Protein AF-A0A1I7Y7Z2-F1 (afdb_monomer)

Sequence (553 aa):
MDCSPTPFSFLKDVAAKKIPCSEDVLELLREMAKSNSSPDNAGFLAAQLLYRNGGQFLEGDIKNAVMVAGFLEVSKDVDYLLKNADLIPWNPSVIRSFLRGCTKYKWAPEEIVLRRVWIELHRFWHHHRLADSVRWSLRTLYHLFDISGHQSYVESFRYYLLNMQRLVKHRYLALALLIPKVSDVELARAVDILFYDLKECQKRQHLSSISAECVVVIGKRMSKDAAFYDFLLDVFLSAERQVRFSSLRYWIAQFAADKDFKVVLLTLMDRLRTAKPIEADKDTGNLTDIDFFWGLREHEVDPDAWDEDDRRLFALLVIIQAAMRCFGYQLGPEDDALVESCLKHRRSAVRNEALNLANDSSLEAFFLDNAATDDSQLREAMRKRMSRWTPSEEGRKKIQGWLEKDPNHQRITFVLDLAQKKGLKLPSETLKKLSQHADSDVRQKSISLLKSEEDYVDFLKSAFLENVANGEVIRTFVDALIDAGEGDFLKDHLQSLNKGFGRIPLELRGDDGRESRLEWKLPTRRMFFYGGAEHEDGDREESSYLRQVLGQY

Nearest PDB structures (foldseek):
  7l5e-assembly1_C  TM=3.558E-01  e=6.926E-02  Saccharomyces cerevisiae
  3s51-assembly1_A  TM=2.141E-01  e=6.189E-02  Mus musculus
  5y1h-assembly1_A  TM=2.733E-01  e=3.742E-01  Plasmodium falciparum FcB1/Columbia
  8t7p-assembly1_A  TM=2.445E-01  e=2.878E-01  Plasmodium falciparum
  8amz-assembly1_Q  TM=2.220E-01  e=9.762E+00  Spinacia oleracea

Radius of gyration: 31.35 Å; Cα contacts (8 Å, |Δi|>4): 529; chains: 1; bounding box: 71×60×87 Å

Secondary structure (DSSP, 8-state):
---PPPHHHHHHHHHTT-S---HHHHHHHHHHHH-TT--STHHHHHHHHHHHTTPPPPTT-HHHHHHHHTT-TT-S-HHHHHHTGGG----HHHHHHHHHHHHHTT----HHHHHHHHHHHHHHTT-TT-HHHHHHHHHHHHHHHHHTT---HHHHHHHHHH-TTS-HHHHHHHHHHHGGGS-HHHHHHHHHHHHHHHHHHHHH---HHHHHHHHHHHHHHSTT-HHHHHHHHHHHH-SS----HHHHHHHHHHHHTSGGGHHHHHHHHHHH---PPP-B-S-TTS-----------TT---TT---HHHHHHHHHHHHHHHHHHHH-----HHHHHHHHHHTTBSSHHHHHHHHHH--GGGHHHHHHHHTT---HHHHHHHHHHTTT----HHHHHHHHHHHHH---HHHHHHHHHHHHHHTPPPPHHHHHHHTT-SSHHHHHHHHHHHTTSTTHHHHHHHHHHHTTT-HHHHHHHHHHHHHTT-HHHHHHTHHHHHHHS-S--EEEEE-TTS-EEEEEB-SS-B----PPP---S----THHHHHHHHTT-

Mean predicted aligned error: 16.98 Å

Solvent-accessible surface area (backbone atoms only — not comparable to full-atom values): 32543 Å² total; per-residue (Å²): 132,86,83,70,71,54,74,62,58,51,52,49,36,45,74,69,60,75,45,78,94,44,70,69,54,39,49,50,22,50,52,44,35,66,49,85,85,58,98,52,74,52,32,61,50,24,34,45,51,22,48,77,71,72,46,81,79,62,96,83,46,60,74,49,55,48,62,33,56,22,53,40,73,73,65,92,54,57,68,61,51,62,76,42,48,91,75,50,85,78,40,76,69,38,52,42,28,38,53,47,22,30,62,77,69,72,49,66,63,58,59,72,57,53,51,51,54,46,55,48,54,63,68,64,59,82,51,93,86,45,68,66,61,50,53,52,40,50,55,52,52,55,52,39,38,62,72,46,63,66,89,64,57,57,64,60,44,52,51,54,70,69,57,82,90,54,72,61,65,59,46,31,46,50,46,32,68,37,56,79,67,44,54,70,69,59,47,65,74,42,42,64,59,52,50,52,50,56,56,54,43,43,62,76,48,94,56,40,74,38,51,32,49,27,51,48,46,47,39,72,78,36,61,85,41,67,68,55,54,52,50,50,49,51,60,57,39,39,74,87,34,74,59,52,64,71,37,54,52,47,39,52,47,60,41,40,75,36,77,85,35,53,65,46,52,54,50,50,42,58,70,51,64,62,97,64,88,79,67,60,49,90,67,68,69,75,61,68,73,65,96,69,80,90,77,73,56,103,79,63,78,60,93,80,61,66,52,54,61,61,32,34,52,38,53,35,44,51,45,51,53,35,36,32,76,61,70,67,52,75,84,48,75,69,51,50,54,48,31,62,51,32,53,40,29,60,53,49,70,39,21,46,47,20,59,75,69,54,57,75,86,62,42,59,65,47,50,68,68,46,32,54,40,81,28,65,66,48,48,52,52,48,63,64,53,46,74,75,58,75,74,50,76,66,51,46,54,55,55,53,48,36,73,78,73,52,87,53,61,47,37,41,38,45,50,50,51,48,26,68,68,69,69,52,86,70,63,65,70,61,32,60,58,35,43,70,42,92,52,65,68,42,14,53,50,29,49,64,68,38,66,82,45,95,57,37,66,63,49,45,56,51,54,34,67,76,29,38,80,39,50,80,62,30,51,59,40,50,56,51,33,52,77,70,67,42,53,66,63,50,59,80,38,44,71,49,51,42,66,27,55,64,91,48,65,74,48,77,53,69,56,98,89,67,71,82,42,80,40,59,59,53,100,85,60,89,62,87,83,80,84,86,73,97,72,86,85,85,82,91,68,71,73,60,61,62,58,65,69,58,75,78,116

Foldseek 3Di:
DDPDDDLVVLLVCLVVCVDPDDVVLLVVLLVLLPDPPDPDCSNLSSLCSSVVSPHDDDPPVLQSCLSNCLQDLPDPPPVVCVVCVVVHPDDLSSLLNNLVSCVVVVNQDAPVVLVSSVVSLVVHVQDPPQQVSSLVSLLSSLVSCVVNVPDDLLVVLVCLLPPPPGDVLVSLSSLLSSLVVDDLVSCVVSVVSLLVVLQVCLLPDLNLQSSLSSLLSNCLSCVPPPVNLVSLLCQLQPLSRPRQLVSLLNSLLSLLQDPSCLVVLVVNLVVLPDPDQADFDPCQQDDAPPSDDDDDDPPDDPPPRDHSNSSSLSSNLSSQVSCCVRVVDDDDPVNQVSLLSQCRHNDLSSVLSSLVVHDQVSLLVSCLSCLLPPHPSSLVSNLVCLLSHDHDPVSVVSLLCCLVPNLRPSNLLSSLSSCVSVVPDDPLVSLLVQLQRPDPSSNLSSLVSCPPPPCSQVSLLVQLVVCLQALSSNVSSVVSCVVVVVVVSCVVCQVSNCNNPDPWRWDWDDDPDDDIAIWTDDPPDGDGDDDDDDDPDDDPPPVPVVVVVPVPD

Structure (mmCIF, N/CA/C/O backbone):
data_AF-A0A1I7Y7Z2-F1
#
_entry.id   AF-A0A1I7Y7Z2-F1
#
loop_
_atom_site.group_PDB
_atom_site.id
_atom_site.type_symbol
_atom_site.label_atom_id
_atom_site.label_alt_id
_atom_site.label_comp_id
_atom_site.label_asym_id
_atom_site.label_entity_id
_atom_site.label_seq_id
_atom_site.pdbx_PDB_ins_code
_atom_site.Cartn_x
_atom_site.Cartn_y
_atom_site.Cartn_z
_atom_site.occupancy
_atom_site.B_iso_or_equiv
_atom_site.auth_seq_id
_atom_site.auth_comp_id
_atom_site.auth_asym_id
_atom_site.auth_atom_id
_atom_site.pdbx_PDB_model_num
ATOM 1 N N . MET A 1 1 ? -43.212 -18.966 -29.582 1.00 33.84 1 MET A N 1
ATOM 2 C CA . MET A 1 1 ? -42.073 -18.028 -29.578 1.00 33.84 1 MET A CA 1
ATOM 3 C C . MET A 1 1 ? -40.829 -18.887 -29.569 1.00 33.84 1 MET A C 1
ATOM 5 O O . MET A 1 1 ? -40.654 -19.632 -28.614 1.00 33.84 1 MET A O 1
ATOM 9 N N . ASP A 1 2 ? -40.068 -18.879 -30.662 1.00 29.25 2 ASP A N 1
ATOM 10 C CA . ASP A 1 2 ? -38.848 -19.676 -30.802 1.00 29.25 2 ASP A CA 1
ATOM 11 C C . ASP A 1 2 ? -37.788 -19.197 -29.810 1.00 29.25 2 ASP A C 1
ATOM 13 O O . ASP A 1 2 ? -37.272 -18.085 -29.908 1.00 29.25 2 ASP A O 1
ATOM 17 N N . CYS A 1 3 ? -37.467 -20.047 -28.837 1.00 33.88 3 CYS A N 1
ATOM 18 C CA . CYS A 1 3 ? -36.337 -19.862 -27.934 1.00 33.88 3 CYS A CA 1
ATOM 19 C C . CYS A 1 3 ? -35.056 -20.344 -28.623 1.00 33.88 3 CYS A C 1
ATOM 21 O O . CYS A 1 3 ? -34.434 -21.308 -28.180 1.00 33.88 3 CYS A O 1
ATOM 23 N N . SER A 1 4 ? -34.657 -19.705 -29.724 1.00 40.19 4 SER A N 1
ATOM 24 C CA . SER A 1 4 ? -33.308 -19.911 -30.249 1.00 40.19 4 SER A CA 1
ATOM 25 C C . SER A 1 4 ? -32.310 -19.336 -29.231 1.00 40.19 4 SER A C 1
ATOM 27 O O . SER A 1 4 ? -32.429 -18.151 -28.893 1.00 40.19 4 SER A O 1
ATOM 29 N N . PRO A 1 5 ? -31.357 -20.130 -28.706 1.00 49.91 5 PRO A N 1
ATOM 30 C CA . PRO A 1 5 ? -30.347 -19.634 -27.780 1.00 49.91 5 PRO A CA 1
ATOM 31 C C . PRO A 1 5 ? -29.625 -18.437 -28.398 1.00 49.91 5 PRO A C 1
ATOM 33 O O . PRO A 1 5 ? -29.316 -18.429 -29.591 1.00 49.91 5 PRO A O 1
ATOM 36 N N . THR A 1 6 ? -29.363 -17.400 -27.599 1.00 64.12 6 THR A N 1
ATOM 37 C CA . THR A 1 6 ? -28.621 -16.238 -28.098 1.00 64.12 6 THR A CA 1
ATOM 38 C C . THR A 1 6 ? -27.267 -16.703 -28.651 1.00 64.12 6 THR A C 1
ATOM 40 O O . THR A 1 6 ? -26.656 -17.592 -28.046 1.00 64.12 6 THR A O 1
ATOM 43 N N . PRO A 1 7 ? -26.755 -16.106 -29.747 1.00 67.38 7 PRO A N 1
ATOM 44 C CA . PRO A 1 7 ? -25.489 -16.484 -30.384 1.00 67.38 7 PRO A CA 1
ATOM 45 C C . PRO A 1 7 ? -24.342 -16.771 -29.402 1.00 67.38 7 PRO A C 1
ATOM 47 O O . PRO A 1 7 ? -23.576 -17.711 -29.574 1.00 67.38 7 PRO A O 1
ATOM 50 N N . PHE A 1 8 ? -24.252 -16.004 -28.314 1.00 68.06 8 PHE A N 1
ATOM 51 C CA . PHE A 1 8 ? -23.211 -16.159 -27.298 1.00 68.06 8 PHE A CA 1
ATOM 52 C C . PHE A 1 8 ? -23.386 -17.378 -26.379 1.00 68.06 8 PHE A C 1
ATOM 54 O O . PHE A 1 8 ? -22.391 -17.943 -25.929 1.00 68.06 8 PHE A O 1
ATOM 61 N N . SER A 1 9 ? -24.623 -17.774 -26.071 1.00 74.94 9 SER A N 1
ATOM 62 C CA . SER A 1 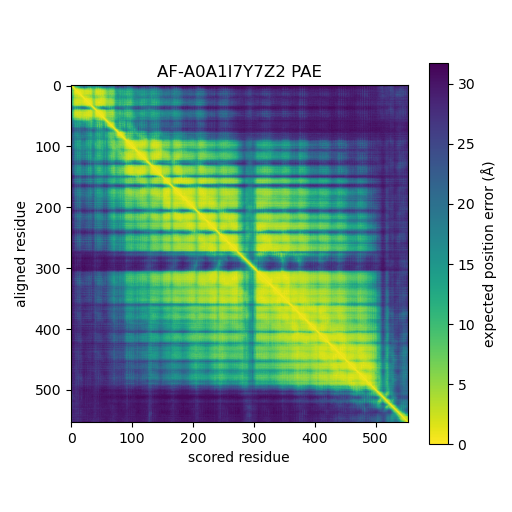9 ? -24.902 -18.965 -25.254 1.00 74.94 9 SER A CA 1
ATOM 63 C C . SER A 1 9 ? -24.527 -20.244 -26.004 1.00 74.94 9 SER A C 1
ATOM 65 O O . SER A 1 9 ? -23.772 -21.054 -25.473 1.00 74.94 9 SER A O 1
ATOM 67 N N . PHE A 1 10 ? -24.899 -20.330 -27.286 1.00 81.12 10 PHE A N 1
ATOM 68 C CA . PHE A 1 10 ? -24.466 -21.397 -28.187 1.00 81.12 10 PHE A CA 1
ATOM 69 C C . PHE A 1 10 ? -22.934 -21.498 -28.255 1.00 81.12 10 PHE A C 1
ATOM 71 O O . PHE A 1 10 ? -22.365 -22.556 -27.992 1.00 81.12 10 PHE A O 1
ATOM 78 N N . LEU A 1 11 ? -22.241 -20.383 -28.513 1.00 74.81 11 LEU A N 1
ATOM 79 C CA . LEU A 1 11 ? -20.776 -20.367 -28.588 1.00 74.81 11 LEU A CA 1
ATOM 80 C C . LEU A 1 11 ? -20.103 -20.778 -27.269 1.00 74.81 11 LEU A C 1
ATOM 82 O O . LEU A 1 11 ? -19.080 -21.463 -27.292 1.00 74.81 11 LEU A O 1
ATOM 86 N N . LYS A 1 12 ? -20.664 -20.398 -26.113 1.00 77.06 12 LYS A N 1
ATOM 87 C CA . LYS A 1 12 ? -20.159 -20.832 -24.799 1.00 77.06 12 LYS A CA 1
ATOM 88 C C . LYS A 1 12 ? -20.306 -22.337 -24.602 1.00 77.06 12 LYS A C 1
ATOM 90 O O . LYS A 1 12 ? -19.368 -22.972 -24.123 1.00 77.06 12 LYS A O 1
ATOM 95 N N . ASP A 1 13 ? -21.444 -22.905 -24.981 1.00 78.81 13 ASP A N 1
ATOM 96 C CA . ASP A 1 13 ? -21.703 -24.334 -24.815 1.00 78.81 13 ASP A CA 1
ATOM 97 C C . ASP A 1 13 ? -20.868 -25.187 -25.783 1.00 78.81 13 ASP A C 1
ATOM 99 O O . ASP A 1 13 ? -20.332 -26.223 -25.376 1.00 78.81 13 ASP A O 1
ATOM 103 N N . VAL A 1 14 ? -20.631 -24.709 -27.012 1.00 77.88 14 VAL A N 1
ATOM 104 C CA . VAL A 1 14 ? -19.643 -25.299 -27.933 1.00 77.88 14 VAL A CA 1
ATOM 105 C C . VAL A 1 14 ? -18.225 -25.202 -27.348 1.00 77.88 14 VAL A C 1
ATOM 107 O O . VAL A 1 14 ? -17.494 -26.193 -27.325 1.00 77.88 14 VAL A O 1
ATOM 110 N N . ALA A 1 15 ? -17.820 -24.043 -26.815 1.00 74.50 15 ALA A N 1
ATOM 111 C CA . ALA A 1 15 ? -16.493 -23.860 -26.214 1.00 74.50 15 ALA A CA 1
ATOM 112 C C . ALA A 1 15 ? -16.246 -24.776 -25.004 1.00 74.50 15 ALA A C 1
ATOM 114 O O . ALA A 1 15 ? -15.130 -25.279 -24.825 1.00 74.50 15 ALA A O 1
ATOM 115 N N . ALA A 1 16 ? -17.290 -25.010 -24.203 1.00 77.62 16 ALA A N 1
ATOM 116 C CA . ALA A 1 16 ? -17.298 -25.912 -23.056 1.00 77.62 16 ALA A CA 1
ATOM 117 C C . ALA A 1 16 ? -17.450 -27.397 -23.439 1.00 77.62 16 ALA A C 1
ATOM 119 O O . ALA A 1 16 ? -17.506 -28.240 -22.546 1.00 77.62 16 ALA A O 1
ATOM 120 N N . LYS A 1 17 ? -17.510 -27.727 -24.741 1.00 76.88 17 LYS A N 1
ATOM 121 C CA . LYS A 1 17 ? -17.745 -29.083 -25.274 1.00 76.88 17 LYS A CA 1
ATOM 122 C C . LYS A 1 17 ? -19.050 -29.731 -24.792 1.00 76.88 17 LYS A C 1
ATOM 124 O O . LYS A 1 17 ? -19.160 -30.953 -24.770 1.00 76.88 17 LYS A O 1
ATOM 129 N N . LYS A 1 18 ? -20.041 -28.926 -24.404 1.00 80.62 18 LYS A N 1
ATOM 130 C CA . LYS A 1 18 ? -21.385 -29.415 -24.063 1.00 80.62 18 LYS A CA 1
ATOM 131 C C . LYS A 1 18 ? -22.189 -29.769 -25.313 1.00 80.62 18 LYS A C 1
ATOM 133 O O . LYS A 1 18 ? -23.102 -30.582 -25.239 1.00 80.62 18 LYS A O 1
ATOM 138 N N . ILE A 1 19 ? -21.830 -29.166 -26.446 1.00 78.94 19 ILE A N 1
ATOM 139 C CA . ILE A 1 19 ? -22.377 -29.475 -27.766 1.00 78.94 19 ILE A CA 1
ATOM 140 C C . ILE A 1 19 ? -21.328 -30.300 -28.531 1.00 78.94 19 ILE A C 1
ATOM 142 O O . ILE A 1 19 ? -20.175 -29.863 -28.622 1.00 78.94 19 ILE A O 1
ATOM 146 N N . PRO A 1 20 ? -21.685 -31.488 -29.051 1.00 78.81 20 PRO A N 1
ATOM 147 C CA . PRO A 1 20 ? -20.770 -32.311 -29.832 1.00 78.81 20 PRO A CA 1
ATOM 148 C C . PRO A 1 20 ? -20.405 -31.629 -31.155 1.00 78.81 20 PRO A C 1
ATOM 150 O O . PRO A 1 20 ? -21.224 -30.947 -31.766 1.00 78.81 20 PRO A O 1
ATOM 153 N N . CYS A 1 21 ? -19.166 -31.825 -31.604 1.00 78.94 21 CYS A N 1
ATOM 154 C CA . CYS A 1 21 ? -18.716 -31.333 -32.901 1.00 78.94 21 CYS A CA 1
ATOM 155 C C . CYS A 1 21 ? -19.350 -32.172 -34.025 1.00 78.94 21 CYS A C 1
ATOM 157 O O . CYS A 1 21 ? -18.957 -33.321 -34.227 1.00 78.94 21 CYS A O 1
ATOM 159 N N . SER A 1 22 ? -20.330 -31.601 -34.726 1.00 84.94 22 SER A N 1
ATOM 160 C CA . SER A 1 22 ? -20.946 -32.146 -35.942 1.00 84.94 22 SER A CA 1
ATOM 161 C C . SER A 1 22 ? -20.754 -31.185 -37.118 1.00 84.94 22 SER A C 1
ATOM 163 O O . SER A 1 22 ? -20.450 -30.010 -36.906 1.00 84.94 22 SER A O 1
ATOM 165 N N . GLU A 1 23 ? -20.966 -31.656 -38.351 1.00 83.00 23 GLU A N 1
ATOM 166 C CA . GLU A 1 23 ? -20.928 -30.775 -39.530 1.00 83.00 23 GLU A CA 1
ATOM 167 C C . GLU A 1 23 ? -21.946 -29.634 -39.438 1.00 83.00 23 GLU A C 1
ATOM 169 O O . GLU A 1 23 ? -21.594 -28.499 -39.727 1.00 83.00 23 GLU A O 1
ATOM 174 N N . ASP A 1 24 ? -23.143 -29.876 -38.898 1.00 82.12 24 ASP A N 1
ATOM 175 C CA . ASP A 1 24 ? -24.141 -28.815 -38.689 1.00 82.12 24 ASP A CA 1
ATOM 176 C C . ASP A 1 24 ? -23.632 -27.715 -37.739 1.00 82.12 24 ASP A C 1
ATOM 178 O O . ASP A 1 24 ? -23.879 -26.526 -37.939 1.00 82.12 24 ASP A O 1
ATOM 182 N N . VAL A 1 25 ? -22.875 -28.098 -36.702 1.00 83.38 25 VAL A N 1
ATOM 183 C CA . VAL A 1 25 ? -22.241 -27.147 -35.777 1.00 83.38 25 VAL A CA 1
ATOM 184 C C . VAL A 1 25 ? -21.117 -26.387 -36.479 1.00 83.38 25 VAL A C 1
ATOM 186 O O . VAL A 1 25 ? -20.984 -25.183 -36.271 1.00 83.38 25 VAL A O 1
ATOM 189 N N . LEU A 1 26 ? -20.318 -27.051 -37.320 1.00 80.88 26 LEU A N 1
ATOM 190 C CA . LEU A 1 26 ? -19.276 -26.395 -38.117 1.00 80.88 26 LEU A CA 1
ATOM 191 C C . LEU A 1 26 ? -19.884 -25.429 -39.145 1.00 80.88 26 LEU A C 1
ATOM 193 O O . LEU A 1 26 ? -19.390 -24.316 -39.308 1.00 80.88 26 LEU A O 1
ATOM 197 N N . GLU A 1 27 ? -20.975 -25.798 -39.804 1.00 82.25 27 GLU A N 1
ATOM 198 C CA . GLU A 1 27 ? -21.683 -24.943 -40.752 1.00 82.25 27 GLU A CA 1
ATOM 199 C C . GLU A 1 27 ? -22.266 -23.709 -40.057 1.00 82.25 27 GLU A C 1
ATOM 201 O O . GLU A 1 27 ? -22.008 -22.584 -40.488 1.00 82.25 27 GLU A O 1
ATOM 206 N N . LEU A 1 28 ? -22.907 -23.886 -38.898 1.00 81.31 28 LEU A N 1
ATOM 207 C CA . LEU A 1 28 ? -23.438 -22.773 -38.114 1.00 81.31 28 LEU A CA 1
ATOM 208 C C . LEU A 1 28 ? -22.326 -21.842 -37.606 1.00 81.31 28 LEU A C 1
ATOM 210 O O . LEU A 1 28 ? -22.436 -20.620 -37.700 1.00 81.31 28 LEU A O 1
ATOM 214 N N . LEU A 1 29 ? -21.209 -22.392 -37.119 1.00 76.38 29 LEU A N 1
ATOM 215 C CA . LEU A 1 29 ? -20.038 -21.595 -36.740 1.00 76.38 29 LEU A CA 1
ATOM 216 C C . LEU A 1 29 ? -19.454 -20.831 -37.941 1.00 76.38 29 LEU A C 1
ATOM 218 O O . LEU A 1 29 ? -19.008 -19.693 -37.778 1.00 76.38 29 LEU A O 1
ATOM 222 N N . ARG A 1 30 ? -19.475 -21.422 -39.144 1.00 79.00 30 ARG A N 1
ATOM 223 C CA . ARG A 1 30 ? -19.022 -20.796 -40.396 1.00 79.00 30 ARG A CA 1
ATOM 224 C C . ARG A 1 30 ? -19.942 -19.651 -40.819 1.00 79.00 30 ARG A C 1
ATOM 226 O O . ARG A 1 30 ? -19.444 -18.594 -41.200 1.00 79.00 30 ARG A O 1
ATOM 233 N N . GLU A 1 31 ? -21.255 -19.812 -40.706 1.00 77.75 31 GLU A N 1
ATOM 234 C CA . GLU A 1 31 ? -22.227 -18.742 -40.959 1.00 77.75 31 GLU A CA 1
ATOM 235 C C . GLU A 1 31 ? -22.093 -17.596 -39.949 1.00 77.75 31 GLU A C 1
ATOM 237 O O . GLU A 1 31 ? -22.013 -16.424 -40.329 1.00 77.75 31 GLU A O 1
ATOM 242 N N . MET A 1 32 ? -21.971 -17.926 -38.661 1.00 75.88 32 MET A N 1
ATOM 243 C CA . MET A 1 32 ? -21.766 -16.943 -37.595 1.00 75.88 32 MET A CA 1
ATOM 244 C C . MET A 1 32 ? -20.460 -16.162 -37.776 1.00 75.88 32 MET A C 1
ATOM 246 O O . MET A 1 32 ? -20.439 -14.949 -37.555 1.00 75.88 32 MET A O 1
ATOM 250 N N . ALA A 1 33 ? -19.389 -16.830 -38.219 1.00 70.62 33 ALA A N 1
ATOM 251 C CA . ALA A 1 33 ? -18.112 -16.196 -38.540 1.00 70.62 33 ALA A CA 1
ATOM 252 C C . ALA A 1 33 ? -18.207 -15.241 -39.748 1.00 70.62 33 ALA A C 1
ATOM 254 O O . ALA A 1 33 ? -17.496 -14.241 -39.790 1.00 70.62 33 ALA A O 1
ATOM 255 N N . LYS A 1 34 ? -19.091 -15.510 -40.720 1.00 68.31 34 LYS A N 1
ATOM 256 C CA . LYS A 1 34 ? -19.301 -14.662 -41.910 1.00 68.31 34 LYS A CA 1
ATOM 257 C C . LYS A 1 34 ? -20.139 -13.412 -41.643 1.00 68.31 34 LYS A C 1
ATOM 259 O O . LYS A 1 34 ? -20.039 -12.447 -42.403 1.00 68.31 34 LYS A O 1
ATOM 264 N N . SER A 1 35 ? -20.970 -13.400 -40.600 1.00 62.56 35 SER A N 1
ATOM 265 C CA . SER A 1 35 ? -21.869 -12.269 -40.359 1.00 62.56 35 SER A CA 1
ATOM 266 C C . SER A 1 35 ? -21.089 -11.002 -39.953 1.00 62.56 35 SER A C 1
ATOM 268 O O . SER A 1 35 ? -20.489 -10.912 -38.885 1.00 62.56 35 SER A O 1
ATOM 270 N N . ASN A 1 36 ? -21.097 -9.986 -40.824 1.00 48.03 36 ASN A N 1
ATOM 271 C CA . ASN A 1 36 ? -20.499 -8.661 -40.574 1.00 48.03 36 ASN A CA 1
ATOM 272 C C . ASN A 1 36 ? -21.346 -7.784 -39.626 1.00 48.03 36 ASN A C 1
ATOM 274 O O . ASN A 1 36 ? -20.987 -6.639 -39.363 1.00 48.03 36 ASN A O 1
ATOM 278 N N . SER A 1 37 ? -22.491 -8.281 -39.156 1.00 44.91 37 SER A N 1
ATOM 279 C CA . SER A 1 37 ? -23.526 -7.500 -38.471 1.00 44.91 37 SER A CA 1
ATOM 280 C C . SER A 1 37 ? -23.340 -7.374 -36.958 1.00 44.91 37 SER A C 1
ATOM 282 O O . SER A 1 37 ? -24.140 -6.701 -36.314 1.00 44.91 37 SER A O 1
ATOM 284 N N . SER A 1 38 ? -22.316 -8.000 -36.369 1.00 42.03 38 SER A N 1
ATOM 285 C CA . SER A 1 38 ? -22.080 -7.945 -34.924 1.00 42.03 38 SER A CA 1
ATOM 286 C C . SER A 1 38 ? -20.767 -7.219 -34.602 1.00 42.03 38 SER A C 1
ATOM 288 O O . SER A 1 38 ? -19.697 -7.725 -34.940 1.00 42.03 38 SER A O 1
ATOM 290 N N . PRO A 1 39 ? -20.816 -6.059 -33.921 1.00 40.69 39 PRO A N 1
ATOM 291 C CA . PRO A 1 39 ? -19.640 -5.422 -33.333 1.00 40.69 39 PRO A CA 1
ATOM 292 C C . PRO A 1 39 ? -19.139 -6.139 -32.063 1.00 40.69 39 PRO A C 1
ATOM 294 O O . PRO A 1 39 ? -18.154 -5.705 -31.466 1.00 40.69 39 PRO A O 1
ATOM 297 N N . ASP A 1 40 ? -19.774 -7.242 -31.660 1.00 50.88 40 ASP A N 1
ATOM 298 C CA . ASP A 1 40 ? -19.443 -7.980 -30.448 1.00 50.88 40 ASP A CA 1
ATOM 299 C C . ASP A 1 40 ? -18.584 -9.210 -30.769 1.00 50.88 40 ASP A C 1
ATOM 301 O O . ASP A 1 40 ? -18.710 -9.835 -31.819 1.00 50.88 40 ASP A O 1
ATOM 305 N N . ASN A 1 41 ? -17.721 -9.602 -29.827 1.00 58.12 41 ASN A N 1
ATOM 306 C CA . ASN A 1 41 ? -16.727 -10.689 -29.910 1.00 58.12 41 ASN A CA 1
ATOM 307 C C . ASN A 1 41 ? -17.261 -12.096 -30.315 1.00 58.12 41 ASN A C 1
ATOM 309 O O . ASN A 1 41 ? -16.501 -13.064 -30.294 1.00 58.12 41 ASN A O 1
ATOM 313 N N . ALA A 1 42 ? -18.543 -12.237 -30.666 1.00 63.53 42 ALA A N 1
ATOM 314 C CA . ALA A 1 42 ? -19.218 -13.473 -31.050 1.00 63.53 42 ALA A CA 1
ATOM 315 C C . ALA A 1 42 ? -18.748 -14.029 -32.404 1.00 63.53 42 ALA A C 1
ATOM 317 O O . ALA A 1 42 ? -18.419 -15.209 -32.476 1.00 63.53 42 ALA A O 1
ATOM 318 N N . GLY A 1 43 ? -18.650 -13.204 -33.455 1.00 68.38 43 GLY A N 1
ATOM 319 C CA . GLY A 1 43 ? -18.155 -13.660 -34.768 1.00 68.38 43 GLY A CA 1
ATOM 320 C C . GLY A 1 43 ? -16.698 -14.136 -34.701 1.00 68.38 43 GLY A C 1
ATOM 321 O O . GLY A 1 43 ? -16.326 -15.152 -35.284 1.00 68.38 43 GLY A O 1
ATOM 322 N N . PHE A 1 44 ? -15.894 -13.458 -33.877 1.00 65.25 44 PHE A N 1
ATOM 323 C CA . PHE A 1 44 ? -14.521 -13.853 -33.569 1.00 65.25 44 PHE A CA 1
ATOM 324 C C . PHE A 1 44 ? -14.456 -15.196 -32.823 1.00 65.25 44 PHE A C 1
ATOM 326 O O . PHE A 1 44 ? -13.707 -16.087 -33.221 1.00 65.25 44 PHE A O 1
ATOM 333 N N . LEU A 1 45 ? -15.269 -15.375 -31.776 1.00 68.50 45 LEU A N 1
ATOM 334 C CA . LEU A 1 45 ? -15.345 -16.633 -31.028 1.00 68.50 45 LEU A CA 1
ATOM 335 C C . LEU A 1 45 ? -15.866 -17.793 -31.898 1.00 68.50 45 LEU A C 1
ATOM 337 O O . LEU A 1 45 ? -15.368 -18.911 -31.784 1.00 68.50 45 LEU A O 1
ATOM 341 N N . ALA A 1 46 ? -16.813 -17.533 -32.803 1.00 75.12 46 ALA A N 1
ATOM 342 C CA . ALA A 1 46 ? -17.316 -18.518 -33.759 1.00 75.12 46 ALA A CA 1
ATOM 343 C C . ALA A 1 46 ? -16.216 -19.007 -34.709 1.00 75.12 46 ALA A C 1
ATOM 345 O O . ALA A 1 46 ? -16.017 -20.213 -34.848 1.00 75.12 46 ALA A O 1
ATOM 346 N N . ALA A 1 47 ? -15.436 -18.084 -35.280 1.00 70.81 47 ALA A N 1
ATOM 347 C CA . ALA A 1 47 ? -14.307 -18.420 -36.143 1.00 70.81 47 ALA A CA 1
ATOM 348 C C . ALA A 1 47 ? -13.242 -19.257 -35.403 1.00 70.81 47 ALA A C 1
ATOM 350 O O . ALA A 1 47 ? -12.731 -20.239 -35.945 1.00 70.81 47 ALA A O 1
ATOM 351 N N . GLN A 1 48 ? -12.950 -18.927 -34.137 1.00 66.31 48 GLN A N 1
ATOM 352 C CA . GLN A 1 48 ? -12.031 -19.705 -33.295 1.00 66.31 48 GLN A CA 1
ATOM 353 C C . GLN A 1 48 ? -12.519 -21.136 -33.053 1.00 66.31 48 GLN A C 1
ATOM 355 O O . GLN A 1 48 ? -11.739 -22.087 -33.145 1.00 66.31 48 GLN A O 1
ATOM 360 N N . LEU A 1 49 ? -13.801 -21.294 -32.720 1.00 70.50 49 LEU A N 1
ATOM 361 C CA . LEU A 1 49 ? -14.391 -22.600 -32.445 1.00 70.50 49 LEU A CA 1
ATOM 362 C C . LEU A 1 49 ? -14.507 -23.446 -33.711 1.00 70.50 49 LEU A C 1
ATOM 364 O O . LEU A 1 49 ? -14.252 -24.644 -33.628 1.00 70.50 49 LEU A O 1
ATOM 368 N N . LEU A 1 50 ? -14.810 -22.845 -34.866 1.00 72.88 50 LEU A N 1
ATOM 369 C CA . LEU A 1 50 ? -14.846 -23.540 -36.156 1.00 72.88 50 LEU A CA 1
ATOM 370 C C . LEU A 1 50 ? -13.513 -24.237 -36.436 1.00 72.88 50 LEU A C 1
ATOM 372 O O . LEU A 1 50 ? -13.463 -25.443 -36.674 1.00 72.88 50 LEU A O 1
ATOM 376 N N . TYR A 1 51 ? -12.421 -23.480 -36.336 1.00 65.69 51 TYR A N 1
ATOM 377 C CA . TYR A 1 51 ? -11.089 -24.000 -36.609 1.00 65.69 51 TYR A CA 1
ATOM 378 C C . TYR A 1 51 ? -10.627 -25.011 -35.554 1.00 65.69 51 TYR A C 1
ATOM 380 O O . TYR A 1 51 ? -10.091 -26.064 -35.893 1.00 65.69 51 TYR A O 1
ATOM 388 N N . ARG A 1 52 ? -10.856 -24.734 -34.258 1.00 66.62 52 ARG A N 1
ATOM 389 C CA . ARG A 1 52 ? -10.498 -25.655 -33.159 1.00 66.62 52 ARG A CA 1
ATOM 390 C C . ARG A 1 52 ? -11.130 -27.037 -33.335 1.00 66.62 52 ARG A C 1
ATOM 392 O O . ARG A 1 52 ? -10.557 -28.029 -32.893 1.00 66.62 52 ARG A O 1
ATOM 399 N N . ASN A 1 53 ? -12.303 -27.080 -33.952 1.00 69.56 53 ASN A N 1
ATOM 400 C CA . ASN A 1 53 ? -13.062 -28.291 -34.205 1.00 69.56 53 ASN A CA 1
ATOM 401 C C . ASN A 1 53 ? -12.765 -28.933 -35.578 1.00 69.56 53 ASN A C 1
ATOM 403 O O . ASN A 1 53 ? -13.448 -29.878 -35.955 1.00 69.56 53 ASN A O 1
ATOM 407 N N . GLY A 1 54 ? -11.731 -28.473 -36.296 1.00 66.19 54 GLY A N 1
ATOM 408 C CA . GLY A 1 54 ? -11.259 -29.074 -37.551 1.00 66.19 54 GLY A CA 1
ATOM 409 C C . GLY A 1 54 ? -11.918 -28.535 -38.824 1.00 66.19 54 GLY A C 1
ATOM 410 O O . GLY A 1 54 ? -11.630 -29.039 -39.908 1.00 66.19 54 GLY A O 1
ATOM 411 N N . GLY A 1 55 ? -12.771 -27.511 -38.722 1.00 64.69 55 GLY A N 1
ATOM 412 C CA . GLY A 1 55 ? -13.414 -26.889 -39.877 1.00 64.69 55 GLY A CA 1
ATOM 413 C C . GLY A 1 55 ? -12.437 -26.083 -40.739 1.00 64.69 55 GLY A C 1
ATOM 414 O O . GLY A 1 55 ? -11.577 -25.366 -40.225 1.00 64.69 55 GLY A O 1
ATOM 415 N N . GLN A 1 56 ? -12.597 -26.167 -42.062 1.00 62.22 56 GLN A N 1
ATOM 416 C CA . GLN A 1 56 ? -11.852 -25.354 -43.028 1.00 62.22 56 GLN A CA 1
ATOM 417 C C . GLN A 1 56 ? -12.652 -24.112 -43.455 1.00 62.22 56 GLN A C 1
ATOM 419 O O . GLN A 1 56 ? -13.888 -24.147 -43.550 1.00 62.22 56 GLN A O 1
ATOM 424 N N . PHE A 1 57 ? -11.930 -23.020 -43.721 1.00 62.38 57 PHE A N 1
ATOM 425 C CA . PHE A 1 57 ? -12.452 -21.843 -44.420 1.00 62.38 57 PHE A CA 1
ATOM 426 C C . PHE A 1 57 ? -12.310 -22.046 -45.930 1.00 62.38 57 PHE A C 1
ATOM 428 O O . PHE A 1 57 ? -11.330 -22.634 -46.381 1.00 62.38 57 PHE A O 1
ATOM 435 N N . LEU A 1 58 ? -13.280 -21.561 -46.704 1.00 56.66 58 LEU A N 1
ATOM 436 C CA . LEU A 1 58 ? -13.228 -21.617 -48.167 1.00 56.66 58 LEU A CA 1
ATOM 437 C C . LEU A 1 58 ? -12.282 -20.529 -48.708 1.00 56.66 58 LEU A C 1
ATOM 439 O O . LEU A 1 58 ? -12.132 -19.468 -48.092 1.00 56.66 58 LEU A O 1
ATOM 443 N N . GLU A 1 59 ? -11.662 -20.767 -49.868 1.00 47.00 59 GLU A N 1
ATOM 444 C CA . GLU A 1 59 ? -10.895 -19.736 -50.583 1.00 47.00 59 GLU A CA 1
ATOM 445 C C . GLU A 1 59 ? -11.778 -18.496 -50.819 1.00 47.00 59 GLU A C 1
ATOM 447 O O . GLU A 1 59 ? -12.854 -18.588 -51.405 1.00 47.00 59 GLU A O 1
ATOM 452 N N . GLY A 1 60 ? -11.345 -17.335 -50.312 1.00 49.69 60 GLY A N 1
ATOM 453 C CA . GLY A 1 60 ? -12.097 -16.071 -50.372 1.00 49.69 60 GLY A CA 1
ATOM 454 C C . GLY A 1 60 ? -12.584 -15.535 -49.018 1.00 49.69 60 GLY A C 1
ATOM 455 O O . GLY A 1 60 ? -12.825 -14.336 -48.898 1.00 49.69 60 GLY A O 1
ATOM 456 N N . ASP A 1 61 ? -12.612 -16.355 -47.960 1.00 55.69 61 ASP A N 1
ATOM 457 C CA . ASP A 1 61 ? -12.922 -15.935 -46.578 1.00 55.69 61 ASP A CA 1
ATOM 458 C C . ASP A 1 61 ? -11.707 -15.267 -45.882 1.00 55.69 61 ASP A C 1
ATOM 460 O O . ASP A 1 61 ? -11.394 -15.530 -44.716 1.00 55.69 61 ASP A O 1
ATOM 464 N N . ILE A 1 62 ? -10.998 -14.381 -46.597 1.00 49.56 62 ILE A N 1
ATOM 465 C CA . ILE A 1 62 ? -9.714 -13.773 -46.187 1.00 49.56 62 ILE A CA 1
ATOM 466 C C . ILE A 1 62 ? -9.810 -13.153 -44.785 1.00 49.56 62 ILE A C 1
ATOM 468 O O . ILE A 1 62 ? -8.926 -13.358 -43.960 1.00 49.56 62 ILE A O 1
ATOM 472 N N . LYS A 1 63 ? -10.920 -12.477 -44.462 1.00 52.19 63 LYS A N 1
ATOM 473 C CA . LYS A 1 63 ? -11.152 -11.851 -43.149 1.00 52.19 63 LYS A CA 1
ATOM 474 C C . LYS A 1 63 ? -11.245 -12.874 -42.001 1.00 52.19 63 LYS A C 1
ATOM 476 O O . LYS A 1 63 ? -10.771 -12.596 -40.902 1.00 52.19 63 LYS A O 1
ATOM 481 N N . ASN A 1 64 ? -11.798 -14.062 -42.250 1.00 54.19 64 ASN A N 1
ATOM 482 C CA . ASN A 1 64 ? -12.036 -15.097 -41.236 1.00 54.19 64 ASN A CA 1
ATOM 483 C C . ASN A 1 64 ? -10.814 -15.999 -41.026 1.00 54.19 64 ASN A C 1
ATOM 485 O O . ASN A 1 64 ? -10.441 -16.263 -39.881 1.00 54.19 64 ASN A O 1
ATOM 489 N N . ALA A 1 65 ? -10.127 -16.368 -42.113 1.00 50.34 65 ALA A N 1
ATOM 490 C CA . ALA A 1 65 ? -8.816 -17.011 -42.052 1.00 50.34 65 ALA A CA 1
ATOM 491 C C . ALA A 1 65 ? -7.807 -16.141 -41.283 1.00 50.34 65 ALA A C 1
ATOM 493 O O . ALA A 1 65 ? -7.073 -16.644 -40.439 1.00 50.34 65 ALA A O 1
ATOM 494 N N . VAL A 1 66 ? -7.838 -14.821 -41.486 1.00 50.38 66 VAL A N 1
ATOM 495 C CA . VAL A 1 66 ? -7.012 -13.842 -40.763 1.00 50.38 66 VAL A CA 1
ATOM 496 C C . VAL A 1 66 ? -7.355 -13.748 -39.265 1.00 50.38 66 VAL A C 1
ATOM 498 O O . VAL A 1 66 ? -6.446 -13.715 -38.434 1.00 50.38 66 VAL A O 1
ATOM 501 N N . MET A 1 67 ? -8.643 -13.754 -38.891 1.00 53.91 67 MET A N 1
ATOM 502 C CA . MET A 1 67 ? -9.075 -13.734 -37.479 1.00 53.91 67 MET A CA 1
ATOM 503 C C . MET A 1 67 ? -8.656 -14.994 -36.707 1.00 53.91 67 MET A C 1
ATOM 505 O O . MET A 1 67 ? -8.325 -14.910 -35.523 1.00 53.91 67 MET A O 1
ATOM 509 N N . VAL A 1 68 ? -8.630 -16.149 -37.376 1.00 51.94 68 VAL A N 1
ATOM 510 C CA . VAL A 1 68 ? -8.186 -17.430 -36.805 1.00 51.94 68 VAL A CA 1
ATOM 511 C C . VAL A 1 68 ? -6.673 -17.581 -36.812 1.00 51.94 68 VAL A C 1
ATOM 513 O O . VAL A 1 68 ? -6.103 -18.132 -35.875 1.00 51.94 68 VAL A O 1
ATOM 516 N N . ALA A 1 69 ? -5.995 -17.064 -37.828 1.00 48.62 69 ALA A N 1
ATOM 517 C CA . ALA A 1 69 ? -4.551 -17.155 -37.933 1.00 48.62 69 ALA A CA 1
ATOM 518 C C . ALA A 1 69 ? -3.825 -16.238 -36.931 1.00 48.62 69 ALA A C 1
ATOM 520 O O . ALA A 1 69 ? -2.749 -16.585 -36.449 1.00 48.62 69 ALA A O 1
ATOM 521 N N . GLY A 1 70 ? -4.486 -15.167 -36.472 1.00 49.47 70 GLY A N 1
ATOM 522 C CA . GLY A 1 70 ? -4.116 -14.465 -35.242 1.00 49.47 70 GLY A CA 1
ATOM 523 C C . GLY A 1 70 ? -4.143 -15.346 -33.985 1.00 49.47 70 GLY A C 1
ATOM 524 O O . GLY A 1 70 ? -3.535 -14.983 -32.991 1.00 49.47 70 GLY A O 1
ATOM 525 N N . PHE A 1 71 ? -4.810 -16.503 -34.000 1.00 50.91 71 PHE A N 1
ATOM 526 C CA . PHE A 1 71 ? -4.923 -17.434 -32.872 1.00 50.91 71 PHE A CA 1
ATOM 527 C C . PHE A 1 71 ? -4.071 -18.699 -33.018 1.00 50.91 71 PHE A C 1
ATOM 529 O O . PHE A 1 71 ? -3.997 -19.497 -32.080 1.00 50.91 71 PHE A O 1
ATOM 536 N N . LEU A 1 72 ? -3.424 -18.922 -34.165 1.00 48.28 72 LEU A N 1
ATOM 537 C CA . LEU A 1 72 ? -2.873 -20.237 -34.441 1.00 48.28 72 LEU A CA 1
ATOM 538 C C . LEU A 1 72 ? -1.506 -20.479 -33.822 1.00 48.28 72 LEU A C 1
ATOM 540 O O . LEU A 1 72 ? -0.452 -20.265 -34.406 1.00 48.28 72 LEU A O 1
ATOM 544 N N . GLU A 1 73 ? -1.601 -21.145 -32.687 1.00 45.97 73 GLU A N 1
ATOM 545 C CA . GLU A 1 73 ? -0.686 -22.157 -32.198 1.00 45.97 73 GLU A CA 1
ATOM 546 C C . GLU A 1 73 ? -0.258 -23.206 -33.277 1.00 45.97 73 GLU A C 1
ATOM 548 O O . GLU A 1 73 ? 0.656 -23.968 -33.046 1.00 45.97 73 GLU A O 1
ATOM 553 N N . VAL A 1 74 ? -0.817 -23.307 -34.491 1.00 42.12 74 VAL A N 1
ATOM 554 C CA . VAL A 1 74 ? -0.426 -24.399 -35.429 1.00 42.12 74 VAL A CA 1
ATOM 555 C C . VAL A 1 74 ? -0.374 -23.993 -36.910 1.00 42.12 74 VAL A C 1
ATOM 557 O O . VAL A 1 74 ? -0.508 -24.845 -37.784 1.00 42.12 74 VAL A O 1
ATOM 560 N N . SER A 1 75 ? -0.188 -22.717 -37.261 1.00 45.72 75 SER A N 1
ATOM 561 C CA . SER A 1 75 ? -0.119 -22.373 -38.692 1.00 45.72 75 SER A CA 1
ATOM 562 C C . SER A 1 75 ? 1.212 -22.823 -39.305 1.00 45.72 75 SER A C 1
ATOM 564 O O . SER A 1 75 ? 2.268 -22.302 -38.955 1.00 45.72 75 SER A O 1
ATOM 566 N N . LYS A 1 76 ? 1.148 -23.768 -40.252 1.00 44.00 76 LYS A N 1
ATOM 567 C CA . LYS A 1 76 ? 2.245 -24.092 -41.182 1.00 44.00 76 LYS A CA 1
ATOM 568 C C . LYS A 1 76 ? 2.456 -23.002 -42.248 1.00 44.00 76 LYS A C 1
ATOM 570 O O . LYS A 1 76 ? 3.443 -23.065 -42.967 1.00 44.00 76 LYS A O 1
ATOM 575 N N . ASP A 1 77 ? 1.567 -22.009 -42.320 1.00 52.25 77 ASP A N 1
ATOM 576 C CA . ASP A 1 77 ? 1.545 -20.945 -43.329 1.00 52.25 77 ASP A CA 1
ATOM 577 C C . ASP A 1 77 ? 1.783 -19.569 -42.694 1.00 52.25 77 ASP A C 1
ATOM 579 O O . ASP A 1 77 ? 0.942 -18.664 -42.703 1.00 52.25 77 ASP A O 1
ATOM 583 N N . VAL A 1 78 ? 2.965 -19.411 -42.103 1.00 50.56 78 VAL A N 1
ATOM 584 C CA . VAL A 1 78 ? 3.470 -18.111 -41.640 1.00 50.56 78 VAL A CA 1
ATOM 585 C C . VAL A 1 78 ? 3.563 -17.137 -42.819 1.00 50.56 78 VAL A C 1
ATOM 587 O O . VAL A 1 78 ? 3.071 -16.017 -42.724 1.00 50.56 78 VAL A O 1
ATOM 590 N N . ASP A 1 79 ? 4.086 -17.575 -43.964 1.00 49.75 79 ASP A N 1
ATOM 591 C CA . ASP A 1 79 ? 4.285 -16.725 -45.146 1.00 49.75 79 ASP A CA 1
ATOM 592 C C . ASP A 1 79 ? 2.980 -16.13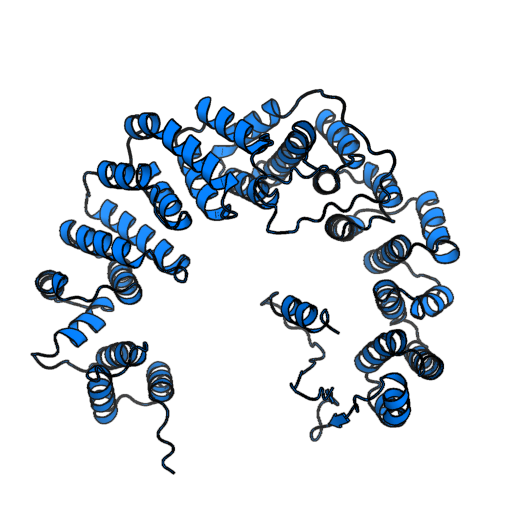2 -45.694 1.00 49.75 79 ASP A C 1
ATOM 594 O O . ASP A 1 79 ? 2.959 -14.993 -46.167 1.00 49.75 79 ASP A O 1
ATOM 598 N N . TYR A 1 80 ? 1.870 -16.870 -45.597 1.00 54.72 80 TYR A N 1
ATOM 599 C CA . TYR A 1 80 ? 0.549 -16.378 -45.988 1.00 54.72 80 TYR A CA 1
ATOM 600 C C . TYR A 1 80 ? 0.069 -15.243 -45.073 1.00 54.72 80 TYR A C 1
ATOM 602 O O . TYR A 1 80 ? -0.456 -14.238 -45.558 1.00 54.72 80 TYR A O 1
ATOM 610 N N . LEU A 1 81 ? 0.288 -15.361 -43.758 1.00 52.84 81 LEU A N 1
ATOM 611 C CA . LEU A 1 81 ? -0.047 -14.305 -42.799 1.00 52.84 81 LEU A CA 1
ATOM 612 C C . LEU A 1 81 ? 0.769 -13.038 -43.033 1.00 52.84 81 LEU A C 1
ATOM 614 O O . LEU A 1 81 ? 0.230 -11.937 -42.948 1.00 52.84 81 LEU A O 1
ATOM 618 N N . LEU A 1 82 ? 2.054 -13.193 -43.356 1.00 50.66 82 LEU A N 1
ATOM 619 C CA . LEU A 1 82 ? 2.958 -12.072 -43.598 1.00 50.66 82 LEU A CA 1
ATOM 620 C C . LEU A 1 82 ? 2.634 -11.337 -44.897 1.00 50.66 82 LEU A C 1
ATOM 622 O O . LEU A 1 82 ? 2.604 -10.107 -44.906 1.00 50.66 82 LEU A O 1
ATOM 626 N N . LYS A 1 83 ? 2.314 -12.072 -45.971 1.00 52.62 83 LYS A N 1
ATOM 627 C CA . LYS A 1 83 ? 1.885 -11.490 -47.256 1.00 52.62 83 LYS A CA 1
ATOM 628 C C . LYS A 1 83 ? 0.573 -10.716 -47.155 1.00 52.62 83 LYS A C 1
ATOM 630 O O . LYS A 1 83 ? 0.367 -9.782 -47.921 1.00 52.62 83 LYS A O 1
ATOM 635 N N . ASN A 1 84 ? -0.291 -11.081 -46.209 1.00 53.59 84 ASN A N 1
ATOM 636 C CA . ASN A 1 84 ? -1.594 -10.450 -46.008 1.00 53.59 84 ASN A CA 1
ATOM 637 C C . ASN A 1 84 ? -1.647 -9.555 -44.759 1.00 53.59 84 ASN A C 1
ATOM 639 O O . ASN A 1 84 ? -2.731 -9.109 -44.395 1.00 53.59 84 ASN A O 1
ATOM 643 N N . ALA A 1 85 ? -0.510 -9.260 -44.112 1.00 51.53 85 ALA A N 1
ATOM 644 C CA . ALA A 1 85 ? -0.448 -8.511 -42.851 1.00 51.53 85 ALA A CA 1
ATOM 645 C C . ALA A 1 85 ? -1.099 -7.115 -42.919 1.00 51.53 85 ALA A C 1
ATOM 647 O O . ALA A 1 85 ? -1.620 -6.635 -41.913 1.00 51.53 85 ALA A O 1
ATOM 648 N N . ASP A 1 86 ? -1.106 -6.493 -44.101 1.00 48.41 86 ASP A N 1
ATOM 649 C CA . ASP A 1 86 ? -1.720 -5.182 -44.364 1.00 48.41 86 ASP A CA 1
ATOM 650 C C . ASP A 1 86 ? -3.254 -5.253 -44.512 1.00 48.41 86 ASP A C 1
ATOM 652 O O . ASP A 1 86 ? -3.941 -4.237 -44.432 1.00 48.41 86 ASP A O 1
ATOM 656 N N . LEU A 1 87 ? -3.800 -6.462 -44.689 1.00 48.69 87 LEU A N 1
ATOM 657 C CA . LEU A 1 87 ? -5.236 -6.766 -44.722 1.00 48.69 87 LEU A CA 1
ATOM 658 C C . LEU A 1 87 ? -5.756 -7.251 -43.357 1.00 48.69 87 LEU A C 1
ATOM 660 O O . LEU A 1 87 ? -6.952 -7.515 -43.211 1.00 48.69 87 LEU A O 1
ATOM 664 N N . ILE A 1 88 ? -4.874 -7.386 -42.357 1.00 54.06 88 ILE A N 1
ATOM 665 C CA . ILE A 1 88 ? -5.237 -7.825 -41.009 1.00 54.06 88 ILE A CA 1
ATOM 666 C C . ILE A 1 88 ? -5.794 -6.639 -40.217 1.00 54.06 88 ILE A C 1
ATOM 668 O O . ILE A 1 88 ? -5.077 -5.662 -39.997 1.00 54.06 88 ILE A O 1
ATOM 672 N N . PRO A 1 89 ? -7.040 -6.714 -39.708 1.00 56.84 89 PRO A N 1
ATOM 673 C CA . PRO A 1 89 ? -7.518 -5.770 -38.712 1.00 56.84 89 PRO A CA 1
ATOM 674 C C . PRO A 1 89 ? -6.858 -6.118 -37.376 1.00 56.84 89 PRO A C 1
ATOM 676 O O . PRO A 1 89 ? -7.411 -6.853 -36.553 1.00 56.84 89 PRO A O 1
ATOM 679 N N . TRP A 1 90 ? -5.634 -5.631 -37.183 1.00 59.81 90 TRP A N 1
ATOM 680 C CA . TRP A 1 90 ? -4.899 -5.809 -35.943 1.00 59.81 90 TRP A CA 1
ATOM 681 C C . TRP A 1 90 ? -5.720 -5.222 -34.802 1.00 59.81 90 TRP A C 1
ATOM 683 O O . TRP A 1 90 ? -5.981 -4.032 -34.748 1.00 59.81 90 TRP A O 1
ATOM 693 N N . ASN A 1 91 ? -6.178 -6.069 -33.891 1.00 63.25 91 ASN A N 1
ATOM 694 C CA . ASN A 1 91 ? -6.809 -5.634 -32.656 1.00 63.25 91 ASN A CA 1
ATOM 695 C C . ASN A 1 91 ? -6.060 -6.264 -31.471 1.00 63.25 91 ASN A C 1
ATOM 697 O O . ASN A 1 91 ? -5.310 -7.229 -31.657 1.00 63.25 91 ASN A O 1
ATOM 701 N N . PRO A 1 92 ? -6.233 -5.750 -30.243 1.00 64.12 92 PRO A N 1
ATOM 702 C CA . PRO A 1 92 ? -5.488 -6.240 -29.084 1.00 64.12 92 PRO A CA 1
ATOM 703 C C . PRO A 1 92 ? -5.618 -7.753 -28.842 1.00 64.12 92 PRO A C 1
ATOM 705 O O . PRO A 1 92 ? -4.654 -8.386 -28.413 1.00 64.12 92 PRO A O 1
ATOM 708 N N . SER A 1 93 ? -6.773 -8.352 -29.152 1.00 63.72 93 SER A N 1
ATOM 709 C CA . SER A 1 93 ? -7.007 -9.796 -29.018 1.00 63.72 93 SER A CA 1
ATOM 710 C C . SER A 1 93 ? -6.227 -10.608 -30.056 1.00 63.72 93 SER A C 1
ATOM 712 O O . SER A 1 93 ? -5.658 -11.646 -29.714 1.00 63.72 93 SER A O 1
ATOM 714 N N . VAL A 1 94 ? -6.158 -10.119 -31.297 1.00 67.56 94 VAL A N 1
ATOM 715 C CA . VAL A 1 94 ? -5.386 -10.716 -32.400 1.00 67.56 94 VAL A CA 1
ATOM 716 C C . VAL A 1 94 ? -3.888 -10.640 -32.109 1.00 67.56 94 VAL A C 1
ATOM 718 O O . VAL A 1 94 ? -3.207 -11.660 -32.161 1.00 67.56 94 VAL A O 1
ATOM 721 N N . ILE A 1 95 ? -3.382 -9.471 -31.700 1.00 72.44 95 ILE A N 1
ATOM 722 C CA . ILE A 1 95 ? -1.965 -9.287 -31.345 1.00 72.44 95 ILE A CA 1
ATOM 723 C C . ILE A 1 95 ? -1.574 -10.208 -30.186 1.00 72.44 95 ILE A C 1
ATOM 725 O O . ILE A 1 95 ? -0.574 -10.921 -30.261 1.00 72.44 95 ILE A O 1
ATOM 729 N N . ARG A 1 96 ? -2.380 -10.236 -29.116 1.00 73.06 96 ARG A N 1
ATOM 730 C CA . ARG A 1 96 ? -2.112 -11.094 -27.956 1.00 73.06 96 ARG A CA 1
ATOM 731 C C . ARG A 1 96 ? -2.043 -12.565 -28.355 1.00 73.06 96 ARG A C 1
ATOM 733 O O . ARG A 1 96 ? -1.185 -13.297 -27.869 1.00 73.06 96 ARG A O 1
ATOM 740 N N . SER A 1 97 ? -2.957 -13.000 -29.208 1.00 69.12 97 SER A N 1
ATOM 741 C CA . SER A 1 97 ? -3.050 -14.397 -29.618 1.00 69.12 97 SER A CA 1
ATOM 742 C C . SER A 1 97 ? -1.886 -14.792 -30.539 1.00 69.12 97 SER A C 1
ATOM 744 O O . SER A 1 97 ? -1.287 -15.846 -30.326 1.00 69.12 97 SER A O 1
ATOM 746 N N . PHE A 1 98 ? -1.457 -13.896 -31.436 1.00 72.88 98 PHE A N 1
ATOM 747 C CA . PHE A 1 98 ? -0.280 -14.091 -32.286 1.00 72.88 98 PHE A CA 1
ATOM 748 C C . PHE A 1 98 ? 0.983 -14.279 -31.437 1.00 72.88 98 PHE A C 1
ATOM 750 O O . PHE A 1 98 ? 1.737 -15.240 -31.601 1.00 72.88 98 PHE A O 1
ATOM 757 N N . LEU A 1 99 ? 1.170 -13.400 -30.449 1.00 75.00 99 LEU A N 1
ATOM 758 C CA . LEU A 1 99 ? 2.291 -13.467 -29.516 1.00 75.00 99 LEU A CA 1
ATOM 759 C C . LEU A 1 99 ? 2.251 -14.738 -28.649 1.00 75.00 99 LEU A C 1
ATOM 761 O O . LEU A 1 99 ? 3.302 -15.306 -28.352 1.00 75.00 99 LEU A O 1
ATOM 765 N N . ARG A 1 100 ? 1.057 -15.228 -28.271 1.00 73.50 100 ARG A N 1
ATOM 766 C CA . ARG A 1 100 ? 0.902 -16.502 -27.540 1.00 73.50 100 ARG A CA 1
ATOM 767 C C . ARG A 1 100 ? 1.368 -17.677 -28.392 1.00 73.50 100 ARG A C 1
ATOM 769 O O . ARG A 1 100 ? 2.133 -18.500 -27.890 1.00 73.50 100 ARG A O 1
ATOM 776 N N . GLY A 1 101 ? 0.979 -17.703 -29.667 1.00 67.75 101 GLY A N 1
ATOM 777 C CA . GLY A 1 101 ? 1.469 -18.675 -30.644 1.00 67.75 101 GLY A CA 1
ATOM 778 C C . GLY A 1 101 ? 2.995 -18.687 -30.717 1.00 67.75 101 GLY A C 1
ATOM 779 O O . GLY A 1 101 ? 3.610 -19.727 -30.498 1.00 67.75 101 GLY A O 1
ATOM 780 N N . CYS A 1 102 ? 3.625 -17.522 -30.886 1.00 71.25 102 CYS A N 1
ATOM 781 C CA . CYS A 1 102 ? 5.089 -17.418 -30.918 1.00 71.25 102 CYS A CA 1
ATOM 782 C C . CYS A 1 102 ? 5.738 -18.034 -29.662 1.00 71.25 102 CYS A C 1
ATOM 784 O O . CYS A 1 102 ? 6.638 -18.869 -29.761 1.00 71.25 102 CYS A O 1
ATOM 786 N N . THR A 1 103 ? 5.227 -17.693 -28.470 1.00 72.12 103 THR A N 1
ATOM 787 C CA . THR A 1 103 ? 5.772 -18.212 -27.202 1.00 72.12 103 THR A CA 1
ATOM 788 C C . THR A 1 103 ? 5.573 -19.713 -27.015 1.00 72.12 103 THR A C 1
ATOM 790 O O . THR A 1 103 ? 6.510 -20.398 -26.607 1.00 72.12 103 THR A O 1
ATOM 793 N N . LYS A 1 104 ? 4.387 -20.253 -27.326 1.00 68.56 104 LYS A N 1
ATOM 794 C CA . LYS A 1 104 ? 4.090 -21.676 -27.118 1.00 68.56 104 LYS A CA 1
ATOM 795 C C . LYS A 1 104 ? 4.947 -22.577 -28.005 1.00 68.56 104 LYS A C 1
ATOM 797 O O . LYS A 1 104 ? 5.382 -23.632 -27.552 1.00 68.56 104 LYS A O 1
ATOM 802 N N . TYR A 1 105 ? 5.220 -22.149 -29.236 1.00 66.69 105 TYR A N 1
ATOM 803 C CA . TYR A 1 105 ? 5.974 -22.943 -30.210 1.00 66.69 105 TYR A CA 1
ATOM 804 C C . TYR A 1 105 ? 7.458 -22.594 -30.257 1.00 66.69 105 TYR A C 1
ATOM 806 O O . TYR A 1 105 ? 8.178 -23.147 -31.082 1.00 66.69 105 TYR A O 1
ATOM 814 N N . LYS A 1 106 ? 7.926 -21.701 -29.368 1.00 69.94 106 LYS A N 1
ATOM 815 C CA . LYS A 1 106 ? 9.301 -21.175 -29.372 1.00 69.94 106 LYS A CA 1
ATOM 816 C C . LYS A 1 106 ? 9.712 -20.668 -30.759 1.00 69.94 106 LYS A C 1
ATOM 818 O O . LYS A 1 106 ? 10.856 -20.821 -31.179 1.00 69.94 106 LYS A O 1
ATOM 823 N N . TRP A 1 107 ? 8.751 -20.097 -31.477 1.00 71.62 107 TRP A N 1
ATOM 824 C CA . TRP A 1 107 ? 8.949 -19.557 -32.809 1.00 71.62 107 TRP A CA 1
ATOM 825 C C . TRP A 1 107 ? 9.307 -18.075 -32.695 1.00 71.62 107 TRP A C 1
ATOM 827 O O . TRP A 1 107 ? 8.607 -17.316 -32.022 1.00 71.62 107 TRP A O 1
ATOM 837 N N . ALA A 1 108 ? 10.402 -17.677 -33.342 1.00 70.75 108 ALA A N 1
ATOM 838 C CA . ALA A 1 108 ? 10.860 -16.296 -33.422 1.00 70.75 108 ALA A CA 1
ATOM 839 C C . ALA A 1 108 ? 10.584 -15.752 -34.835 1.00 70.75 108 ALA A C 1
ATOM 841 O O . ALA A 1 108 ? 11.258 -16.170 -35.779 1.00 70.75 108 ALA A O 1
ATOM 842 N N . PRO A 1 109 ? 9.586 -14.867 -35.007 1.00 71.25 109 PRO A N 1
ATOM 843 C CA . PRO A 1 109 ? 9.305 -14.248 -36.299 1.00 71.25 109 PRO A CA 1
ATOM 844 C C . PRO A 1 109 ? 10.457 -13.353 -36.773 1.00 71.25 109 PRO A C 1
ATOM 846 O O . PRO A 1 109 ? 11.219 -12.826 -35.960 1.00 71.25 109 PRO A O 1
ATOM 849 N N .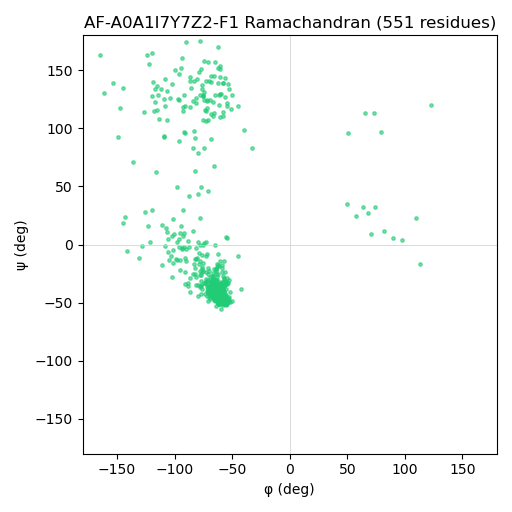 GLU A 1 110 ? 10.541 -13.123 -38.086 1.00 72.44 110 GLU A N 1
ATOM 850 C CA . GLU A 1 110 ? 11.470 -12.141 -38.649 1.00 72.44 110 GLU A CA 1
ATOM 851 C C . GLU A 1 110 ? 11.188 -10.727 -38.116 1.00 72.44 110 GLU A C 1
ATOM 853 O O . GLU A 1 110 ? 10.046 -10.352 -37.828 1.00 72.44 110 GLU A O 1
ATOM 858 N N . GLU A 1 111 ? 12.228 -9.896 -38.049 1.00 73.50 111 GLU A N 1
ATOM 859 C CA . GLU A 1 111 ? 12.147 -8.546 -37.487 1.00 73.50 111 GLU A CA 1
ATOM 860 C C . GLU A 1 111 ? 11.066 -7.679 -38.157 1.00 73.50 111 GLU A C 1
ATOM 862 O O . GLU A 1 111 ? 10.366 -6.924 -37.479 1.00 73.50 111 GLU A O 1
ATOM 867 N N . ILE A 1 112 ? 10.887 -7.798 -39.477 1.00 74.00 112 ILE A N 1
ATOM 868 C CA . ILE A 1 112 ? 9.890 -7.019 -40.224 1.00 74.00 112 ILE A CA 1
ATOM 869 C C . ILE A 1 112 ? 8.459 -7.298 -39.744 1.00 74.00 112 ILE A C 1
ATOM 871 O O . ILE A 1 112 ? 7.627 -6.391 -39.684 1.00 74.00 112 ILE A O 1
ATOM 875 N N . VAL A 1 113 ? 8.190 -8.537 -39.331 1.00 70.81 113 VAL A N 1
ATOM 876 C CA . VAL A 1 113 ? 6.903 -8.980 -38.790 1.00 70.81 113 VAL A CA 1
ATOM 877 C C . VAL A 1 113 ? 6.687 -8.375 -37.417 1.00 70.81 113 VAL A C 1
ATOM 879 O O . VAL A 1 113 ? 5.648 -7.771 -37.150 1.00 70.81 113 VAL A O 1
ATOM 882 N N . LEU A 1 114 ? 7.700 -8.488 -36.558 1.00 75.06 114 LEU A N 1
ATOM 883 C CA . LEU A 1 114 ? 7.661 -7.937 -35.211 1.00 75.06 114 LEU A CA 1
ATOM 884 C C . LEU A 1 114 ? 7.503 -6.411 -35.244 1.00 75.06 114 LEU A C 1
ATOM 886 O O . LEU A 1 114 ? 6.729 -5.870 -34.457 1.00 75.06 114 LEU A O 1
ATOM 890 N N . ARG A 1 115 ? 8.134 -5.711 -36.201 1.00 74.06 115 ARG A N 1
ATOM 891 C CA . ARG A 1 115 ? 7.941 -4.265 -36.423 1.00 74.06 115 ARG A CA 1
ATOM 892 C C . ARG A 1 115 ? 6.505 -3.919 -36.815 1.00 74.06 115 ARG A C 1
ATOM 894 O O . ARG A 1 115 ? 5.971 -2.946 -36.292 1.00 74.06 115 ARG A O 1
ATOM 901 N N . ARG A 1 116 ? 5.849 -4.703 -37.677 1.00 73.25 116 ARG A N 1
ATOM 902 C CA . ARG A 1 116 ? 4.430 -4.483 -38.022 1.00 73.25 116 ARG A CA 1
ATOM 903 C C . ARG A 1 116 ? 3.524 -4.680 -36.806 1.00 73.25 116 ARG A C 1
ATOM 905 O O . ARG A 1 116 ? 2.736 -3.794 -36.490 1.00 73.25 116 ARG A O 1
ATOM 912 N N . VAL A 1 117 ? 3.704 -5.774 -36.063 1.00 75.06 117 VAL A N 1
ATOM 913 C CA . VAL A 1 117 ? 2.963 -6.032 -34.812 1.00 75.06 117 VAL A CA 1
ATOM 914 C C . VAL A 1 117 ? 3.200 -4.918 -33.789 1.00 75.06 117 VAL A C 1
ATOM 916 O O . VAL A 1 117 ? 2.267 -4.493 -33.111 1.00 75.06 117 VAL A O 1
ATOM 919 N N . TRP A 1 118 ? 4.432 -4.411 -33.698 1.00 78.31 118 TRP A N 1
ATOM 920 C CA . TRP A 1 118 ? 4.788 -3.266 -32.865 1.00 78.31 118 TRP A CA 1
ATOM 921 C C . TRP A 1 118 ? 3.998 -2.021 -33.273 1.00 78.31 118 TRP A C 1
ATOM 923 O O . TRP A 1 118 ? 3.271 -1.492 -32.437 1.00 78.31 118 TRP A O 1
ATOM 933 N N . ILE A 1 119 ? 4.051 -1.600 -34.543 1.00 74.81 119 ILE A N 1
ATOM 934 C CA . ILE A 1 119 ? 3.320 -0.421 -35.048 1.00 74.81 119 ILE A CA 1
ATOM 935 C C . ILE A 1 119 ? 1.827 -0.521 -34.710 1.00 74.81 119 ILE A C 1
ATOM 937 O O . ILE A 1 119 ? 1.235 0.431 -34.202 1.00 74.81 119 ILE A O 1
ATOM 941 N N . GLU A 1 120 ? 1.228 -1.686 -34.936 1.00 73.56 120 GLU A N 1
ATOM 942 C CA . GLU A 1 120 ? -0.199 -1.915 -34.721 1.00 73.56 120 GLU A CA 1
ATOM 943 C C . GLU A 1 120 ? -0.573 -1.944 -33.240 1.00 73.56 120 GLU A C 1
ATOM 945 O O . GLU A 1 120 ? -1.534 -1.297 -32.823 1.00 73.56 120 GLU A O 1
ATOM 950 N N . LEU A 1 121 ? 0.240 -2.587 -32.397 1.00 73.81 121 LEU A N 1
ATOM 951 C CA . LEU A 1 121 ? 0.070 -2.524 -30.946 1.00 73.81 121 LEU A CA 1
ATOM 952 C C . LEU A 1 121 ? 0.099 -1.072 -30.448 1.00 73.81 121 LEU A C 1
ATOM 954 O O . LEU A 1 121 ? -0.660 -0.726 -29.547 1.00 73.81 121 LEU A O 1
ATOM 958 N N . HIS A 1 122 ? 0.918 -0.214 -31.067 1.00 70.00 122 HIS A N 1
ATOM 959 C CA . HIS A 1 122 ? 1.020 1.210 -30.737 1.00 70.00 122 HIS A CA 1
ATOM 960 C C . HIS A 1 122 ? -0.164 2.041 -31.252 1.00 70.00 122 HIS A C 1
ATOM 962 O O . HIS A 1 122 ? -0.440 3.086 -30.665 1.00 70.00 122 HIS A O 1
ATOM 968 N N . ARG A 1 123 ? -0.899 1.584 -32.279 1.00 68.81 123 ARG A N 1
ATOM 969 C CA . ARG A 1 123 ? -2.118 2.247 -32.786 1.00 68.81 123 ARG A CA 1
ATOM 970 C C . ARG A 1 123 ? -3.307 2.103 -31.832 1.00 68.81 123 ARG A C 1
ATOM 972 O O . ARG A 1 123 ? -3.987 3.087 -31.555 1.00 68.81 123 ARG A O 1
ATOM 979 N N . PHE A 1 124 ? -3.545 0.910 -31.284 1.00 63.34 124 PHE A N 1
ATOM 980 C CA . PHE A 1 124 ? -4.714 0.630 -30.421 1.00 63.34 124 PHE A CA 1
ATOM 981 C C . PHE A 1 124 ? -4.447 0.803 -28.924 1.00 63.34 124 PHE A C 1
ATOM 983 O O . PHE A 1 124 ? -5.346 0.677 -28.090 1.00 63.34 124 PHE A O 1
ATOM 990 N N . TRP A 1 125 ? -3.209 1.126 -28.564 1.00 61.03 125 TRP A N 1
ATOM 991 C CA . TRP A 1 125 ? -2.774 1.324 -27.185 1.00 61.03 125 TRP A CA 1
ATOM 992 C C . TRP A 1 125 ? -3.553 2.435 -26.450 1.00 61.03 125 TRP A C 1
ATOM 994 O O . TRP A 1 125 ? -3.623 2.494 -25.224 1.00 61.03 125 TRP A O 1
ATOM 1004 N N . HIS A 1 126 ? -4.197 3.331 -27.188 1.00 54.03 126 HIS A N 1
ATOM 1005 C CA . HIS A 1 126 ? -4.922 4.466 -26.625 1.00 54.03 126 HIS A CA 1
ATOM 1006 C C . HIS A 1 126 ? -6.252 4.105 -25.928 1.00 54.03 126 HIS A C 1
ATOM 1008 O O . HIS A 1 126 ? -6.936 4.995 -25.431 1.00 54.03 126 HIS A O 1
ATOM 1014 N N . HIS A 1 127 ? -6.631 2.825 -25.834 1.00 54.56 127 HIS A N 1
ATOM 1015 C CA . HIS A 1 127 ? -7.861 2.410 -25.152 1.00 54.56 127 HIS A CA 1
ATOM 1016 C C . HIS A 1 127 ? -7.638 2.097 -23.658 1.00 54.56 127 HIS A C 1
ATOM 1018 O O . HIS A 1 127 ? -6.919 1.171 -23.287 1.00 54.56 127 HIS A O 1
ATOM 1024 N N . HIS A 1 128 ? -8.327 2.838 -22.781 1.00 48.62 128 HIS A N 1
ATOM 1025 C CA . HIS A 1 128 ? -8.186 2.810 -21.314 1.00 48.62 128 HIS A CA 1
ATOM 1026 C C . HIS A 1 128 ? -8.408 1.446 -20.620 1.00 48.62 128 HIS A C 1
ATOM 1028 O O . HIS A 1 128 ? -8.061 1.307 -19.449 1.00 48.62 128 HIS A O 1
ATOM 1034 N N . ARG A 1 129 ? -8.987 0.444 -21.297 1.00 49.81 129 ARG A N 1
ATOM 1035 C CA . ARG A 1 129 ? -9.486 -0.803 -20.680 1.00 49.81 129 ARG A CA 1
ATOM 1036 C C . ARG A 1 129 ? -8.540 -2.017 -20.754 1.00 49.81 129 ARG A C 1
ATOM 1038 O O . ARG A 1 129 ? -8.924 -3.086 -20.299 1.00 49.81 129 ARG A O 1
ATOM 1045 N N . LEU A 1 130 ? -7.329 -1.900 -21.312 1.00 51.09 130 LEU A N 1
ATOM 1046 C CA . LEU A 1 130 ? -6.497 -3.071 -21.671 1.00 51.09 130 LEU A CA 1
ATOM 1047 C C . LEU A 1 130 ? -5.123 -3.167 -20.973 1.00 51.09 130 LEU A C 1
ATOM 1049 O O . LEU A 1 130 ? -4.188 -3.740 -21.533 1.00 51.09 130 LEU A O 1
ATOM 1053 N N . ALA A 1 131 ? -4.991 -2.651 -19.748 1.00 61.09 131 ALA A N 1
ATOM 1054 C CA . ALA A 1 131 ? -3.694 -2.473 -19.080 1.00 61.09 131 ALA A CA 1
ATOM 1055 C C . ALA A 1 131 ? -2.824 -3.753 -19.002 1.00 61.09 131 ALA A C 1
ATOM 1057 O O . ALA A 1 131 ? -1.668 -3.727 -19.427 1.00 61.09 131 ALA A O 1
ATOM 1058 N N . ASP A 1 132 ? -3.369 -4.890 -18.554 1.00 64.56 132 ASP A N 1
ATOM 1059 C CA . ASP A 1 132 ? -2.563 -6.112 -18.365 1.00 64.56 132 ASP A CA 1
ATOM 1060 C C . ASP A 1 132 ? -2.304 -6.878 -19.664 1.00 64.56 132 ASP A C 1
ATOM 1062 O O . ASP A 1 132 ? -1.222 -7.431 -19.875 1.00 64.56 132 ASP A O 1
ATOM 1066 N N . SER A 1 133 ? -3.278 -6.879 -20.576 1.00 68.75 133 SER A N 1
ATOM 1067 C CA . SER A 1 133 ? -3.141 -7.536 -21.880 1.00 68.75 133 SER A CA 1
ATOM 1068 C C . SER A 1 133 ? -2.079 -6.851 -22.735 1.00 68.75 133 SER A C 1
ATOM 1070 O O . SER A 1 133 ? -1.273 -7.519 -23.386 1.00 68.75 133 SER A O 1
ATOM 1072 N N . VAL A 1 134 ? -2.055 -5.518 -22.719 1.00 71.50 134 VAL A N 1
ATOM 1073 C CA . VAL A 1 134 ? -1.057 -4.733 -23.446 1.00 71.50 134 VAL A CA 1
ATOM 1074 C C . VAL A 1 134 ? 0.313 -4.875 -22.791 1.00 71.50 134 VAL A C 1
ATOM 1076 O O . VAL A 1 134 ? 1.298 -5.101 -23.491 1.00 71.50 134 VAL A O 1
ATOM 1079 N N . ARG A 1 135 ? 0.381 -4.866 -21.453 1.00 73.94 135 ARG A N 1
ATOM 1080 C CA . ARG A 1 135 ? 1.629 -5.103 -20.718 1.00 73.94 135 ARG A CA 1
ATOM 1081 C C . ARG A 1 135 ? 2.267 -6.446 -21.029 1.00 73.94 135 ARG A C 1
ATOM 1083 O O . ARG A 1 135 ? 3.468 -6.504 -21.289 1.00 73.94 135 ARG A O 1
ATOM 1090 N N . TRP A 1 136 ? 1.469 -7.509 -21.038 1.00 80.62 136 TRP A N 1
ATOM 1091 C CA . TRP A 1 136 ? 1.932 -8.827 -21.454 1.00 80.62 136 TRP A CA 1
ATOM 1092 C C . TRP A 1 136 ? 2.396 -8.817 -22.917 1.00 80.62 136 TRP A C 1
ATOM 1094 O O . TRP A 1 136 ? 3.496 -9.277 -23.207 1.00 80.62 136 TRP A O 1
ATOM 1104 N N . SER A 1 137 ? 1.613 -8.214 -23.818 1.00 79.62 137 SER A N 1
ATOM 1105 C CA . SER A 1 137 ? 1.935 -8.180 -25.252 1.00 79.62 137 SER A CA 1
ATOM 1106 C C . SER A 1 137 ? 3.263 -7.477 -25.537 1.00 79.62 137 SER A C 1
ATOM 1108 O O . SER A 1 137 ? 4.061 -7.968 -26.324 1.00 79.62 137 SER A O 1
ATOM 1110 N N . LEU A 1 138 ? 3.557 -6.372 -24.852 1.00 78.69 138 LEU A N 1
ATOM 1111 C CA . LEU A 1 138 ? 4.826 -5.659 -25.021 1.00 78.69 138 LEU A CA 1
ATOM 1112 C C . LEU A 1 138 ? 6.020 -6.442 -24.528 1.00 78.69 138 LEU A C 1
ATOM 1114 O O . LEU A 1 138 ? 7.035 -6.498 -25.213 1.00 78.69 138 LEU A O 1
ATOM 1118 N N . ARG A 1 139 ? 5.899 -7.035 -23.338 1.00 82.31 139 ARG A N 1
ATOM 1119 C CA . ARG A 1 139 ? 6.956 -7.871 -22.770 1.00 82.31 139 ARG A CA 1
ATOM 1120 C C . ARG A 1 139 ? 7.304 -8.998 -23.729 1.00 82.31 139 ARG A C 1
ATOM 1122 O O . ARG A 1 139 ? 8.476 -9.191 -24.031 1.00 82.31 139 ARG A O 1
ATOM 1129 N N . THR A 1 140 ? 6.288 -9.679 -24.251 1.00 84.06 140 THR A N 1
ATOM 1130 C CA . THR A 1 140 ? 6.477 -10.761 -25.215 1.00 84.06 140 THR A CA 1
ATOM 1131 C C . THR A 1 140 ? 7.065 -10.256 -26.529 1.00 84.06 140 THR A C 1
ATOM 1133 O O . THR A 1 140 ? 8.007 -10.851 -27.037 1.00 84.06 140 THR A O 1
ATOM 1136 N N . LEU A 1 141 ? 6.570 -9.140 -27.065 1.00 82.94 141 LEU A N 1
ATOM 1137 C CA . LEU A 1 141 ? 7.065 -8.574 -28.318 1.00 82.94 141 LEU A CA 1
ATOM 1138 C C . LEU A 1 141 ? 8.543 -8.166 -28.227 1.00 82.94 141 LEU A C 1
ATOM 1140 O O . LEU A 1 141 ? 9.329 -8.505 -29.105 1.00 82.94 141 LEU A O 1
ATOM 1144 N N . TYR A 1 142 ? 8.939 -7.491 -27.147 1.00 83.19 142 TYR A N 1
ATOM 1145 C CA . TYR A 1 142 ? 10.334 -7.123 -26.910 1.00 83.19 142 TYR A CA 1
ATOM 1146 C C . TYR A 1 142 ? 11.238 -8.334 -26.668 1.00 83.19 142 TYR A C 1
ATOM 1148 O O . TYR A 1 142 ? 12.384 -8.325 -27.102 1.00 83.19 142 TYR A O 1
ATOM 1156 N N . HIS A 1 143 ? 10.729 -9.386 -26.025 1.00 84.94 143 HIS A N 1
ATOM 1157 C CA . HIS A 1 143 ? 11.459 -10.644 -25.900 1.00 84.94 143 HIS A CA 1
ATOM 1158 C C . HIS A 1 143 ? 11.686 -11.317 -27.263 1.00 84.94 143 HIS A C 1
ATOM 1160 O O . HIS A 1 143 ? 12.774 -11.816 -27.529 1.00 84.94 143 HIS A O 1
ATOM 1166 N N . LEU A 1 144 ? 10.689 -11.292 -28.153 1.00 80.38 144 LEU A N 1
ATOM 1167 C CA . LEU A 1 144 ? 10.835 -11.820 -29.511 1.00 80.38 144 LEU A CA 1
ATOM 1168 C C . LEU A 1 144 ? 11.831 -11.000 -30.339 1.00 80.38 144 LEU A C 1
ATOM 1170 O O . LEU A 1 144 ? 12.626 -11.597 -31.059 1.00 80.38 144 LEU A O 1
ATOM 1174 N N . PHE A 1 145 ? 11.846 -9.670 -30.191 1.00 82.31 145 PHE A N 1
ATOM 1175 C CA . PHE A 1 145 ? 12.862 -8.819 -30.821 1.00 82.31 145 PHE A CA 1
ATOM 1176 C C . PHE A 1 145 ? 14.288 -9.155 -30.356 1.00 82.31 145 PHE A C 1
ATOM 1178 O O . PHE A 1 145 ? 15.215 -9.108 -31.165 1.00 82.31 145 PHE A O 1
ATOM 1185 N N . ASP A 1 146 ? 14.474 -9.522 -29.081 1.00 81.00 146 ASP A N 1
ATOM 1186 C CA . ASP A 1 146 ? 15.783 -9.961 -28.577 1.00 81.00 146 ASP A CA 1
ATOM 1187 C C . ASP A 1 146 ? 16.240 -11.255 -29.254 1.00 81.00 146 ASP A C 1
ATOM 1189 O O . ASP A 1 146 ? 17.395 -11.371 -29.655 1.00 81.00 146 ASP A O 1
ATOM 1193 N N . ILE A 1 147 ? 15.327 -12.220 -29.403 1.00 80.94 147 ILE A N 1
ATOM 1194 C CA . ILE A 1 147 ? 15.627 -13.508 -30.041 1.00 80.94 147 ILE A CA 1
ATOM 1195 C C . ILE A 1 147 ? 15.903 -13.320 -31.537 1.00 80.94 147 ILE A C 1
ATOM 1197 O O . ILE A 1 147 ? 16.788 -13.973 -32.083 1.00 80.94 147 ILE A O 1
ATOM 1201 N N . SER A 1 148 ? 15.174 -12.420 -32.202 1.00 72.12 148 SER A N 1
ATOM 1202 C CA . SER A 1 148 ? 15.321 -12.161 -33.637 1.00 72.12 148 SER A CA 1
ATOM 1203 C C . SER A 1 148 ? 16.531 -11.283 -33.990 1.00 72.12 148 SER A C 1
ATOM 1205 O O . SER A 1 148 ? 16.720 -10.974 -35.163 1.00 72.12 148 SER A O 1
ATOM 1207 N N . GLY A 1 149 ? 17.326 -10.837 -33.009 1.00 67.25 149 GLY A N 1
ATOM 1208 C CA . GLY A 1 149 ? 18.533 -10.036 -33.243 1.00 67.25 149 GLY A CA 1
ATOM 1209 C C . GLY A 1 149 ? 18.272 -8.577 -33.636 1.00 67.25 149 GLY A C 1
ATOM 1210 O O . GLY A 1 149 ? 19.049 -8.007 -34.401 1.00 67.25 149 GLY A O 1
ATOM 1211 N N . HIS A 1 150 ? 17.191 -7.966 -33.138 1.00 69.00 150 HIS A N 1
ATOM 1212 C CA . HIS A 1 150 ? 16.850 -6.572 -33.439 1.00 69.00 150 HIS A CA 1
ATOM 1213 C C . HIS A 1 150 ? 17.987 -5.600 -33.078 1.00 69.00 150 HIS A C 1
ATOM 1215 O O . HIS A 1 150 ? 18.464 -5.572 -31.943 1.00 69.00 150 HIS A O 1
ATOM 1221 N N . GLN A 1 151 ? 18.405 -4.772 -34.041 1.00 58.06 151 GLN A N 1
ATOM 1222 C CA . GLN A 1 151 ? 19.656 -4.012 -33.930 1.00 58.06 151 GLN A CA 1
ATOM 1223 C C . GLN A 1 151 ? 19.540 -2.617 -33.289 1.00 58.06 151 GLN A C 1
ATOM 1225 O O . GLN A 1 151 ? 20.572 -2.055 -32.927 1.00 58.06 151 GLN A O 1
ATOM 1230 N N . SER A 1 152 ? 18.347 -2.021 -33.119 1.00 71.44 152 SER A N 1
ATOM 1231 C CA . SER A 1 152 ? 18.266 -0.655 -32.562 1.00 71.44 152 SER A CA 1
ATOM 1232 C C . SER A 1 152 ? 16.999 -0.350 -31.758 1.00 71.44 152 SER A C 1
ATOM 1234 O O . SER A 1 152 ? 16.008 0.176 -32.262 1.00 71.44 152 SER A O 1
ATOM 1236 N N . TYR A 1 153 ? 17.087 -0.558 -30.442 1.00 82.94 153 TYR A N 1
ATOM 1237 C CA . TYR A 1 153 ? 16.095 -0.074 -29.474 1.00 82.94 153 TYR A CA 1
ATOM 1238 C C . TYR A 1 153 ? 16.146 1.447 -29.241 1.00 82.94 153 TYR A C 1
ATOM 1240 O O . TYR A 1 153 ? 15.240 2.001 -28.617 1.00 82.94 153 TYR A O 1
ATOM 1248 N N . VAL A 1 154 ? 17.176 2.133 -29.751 1.00 82.50 154 VAL A N 1
ATOM 1249 C CA . VAL A 1 154 ? 17.430 3.563 -29.508 1.00 82.50 154 VAL A CA 1
ATOM 1250 C C . VAL A 1 154 ? 16.331 4.442 -30.100 1.00 82.50 154 VAL A C 1
ATOM 1252 O O . VAL A 1 154 ? 15.842 5.348 -29.431 1.00 82.50 154 VAL A O 1
ATOM 1255 N N . GLU A 1 155 ? 15.894 4.165 -31.329 1.00 80.06 155 GLU A N 1
ATOM 1256 C CA . GLU A 1 155 ? 14.837 4.951 -31.984 1.00 80.06 155 GLU A CA 1
ATOM 1257 C C . GLU A 1 155 ? 13.505 4.832 -31.238 1.00 80.06 155 GLU A C 1
ATOM 1259 O O . GLU A 1 155 ? 12.846 5.836 -30.968 1.00 80.06 155 GLU A O 1
ATOM 1264 N N . SER A 1 156 ? 13.149 3.610 -30.830 1.00 79.25 156 SER A N 1
ATOM 1265 C CA . SER A 1 156 ? 11.947 3.346 -30.033 1.00 79.25 156 SER A CA 1
ATOM 1266 C C . SER A 1 156 ? 12.028 4.023 -28.666 1.00 79.25 156 SER A C 1
ATOM 1268 O O . SER A 1 156 ? 11.064 4.640 -28.218 1.00 79.25 156 SER A O 1
ATOM 1270 N N . PHE A 1 157 ? 13.188 3.960 -28.012 1.00 85.00 157 PHE A N 1
ATOM 1271 C CA . PHE A 1 157 ? 13.423 4.638 -26.742 1.00 85.00 157 PHE A CA 1
ATOM 1272 C C . PHE A 1 157 ? 13.263 6.156 -26.869 1.00 85.00 157 PHE A C 1
ATOM 1274 O O . PHE A 1 157 ? 12.488 6.740 -26.116 1.00 85.00 157 PHE A O 1
ATOM 1281 N N . ARG A 1 158 ? 13.892 6.791 -27.867 1.00 84.31 158 ARG A N 1
ATOM 1282 C CA . ARG A 1 158 ? 13.760 8.236 -28.127 1.00 84.31 158 ARG A CA 1
ATOM 1283 C C . ARG A 1 158 ? 12.334 8.642 -28.471 1.00 84.31 158 ARG A C 1
ATOM 1285 O O . ARG A 1 158 ? 11.862 9.671 -27.995 1.00 84.31 158 ARG A O 1
ATOM 1292 N N . TYR A 1 159 ? 11.630 7.823 -29.250 1.00 81.25 159 TYR A N 1
ATOM 1293 C CA . TYR A 1 159 ? 10.218 8.041 -29.539 1.00 81.25 159 TYR A CA 1
ATOM 1294 C C . TYR A 1 159 ? 9.400 8.128 -28.250 1.00 81.25 159 TYR A C 1
ATOM 1296 O O . TYR A 1 159 ? 8.650 9.081 -28.050 1.00 81.25 159 TYR A O 1
ATOM 1304 N N . TYR A 1 160 ? 9.576 7.166 -27.345 1.00 78.94 160 TYR A N 1
ATOM 1305 C CA . TYR A 1 160 ? 8.876 7.162 -26.066 1.00 78.94 160 TYR A CA 1
ATOM 1306 C C . TYR A 1 160 ? 9.355 8.237 -25.102 1.00 78.94 160 TYR A C 1
ATOM 1308 O O . TYR A 1 160 ? 8.556 8.735 -24.313 1.00 78.94 160 TYR A O 1
ATOM 1316 N N . LEU A 1 161 ? 10.625 8.619 -25.174 1.00 82.25 161 LEU A N 1
ATOM 1317 C CA . LEU A 1 161 ? 11.180 9.702 -24.383 1.00 82.25 161 LEU A CA 1
ATOM 1318 C C . LEU A 1 161 ? 10.551 11.047 -24.757 1.00 82.25 161 LEU A C 1
ATOM 1320 O O . LEU A 1 161 ? 10.225 11.812 -23.867 1.00 82.25 161 LEU A O 1
ATOM 1324 N N . LEU A 1 162 ? 10.316 11.321 -26.040 1.00 80.38 162 LEU A N 1
ATOM 1325 C CA . LEU A 1 162 ? 9.860 12.642 -26.496 1.00 80.38 162 LEU A CA 1
ATOM 1326 C C . LEU A 1 162 ? 8.335 12.762 -26.659 1.00 80.38 162 LEU A C 1
ATOM 1328 O O . LEU A 1 162 ? 7.801 13.861 -26.804 1.00 80.38 162 LEU A O 1
ATOM 1332 N N . ASN A 1 163 ? 7.602 11.648 -26.647 1.00 71.12 163 ASN A N 1
ATOM 1333 C CA . ASN A 1 163 ? 6.164 11.650 -26.904 1.00 71.12 163 ASN A CA 1
ATOM 1334 C C . ASN A 1 163 ? 5.333 11.974 -25.647 1.00 71.12 163 ASN A C 1
ATOM 1336 O O . ASN A 1 163 ? 4.816 11.083 -24.968 1.00 71.12 163 ASN A O 1
ATOM 1340 N N . MET A 1 164 ? 5.186 13.273 -25.368 1.00 59.12 164 MET A N 1
ATOM 1341 C CA . MET A 1 164 ? 4.492 13.828 -24.192 1.00 59.12 164 MET A CA 1
ATOM 1342 C C . MET A 1 164 ? 2.950 13.789 -24.256 1.00 59.12 164 MET A C 1
ATOM 1344 O O . MET A 1 164 ? 2.292 14.064 -23.257 1.00 59.12 164 MET A O 1
ATOM 1348 N N . GLN A 1 165 ? 2.339 13.445 -25.398 1.00 52.19 165 GLN A N 1
ATOM 1349 C CA . GLN A 1 165 ? 0.890 13.618 -25.637 1.00 52.19 165 GLN A CA 1
ATOM 1350 C C . GLN A 1 165 ? 0.003 12.402 -25.291 1.00 52.19 165 GLN A C 1
ATOM 1352 O O . GLN A 1 165 ? -1.182 12.391 -25.619 1.00 52.19 165 GLN A O 1
ATOM 1357 N N . ARG A 1 166 ? 0.528 11.333 -24.679 1.00 52.41 166 ARG A N 1
ATOM 1358 C CA . ARG A 1 166 ? -0.150 10.017 -24.658 1.00 52.41 166 ARG A CA 1
ATOM 1359 C C . ARG A 1 166 ? -0.427 9.491 -23.259 1.00 52.41 166 ARG A C 1
ATOM 1361 O O . ARG A 1 166 ? 0.285 9.825 -22.323 1.00 52.41 166 ARG A O 1
ATOM 1368 N N . LEU A 1 167 ? -1.447 8.627 -23.147 1.00 57.69 167 LEU A N 1
ATOM 1369 C CA . LEU A 1 167 ? -1.844 7.911 -21.926 1.00 57.69 167 LEU A CA 1
ATOM 1370 C C . LEU A 1 167 ? -0.621 7.425 -21.131 1.00 57.69 167 LEU A C 1
ATOM 1372 O O . LEU A 1 167 ? -0.018 6.395 -21.424 1.00 57.69 167 LEU A O 1
ATOM 1376 N N . VAL A 1 168 ? -0.280 8.201 -20.112 1.00 63.19 168 VAL A N 1
ATOM 1377 C CA . VAL A 1 168 ? 1.027 8.249 -19.445 1.00 63.19 168 VAL A CA 1
ATOM 1378 C C . VAL A 1 168 ? 1.484 6.897 -18.875 1.00 63.19 168 VAL A C 1
ATOM 1380 O O . VAL A 1 168 ? 2.667 6.570 -18.939 1.00 63.19 168 VAL A O 1
ATOM 1383 N N . LYS A 1 169 ? 0.548 6.045 -18.428 1.00 65.94 169 LYS A N 1
ATOM 1384 C CA . LYS A 1 169 ? 0.822 4.666 -17.961 1.00 65.94 169 LYS A CA 1
ATOM 1385 C C . LYS A 1 169 ? 1.659 3.865 -18.953 1.00 65.94 169 LYS A C 1
ATOM 1387 O O . LYS A 1 169 ? 2.619 3.187 -18.618 1.00 65.94 169 LYS A O 1
ATOM 1392 N N . HIS A 1 170 ? 1.244 3.915 -20.200 1.00 70.19 170 HIS A N 1
ATOM 1393 C CA . HIS A 1 170 ? 1.712 3.023 -21.237 1.00 70.19 170 HIS A CA 1
ATOM 1394 C C . HIS A 1 170 ? 3.104 3.395 -21.741 1.00 70.19 170 HIS A C 1
ATOM 1396 O O . HIS A 1 170 ? 3.934 2.523 -21.987 1.00 70.19 170 HIS A O 1
ATOM 1402 N N . ARG A 1 171 ? 3.374 4.700 -21.782 1.00 77.06 171 ARG A N 1
ATOM 1403 C CA . ARG A 1 171 ? 4.692 5.265 -22.052 1.00 77.06 171 ARG A CA 1
ATOM 1404 C C . ARG A 1 171 ? 5.728 4.778 -21.036 1.00 77.06 171 ARG A C 1
ATOM 1406 O O . ARG A 1 171 ? 6.751 4.243 -21.445 1.00 77.06 171 ARG A O 1
ATOM 1413 N N . TYR A 1 172 ? 5.458 4.903 -19.734 1.00 79.81 172 TYR A N 1
ATOM 1414 C CA . TYR A 1 172 ? 6.418 4.478 -18.705 1.00 79.81 172 TYR A CA 1
ATOM 1415 C C . TYR A 1 172 ? 6.639 2.973 -18.675 1.00 79.81 172 TYR A C 1
ATOM 1417 O O . TYR A 1 172 ? 7.753 2.531 -18.423 1.00 79.81 172 TYR A O 1
ATOM 1425 N N . LEU A 1 173 ? 5.619 2.183 -19.008 1.00 78.06 173 LEU A N 1
ATOM 1426 C CA . LEU A 1 173 ? 5.800 0.751 -19.192 1.00 78.06 173 LEU A CA 1
ATOM 1427 C C . LEU A 1 173 ? 6.717 0.434 -20.384 1.00 78.06 173 LEU A C 1
ATOM 1429 O O . LEU A 1 173 ? 7.584 -0.427 -20.275 1.00 78.06 173 LEU A O 1
ATOM 1433 N N . ALA A 1 174 ? 6.545 1.123 -21.515 1.00 78.25 174 ALA A N 1
ATOM 1434 C CA . ALA A 1 174 ? 7.424 0.957 -22.670 1.00 78.25 174 ALA A CA 1
ATOM 1435 C C . ALA A 1 174 ? 8.866 1.365 -22.338 1.00 78.25 174 ALA A C 1
ATOM 1437 O O . ALA A 1 174 ? 9.793 0.605 -22.609 1.00 78.25 174 ALA A O 1
ATOM 1438 N N . LEU A 1 175 ? 9.047 2.521 -21.690 1.00 85.50 175 LEU A N 1
ATOM 1439 C CA . LEU A 1 175 ? 10.348 2.989 -21.209 1.00 85.50 175 LEU A CA 1
ATOM 1440 C C . LEU A 1 175 ? 10.977 1.977 -20.245 1.00 85.50 175 LEU A C 1
ATOM 1442 O O . LEU A 1 175 ? 12.140 1.628 -20.424 1.00 85.50 175 LEU A O 1
ATOM 1446 N N . ALA A 1 176 ? 10.206 1.420 -19.306 1.00 86.25 176 ALA A N 1
ATOM 1447 C CA . ALA A 1 176 ? 10.698 0.409 -18.374 1.00 86.25 176 ALA A CA 1
ATOM 1448 C C . ALA A 1 176 ? 11.241 -0.850 -19.084 1.00 86.25 176 ALA A C 1
ATOM 1450 O O . ALA A 1 176 ? 12.202 -1.462 -18.626 1.00 86.25 176 ALA A O 1
ATOM 1451 N N . LEU A 1 177 ? 10.653 -1.232 -20.223 1.00 84.94 177 LEU A N 1
ATOM 1452 C CA . LEU A 1 177 ? 11.110 -2.370 -21.031 1.00 84.94 177 LEU A CA 1
ATOM 1453 C C . LEU A 1 177 ? 12.301 -2.028 -21.940 1.00 84.94 177 LEU A C 1
ATOM 1455 O O . LEU A 1 177 ? 13.087 -2.916 -22.265 1.00 84.94 177 LEU A O 1
ATOM 1459 N N . LEU A 1 178 ? 12.434 -0.763 -22.347 1.00 87.00 178 LEU A N 1
ATOM 1460 C CA . LEU A 1 178 ? 13.470 -0.286 -23.268 1.00 87.00 178 LEU A CA 1
ATOM 1461 C C . LEU A 1 178 ? 14.763 0.144 -22.564 1.00 87.00 178 LEU A C 1
ATOM 1463 O O . LEU A 1 178 ? 15.839 -0.064 -23.115 1.00 87.00 178 LEU A O 1
ATOM 1467 N N . ILE A 1 179 ? 14.688 0.699 -21.352 1.00 90.62 179 ILE A N 1
ATOM 1468 C CA . ILE A 1 179 ? 15.858 1.171 -20.588 1.00 90.62 179 ILE A CA 1
ATOM 1469 C C . ILE A 1 179 ? 16.925 0.078 -20.401 1.00 90.62 179 ILE A C 1
ATOM 1471 O O . ILE A 1 179 ? 18.095 0.351 -20.670 1.00 90.62 179 ILE A O 1
ATOM 1475 N N . PRO A 1 180 ? 16.581 -1.178 -20.045 1.00 88.81 180 PRO A N 1
ATOM 1476 C CA . PRO A 1 180 ? 17.574 -2.250 -19.965 1.00 88.81 180 PRO A CA 1
ATOM 1477 C C . PRO A 1 180 ? 18.279 -2.559 -21.296 1.00 88.81 180 PRO A C 1
ATOM 1479 O O . PRO A 1 180 ? 19.334 -3.184 -21.281 1.00 88.81 180 PRO A O 1
ATOM 1482 N N . LYS A 1 181 ? 17.707 -2.138 -22.430 1.00 86.69 181 LYS A N 1
ATOM 1483 C CA . LYS A 1 181 ? 18.124 -2.503 -23.792 1.00 86.69 181 LYS A CA 1
ATOM 1484 C C . LYS A 1 181 ? 18.903 -1.410 -24.525 1.00 86.69 181 LYS A C 1
ATOM 1486 O O . LYS A 1 181 ? 19.432 -1.669 -25.602 1.00 86.69 181 LYS A O 1
ATOM 1491 N N . VAL A 1 182 ? 18.967 -0.197 -23.978 1.00 88.62 182 VAL A N 1
ATOM 1492 C CA . VAL A 1 182 ? 19.801 0.894 -24.511 1.00 88.62 182 VAL A CA 1
ATOM 1493 C C . VAL A 1 182 ? 21.166 0.920 -23.819 1.00 88.62 182 VAL A C 1
ATOM 1495 O O . VAL A 1 182 ? 21.337 0.344 -22.742 1.00 88.62 182 VAL A O 1
ATOM 1498 N N . SER A 1 183 ? 22.161 1.564 -24.435 1.00 88.12 183 SER A N 1
ATOM 1499 C CA . SER A 1 183 ? 23.500 1.714 -23.848 1.00 88.12 183 SER A CA 1
ATOM 1500 C C . SER A 1 183 ? 23.495 2.694 -22.671 1.00 88.12 183 SER A C 1
ATOM 1502 O O . SER A 1 183 ? 22.630 3.566 -22.590 1.00 88.12 183 SER A O 1
ATOM 1504 N N . ASP A 1 184 ? 24.479 2.588 -21.771 1.00 86.94 184 ASP A N 1
ATOM 1505 C CA . ASP A 1 184 ? 24.617 3.534 -20.651 1.00 86.94 184 ASP A CA 1
ATOM 1506 C C . ASP A 1 184 ? 24.820 4.973 -21.144 1.00 86.94 184 ASP A C 1
ATOM 1508 O O . ASP A 1 184 ? 24.287 5.905 -20.554 1.00 86.94 184 ASP A O 1
ATOM 1512 N N . VAL A 1 185 ? 25.512 5.156 -22.276 1.00 88.44 185 VAL A N 1
ATOM 1513 C CA . VAL A 1 185 ? 25.703 6.471 -22.910 1.00 88.44 185 VAL A CA 1
ATOM 1514 C C . VAL A 1 185 ? 24.374 7.072 -23.369 1.00 88.44 185 VAL A C 1
ATOM 1516 O O . VAL A 1 185 ? 24.147 8.268 -23.196 1.00 88.44 185 VAL A O 1
ATOM 1519 N N . GLU A 1 186 ? 23.494 6.266 -23.966 1.00 88.94 186 GLU A N 1
ATOM 1520 C CA . GLU A 1 186 ? 22.179 6.741 -24.406 1.00 88.94 186 GLU A CA 1
ATOM 1521 C C . GLU A 1 186 ? 21.271 7.042 -23.208 1.00 88.94 186 GLU A C 1
ATOM 1523 O O . GLU A 1 186 ? 20.596 8.069 -23.198 1.00 88.94 186 GLU A O 1
ATOM 1528 N N . LEU A 1 187 ? 21.301 6.195 -22.172 1.00 89.75 187 LEU A N 1
ATOM 1529 C CA . LEU A 1 187 ? 20.550 6.428 -20.940 1.00 89.75 187 LEU A CA 1
ATOM 1530 C C . LEU A 1 187 ? 21.018 7.702 -20.226 1.00 89.75 187 LEU A C 1
ATOM 1532 O O . LEU A 1 187 ? 20.183 8.523 -19.861 1.00 89.75 187 LEU A O 1
ATOM 1536 N N . ALA A 1 188 ? 22.331 7.911 -20.096 1.00 86.06 188 ALA A N 1
ATOM 1537 C CA . ALA A 1 188 ? 22.903 9.100 -19.466 1.00 86.06 188 ALA A CA 1
ATOM 1538 C C . ALA A 1 188 ? 22.494 10.399 -20.181 1.00 86.06 188 ALA A C 1
ATOM 1540 O O . ALA A 1 188 ? 22.229 11.400 -19.530 1.00 86.06 188 ALA A O 1
ATOM 1541 N N . ARG A 1 189 ? 22.368 10.387 -21.517 1.00 87.88 189 ARG A N 1
ATOM 1542 C CA . ARG A 1 189 ? 21.873 11.545 -22.291 1.00 87.88 189 ARG A CA 1
ATOM 1543 C C . ARG A 1 189 ? 20.382 11.818 -22.100 1.00 87.88 189 ARG A C 1
ATOM 1545 O O . ARG A 1 189 ? 19.935 12.937 -22.325 1.00 87.88 189 ARG A O 1
ATOM 1552 N N . ALA A 1 190 ? 19.611 10.794 -21.750 1.00 88.81 190 ALA A N 1
ATOM 1553 C CA . ALA A 1 190 ? 18.163 10.868 -21.604 1.00 88.81 190 ALA A CA 1
ATOM 1554 C C . ALA A 1 190 ? 17.702 11.045 -20.152 1.00 88.81 190 ALA A C 1
ATOM 1556 O O . ALA A 1 190 ? 16.525 11.333 -19.928 1.00 88.81 190 ALA A O 1
ATOM 1557 N N . VAL A 1 191 ? 18.592 10.844 -19.175 1.00 87.44 191 VAL A N 1
ATOM 1558 C CA . VAL A 1 191 ? 18.215 10.729 -17.763 1.00 87.44 191 VAL A CA 1
ATOM 1559 C C . VAL A 1 191 ? 17.558 12.000 -17.233 1.00 87.44 191 VAL A C 1
ATOM 1561 O O . VAL A 1 191 ? 16.532 11.907 -16.568 1.00 87.44 191 VAL A O 1
ATOM 1564 N N . ASP A 1 192 ? 18.059 13.177 -17.608 1.00 86.50 192 ASP A N 1
ATOM 1565 C CA . ASP A 1 192 ? 17.501 14.453 -17.153 1.00 86.50 192 ASP A CA 1
ATOM 1566 C C . ASP A 1 192 ? 16.068 14.654 -17.652 1.00 86.50 192 ASP A C 1
ATOM 1568 O O . ASP A 1 192 ? 15.194 15.076 -16.894 1.00 86.50 192 ASP A O 1
ATOM 1572 N N . ILE A 1 193 ? 15.800 14.276 -18.907 1.00 86.62 193 ILE A N 1
ATOM 1573 C CA . ILE A 1 193 ? 14.457 14.322 -19.499 1.00 86.62 193 ILE A CA 1
ATOM 1574 C C . ILE A 1 193 ? 13.544 13.318 -18.786 1.00 86.62 193 ILE A C 1
ATOM 1576 O O . ILE A 1 193 ? 12.428 13.663 -18.402 1.00 86.62 193 ILE A O 1
ATOM 1580 N N . LEU A 1 194 ? 14.020 12.087 -18.558 1.00 86.81 194 LEU A N 1
ATOM 1581 C CA . LEU A 1 194 ? 13.262 11.061 -17.835 1.00 86.81 194 LEU A CA 1
ATOM 1582 C C . LEU A 1 194 ? 12.916 11.511 -16.416 1.00 86.81 194 LEU A C 1
ATOM 1584 O O . LEU A 1 194 ? 11.776 11.346 -15.990 1.00 86.81 194 LEU A O 1
ATOM 1588 N N . PHE A 1 195 ? 13.879 12.073 -15.690 1.00 86.56 195 PHE A N 1
ATOM 1589 C CA . PHE A 1 195 ? 13.683 12.575 -14.338 1.00 86.56 195 PHE A CA 1
ATOM 1590 C C . PHE A 1 195 ? 12.728 13.759 -14.316 1.00 86.56 195 PHE A C 1
ATOM 1592 O O . PHE A 1 195 ? 11.802 13.743 -13.510 1.00 86.56 195 PHE A O 1
ATOM 1599 N N . TYR A 1 196 ? 12.889 14.740 -15.203 1.00 82.62 196 TYR A N 1
ATOM 1600 C CA . TYR A 1 196 ? 11.946 15.851 -15.328 1.00 82.62 196 TYR A CA 1
ATOM 1601 C C . TYR A 1 196 ? 10.517 15.348 -15.570 1.00 82.62 196 TYR A C 1
ATOM 1603 O O . TYR A 1 196 ? 9.594 15.700 -14.834 1.00 82.62 196 TYR A O 1
ATOM 1611 N N . ASP A 1 197 ? 10.343 14.435 -16.522 1.00 79.12 197 ASP A N 1
ATOM 1612 C CA . ASP A 1 197 ? 9.028 13.902 -16.862 1.00 79.12 197 ASP A CA 1
ATOM 1613 C C . ASP A 1 197 ? 8.428 13.052 -15.743 1.00 79.12 197 ASP A C 1
ATOM 1615 O O . ASP A 1 197 ? 7.235 13.156 -15.462 1.00 79.12 197 ASP A O 1
ATOM 1619 N N . LEU A 1 198 ? 9.225 12.199 -15.092 1.00 79.25 198 LEU A N 1
ATOM 1620 C CA . LEU A 1 198 ? 8.782 11.399 -13.947 1.00 79.25 198 LEU A CA 1
ATOM 1621 C C . LEU A 1 198 ? 8.350 12.297 -12.780 1.00 79.25 198 LEU A C 1
ATOM 1623 O O . LEU A 1 198 ? 7.327 12.011 -12.157 1.00 79.25 198 LEU A O 1
ATOM 1627 N N . LYS A 1 199 ? 9.072 13.398 -12.525 1.00 76.00 199 LYS A N 1
ATOM 1628 C CA . LYS A 1 199 ? 8.708 14.412 -11.521 1.00 76.00 199 LYS A CA 1
ATOM 1629 C C . LYS A 1 199 ? 7.390 15.105 -11.875 1.00 76.00 199 LYS A C 1
ATOM 1631 O O . LYS A 1 199 ? 6.504 15.213 -11.030 1.00 76.00 199 LYS A O 1
ATOM 1636 N N . GLU A 1 200 ? 7.219 15.535 -13.122 1.00 73.31 200 GLU A N 1
ATOM 1637 C CA . GLU A 1 200 ? 5.986 16.190 -13.579 1.00 73.31 200 GLU A CA 1
ATOM 1638 C C . GLU A 1 200 ? 4.786 15.229 -13.611 1.00 73.31 200 GLU A C 1
ATOM 1640 O O . GLU A 1 200 ? 3.663 15.609 -13.272 1.00 73.31 200 GLU A O 1
ATOM 1645 N N . CYS A 1 201 ? 5.003 13.950 -13.931 1.00 69.38 201 CYS A N 1
ATOM 1646 C CA . CYS A 1 201 ? 3.959 12.930 -13.859 1.00 69.38 201 CYS A CA 1
ATOM 1647 C C . CYS A 1 201 ? 3.409 12.772 -12.436 1.00 69.38 201 CYS A C 1
ATOM 1649 O O . CYS A 1 201 ? 2.205 12.566 -12.267 1.00 69.38 201 CYS A O 1
ATOM 1651 N N . GLN A 1 202 ? 4.260 12.884 -11.413 1.00 63.16 202 GLN A N 1
ATOM 1652 C CA . GLN A 1 202 ? 3.826 12.782 -10.019 1.00 63.16 202 GLN A CA 1
ATOM 1653 C C . GLN A 1 202 ? 2.903 13.921 -9.593 1.00 63.16 202 GLN A C 1
ATOM 1655 O O . GLN A 1 202 ? 2.022 13.691 -8.770 1.00 63.16 202 GLN A O 1
ATOM 1660 N N . LYS A 1 203 ? 3.047 15.115 -10.185 1.00 61.41 203 LYS A N 1
ATOM 1661 C CA . LYS A 1 203 ? 2.140 16.245 -9.930 1.00 61.41 203 LYS A CA 1
ATOM 1662 C C . LYS A 1 203 ? 0.725 15.977 -10.440 1.00 61.41 203 LYS A C 1
ATOM 1664 O O . LYS A 1 203 ? -0.242 16.466 -9.873 1.00 61.41 203 LYS A O 1
ATOM 1669 N N . ARG A 1 204 ? 0.598 15.217 -11.533 1.00 57.38 204 ARG A N 1
ATOM 1670 C CA . ARG A 1 204 ? -0.650 15.126 -12.309 1.00 57.38 204 ARG A CA 1
ATOM 1671 C C . ARG A 1 204 ? -1.355 13.777 -12.212 1.00 57.38 204 ARG A C 1
ATOM 1673 O O . ARG A 1 204 ? -2.515 13.685 -12.606 1.00 57.38 204 ARG A O 1
ATOM 1680 N N . GLN A 1 205 ? -0.681 12.708 -11.772 1.00 53.44 205 GLN A N 1
ATOM 1681 C CA . GLN A 1 205 ? -1.228 11.352 -11.874 1.00 53.44 205 GLN A CA 1
ATOM 1682 C C . GLN A 1 205 ? -0.880 10.414 -10.712 1.00 53.44 205 GLN A C 1
ATOM 1684 O O . GLN A 1 205 ? 0.272 10.216 -10.344 1.00 53.44 205 GLN A O 1
ATOM 1689 N N . HIS A 1 206 ? -1.903 9.702 -10.231 1.00 51.72 206 HIS A N 1
ATOM 1690 C CA . HIS A 1 206 ? -1.848 8.711 -9.145 1.00 51.72 206 HIS A CA 1
ATOM 1691 C C . HIS A 1 206 ? -1.272 7.335 -9.545 1.00 51.72 206 HIS A C 1
ATOM 1693 O O . HIS A 1 206 ? -1.599 6.317 -8.939 1.00 51.72 206 HIS A O 1
ATOM 1699 N N . LEU A 1 207 ? -0.470 7.252 -10.608 1.00 51.66 207 LEU A N 1
ATOM 1700 C CA . LEU A 1 207 ? -0.150 5.987 -11.290 1.00 51.66 207 LEU A CA 1
ATOM 1701 C C . LEU A 1 207 ? 1.187 5.403 -10.843 1.00 51.66 207 LEU A C 1
ATOM 1703 O O . LEU A 1 207 ? 2.028 5.003 -11.649 1.00 51.66 207 LEU A O 1
ATOM 1707 N N . SER A 1 208 ? 1.332 5.340 -9.524 1.00 56.91 208 SER A N 1
ATOM 1708 C CA . SER A 1 208 ? 2.561 5.011 -8.813 1.00 56.91 208 SER A CA 1
ATOM 1709 C C . SER A 1 208 ? 3.173 3.670 -9.173 1.00 56.91 208 SER A C 1
ATOM 1711 O O . SER A 1 208 ? 4.396 3.551 -9.135 1.00 56.91 208 SER A O 1
ATOM 1713 N N . SER A 1 209 ? 2.362 2.684 -9.563 1.00 59.50 209 SER A N 1
ATOM 1714 C CA . SER A 1 209 ? 2.867 1.346 -9.853 1.00 59.50 209 SER A CA 1
ATOM 1715 C C . SER A 1 209 ? 3.699 1.267 -11.130 1.00 59.50 209 SER A C 1
ATOM 1717 O O . SER A 1 209 ? 4.700 0.557 -11.157 1.00 59.50 209 SER A O 1
ATOM 1719 N N . ILE A 1 210 ? 3.336 2.026 -12.167 1.00 64.25 210 ILE A N 1
ATOM 1720 C CA . ILE A 1 210 ? 3.988 1.927 -13.480 1.00 64.25 210 ILE A CA 1
ATOM 1721 C C . ILE A 1 210 ? 5.164 2.901 -13.596 1.00 64.25 210 ILE A C 1
ATOM 1723 O O . ILE A 1 210 ? 6.186 2.562 -14.192 1.00 64.25 210 ILE A O 1
ATOM 1727 N N . SER A 1 211 ? 5.074 4.082 -12.971 1.00 73.50 211 SER A N 1
ATOM 1728 C CA . SER A 1 211 ? 6.239 4.961 -12.832 1.00 73.50 211 SER A CA 1
ATOM 1729 C C . SER A 1 211 ? 7.323 4.305 -11.968 1.00 73.50 211 SER A C 1
ATOM 1731 O O . SER A 1 211 ? 8.499 4.439 -12.289 1.00 73.50 211 SER A O 1
ATOM 1733 N N . ALA A 1 212 ? 6.948 3.532 -10.937 1.00 72.25 212 ALA A N 1
ATOM 1734 C CA . ALA A 1 212 ? 7.906 2.777 -10.126 1.00 72.25 212 ALA A CA 1
ATOM 1735 C C . ALA A 1 212 ? 8.712 1.780 -10.961 1.00 72.25 212 ALA A C 1
ATOM 1737 O O . ALA A 1 212 ? 9.922 1.714 -10.805 1.00 72.25 212 ALA A O 1
ATOM 1738 N N . GLU A 1 213 ? 8.076 1.036 -11.874 1.00 78.75 213 GLU A N 1
ATOM 1739 C CA . GLU A 1 213 ? 8.790 0.092 -12.749 1.00 78.75 213 GLU A CA 1
ATOM 1740 C C . GLU A 1 213 ? 9.860 0.791 -13.586 1.00 78.75 213 GLU A C 1
ATOM 1742 O O . GLU A 1 213 ? 10.976 0.288 -13.705 1.00 78.75 213 GLU A O 1
ATOM 1747 N N . CYS A 1 214 ? 9.535 1.969 -14.127 1.00 82.56 214 CYS A N 1
ATOM 1748 C CA . CYS A 1 214 ? 10.487 2.777 -14.879 1.00 82.56 214 CYS A CA 1
ATOM 1749 C C . CYS A 1 214 ? 11.646 3.246 -13.987 1.00 82.56 214 CYS A C 1
ATOM 1751 O O . CYS A 1 214 ? 12.805 3.101 -14.364 1.00 82.56 214 CYS A O 1
ATOM 1753 N N . VAL A 1 215 ? 11.357 3.758 -12.788 1.00 84.75 215 VAL A N 1
ATOM 1754 C CA . VAL A 1 215 ? 12.389 4.229 -11.850 1.00 84.75 215 VAL A CA 1
ATOM 1755 C C . VAL A 1 215 ? 13.273 3.075 -11.368 1.00 84.75 215 VAL A C 1
ATOM 1757 O O . VAL A 1 215 ? 14.485 3.241 -11.271 1.00 84.75 215 VAL A O 1
ATOM 1760 N N . VAL A 1 216 ? 12.708 1.889 -11.127 1.00 85.94 216 VAL A N 1
ATOM 1761 C CA . VAL A 1 216 ? 13.466 0.686 -10.757 1.00 85.94 216 VAL A CA 1
ATOM 1762 C C . VAL A 1 216 ? 14.447 0.314 -11.859 1.00 85.94 216 VAL A C 1
ATOM 1764 O O . VAL A 1 216 ? 15.621 0.112 -11.574 1.00 85.94 216 VAL A O 1
ATOM 1767 N N . VAL A 1 217 ? 14.034 0.255 -13.128 1.00 88.00 217 VAL A N 1
ATOM 1768 C CA . VAL A 1 217 ? 14.990 -0.114 -14.186 1.00 88.00 217 VAL A CA 1
ATOM 1769 C C . VAL A 1 217 ? 16.064 0.952 -14.424 1.00 88.00 217 VAL A C 1
ATOM 1771 O O . VAL A 1 217 ? 17.194 0.581 -14.738 1.00 88.00 217 VAL A O 1
ATOM 1774 N N . ILE A 1 218 ? 15.760 2.242 -14.210 1.00 88.75 218 ILE A N 1
ATOM 1775 C CA . ILE A 1 218 ? 16.777 3.311 -14.188 1.00 88.75 218 ILE A CA 1
ATOM 1776 C C . ILE A 1 218 ? 17.749 3.051 -13.040 1.00 88.75 218 ILE A C 1
ATOM 1778 O O . ILE A 1 218 ? 18.956 2.977 -13.251 1.00 88.75 218 ILE A O 1
ATOM 1782 N N . GLY A 1 219 ? 17.221 2.828 -11.838 1.00 87.38 219 GLY A N 1
ATOM 1783 C CA . GLY A 1 219 ? 18.008 2.591 -10.639 1.00 87.38 219 GLY A CA 1
ATOM 1784 C C . GLY A 1 219 ? 18.917 1.369 -10.735 1.00 87.38 219 GLY A C 1
ATOM 1785 O O . GLY A 1 219 ? 20.028 1.414 -10.228 1.00 87.38 219 GLY A O 1
ATOM 1786 N N . LYS A 1 220 ? 18.524 0.306 -11.447 1.00 87.69 220 LYS A N 1
ATOM 1787 C CA . LYS A 1 220 ? 19.405 -0.853 -11.691 1.00 87.69 220 LYS A CA 1
ATOM 1788 C C . LYS A 1 220 ? 20.634 -0.482 -12.514 1.00 87.69 220 LYS A C 1
ATOM 1790 O O . LYS A 1 220 ? 21.719 -1.001 -12.274 1.00 87.69 220 LYS A O 1
ATOM 1795 N N . ARG A 1 221 ? 20.457 0.407 -13.492 1.00 87.50 221 ARG A N 1
ATOM 1796 C CA . ARG A 1 221 ? 21.525 0.882 -14.382 1.00 87.50 221 ARG A CA 1
ATOM 1797 C C . ARG A 1 221 ? 22.347 2.007 -13.752 1.00 87.50 221 ARG A C 1
ATOM 1799 O O . ARG A 1 221 ? 23.508 2.171 -14.099 1.00 87.50 221 ARG A O 1
ATOM 1806 N N . MET A 1 222 ? 21.759 2.747 -12.812 1.00 84.88 222 MET A N 1
ATOM 1807 C CA . MET A 1 222 ? 22.313 3.978 -12.238 1.00 84.88 222 MET A CA 1
ATOM 1808 C C . MET A 1 222 ? 22.394 3.936 -10.703 1.00 84.88 222 MET A C 1
ATOM 1810 O O . MET A 1 222 ? 22.354 4.968 -10.042 1.00 84.88 222 MET A O 1
ATOM 1814 N N . SER A 1 223 ? 22.539 2.749 -10.105 1.00 80.81 223 SER A N 1
ATOM 1815 C CA . SER A 1 223 ? 22.489 2.546 -8.641 1.00 80.81 223 SER A CA 1
ATOM 1816 C C . SER A 1 223 ? 23.597 3.265 -7.866 1.00 80.81 223 SER A C 1
ATOM 1818 O O . SER A 1 223 ? 23.505 3.436 -6.651 1.00 80.81 223 SER A O 1
ATOM 1820 N N . LYS A 1 224 ? 24.658 3.690 -8.553 1.00 81.81 224 LYS A N 1
ATOM 1821 C CA . LYS A 1 224 ? 25.783 4.447 -7.985 1.00 81.81 224 LYS A CA 1
ATOM 1822 C C . LYS A 1 224 ? 25.805 5.912 -8.430 1.00 81.81 224 LYS A C 1
ATOM 1824 O O . LYS A 1 224 ? 26.703 6.641 -8.025 1.00 81.81 224 LYS A O 1
ATOM 1829 N N . ASP A 1 225 ? 24.859 6.328 -9.268 1.00 85.12 225 ASP A N 1
ATOM 1830 C CA . ASP A 1 225 ? 24.828 7.671 -9.836 1.00 85.12 225 ASP A CA 1
ATOM 1831 C C . ASP A 1 225 ? 24.225 8.667 -8.840 1.00 85.12 225 ASP A C 1
ATOM 1833 O O . ASP A 1 225 ? 23.111 8.469 -8.352 1.00 85.12 225 ASP A O 1
ATOM 1837 N N . ALA A 1 226 ? 24.950 9.749 -8.549 1.00 85.19 226 ALA A N 1
ATOM 1838 C CA . ALA A 1 226 ? 24.498 10.799 -7.642 1.00 85.19 226 ALA A CA 1
ATOM 1839 C C . ALA A 1 226 ? 23.174 11.436 -8.097 1.00 85.19 226 ALA A C 1
ATOM 1841 O O . ALA A 1 226 ? 22.296 11.647 -7.262 1.00 85.19 226 ALA A O 1
ATOM 1842 N N . ALA A 1 227 ? 22.982 11.639 -9.405 1.00 86.00 227 ALA A N 1
ATOM 1843 C CA . ALA A 1 227 ? 21.769 12.239 -9.954 1.00 86.00 227 ALA A CA 1
ATOM 1844 C C . ALA A 1 227 ? 20.527 11.382 -9.674 1.00 86.00 227 ALA A C 1
ATOM 1846 O O . ALA A 1 227 ? 19.432 11.911 -9.483 1.00 86.00 227 ALA A O 1
ATOM 1847 N N . PHE A 1 228 ? 20.688 10.056 -9.602 1.00 88.06 228 PHE A N 1
ATOM 1848 C CA . PHE A 1 228 ? 19.598 9.156 -9.236 1.00 88.06 228 PHE A CA 1
ATOM 1849 C C . PHE A 1 228 ? 19.204 9.308 -7.760 1.00 88.06 228 PHE A C 1
ATOM 1851 O O . PHE A 1 228 ? 18.015 9.370 -7.450 1.00 88.06 228 PHE A O 1
ATOM 1858 N N . TYR A 1 229 ? 20.174 9.437 -6.849 1.00 86.88 229 TYR A N 1
ATOM 1859 C CA . TYR A 1 229 ? 19.883 9.719 -5.438 1.00 86.88 229 TYR A CA 1
ATOM 1860 C C . TYR A 1 229 ? 19.211 11.079 -5.258 1.00 86.88 229 TYR A C 1
ATOM 1862 O O . TYR A 1 229 ? 18.232 11.180 -4.522 1.00 86.88 229 TYR A O 1
ATOM 1870 N N . ASP A 1 230 ? 19.703 12.104 -5.949 1.00 86.62 230 ASP A N 1
ATOM 1871 C CA . ASP A 1 230 ? 19.165 13.460 -5.851 1.00 86.62 230 ASP A CA 1
ATOM 1872 C C . ASP A 1 230 ? 17.749 13.532 -6.439 1.00 86.62 230 ASP A C 1
ATOM 1874 O O . ASP A 1 230 ? 16.874 14.189 -5.878 1.00 86.62 230 ASP A O 1
ATOM 1878 N N . PHE A 1 231 ? 17.475 12.777 -7.511 1.00 87.50 231 PHE A N 1
ATOM 1879 C CA . PHE A 1 231 ? 16.119 12.564 -8.013 1.00 87.50 231 PHE A CA 1
ATOM 1880 C C . PHE A 1 231 ? 15.209 11.938 -6.951 1.00 87.50 231 PHE A C 1
ATOM 1882 O O . PHE A 1 231 ? 14.113 12.448 -6.726 1.00 87.50 231 PHE A O 1
ATOM 1889 N N . LEU A 1 232 ? 15.639 10.855 -6.295 1.00 86.44 232 LEU A N 1
ATOM 1890 C CA . LEU A 1 232 ? 14.822 10.180 -5.284 1.00 86.44 232 LEU A CA 1
ATOM 1891 C C . LEU A 1 232 ? 14.556 11.076 -4.073 1.00 86.44 232 LEU A C 1
ATOM 1893 O O . LEU A 1 232 ? 13.419 11.137 -3.618 1.00 86.44 232 LEU A O 1
ATOM 1897 N N . LEU A 1 233 ? 15.561 11.808 -3.589 1.00 85.88 233 LEU A N 1
ATOM 1898 C CA . LEU A 1 233 ? 15.391 12.748 -2.480 1.00 85.88 233 LEU A CA 1
ATOM 1899 C C . LEU A 1 233 ? 14.455 13.900 -2.850 1.00 85.88 233 LEU A C 1
ATOM 1901 O O . LEU A 1 233 ? 13.538 14.190 -2.090 1.00 85.88 233 LEU A O 1
ATOM 1905 N N . ASP A 1 234 ? 14.617 14.499 -4.032 1.00 81.50 234 ASP A N 1
ATOM 1906 C CA . ASP A 1 234 ? 13.699 15.535 -4.520 1.00 81.50 234 ASP A CA 1
ATOM 1907 C C . ASP A 1 234 ? 12.261 14.999 -4.598 1.00 81.50 234 ASP A C 1
ATOM 1909 O O . ASP A 1 234 ? 11.318 15.658 -4.180 1.00 81.50 234 ASP A O 1
ATOM 1913 N N . VAL A 1 235 ? 12.070 13.763 -5.062 1.00 78.06 235 VAL A N 1
ATOM 1914 C CA . VAL A 1 235 ? 10.751 13.117 -5.068 1.00 78.06 235 VAL A CA 1
ATOM 1915 C C . VAL A 1 235 ? 10.207 12.881 -3.655 1.00 78.06 235 VAL A C 1
ATOM 1917 O O . VAL A 1 235 ? 9.018 13.090 -3.427 1.00 78.06 235 VAL A O 1
ATOM 1920 N N . PHE A 1 236 ? 11.038 12.426 -2.716 1.00 78.88 236 PHE A N 1
ATOM 1921 C CA . PHE A 1 236 ? 10.601 12.080 -1.360 1.00 78.88 236 PHE A CA 1
ATOM 1922 C C . PHE A 1 236 ? 10.267 13.319 -0.524 1.00 78.88 236 PHE A C 1
ATOM 1924 O O . PHE A 1 236 ? 9.393 13.246 0.335 1.00 78.88 236 PHE A O 1
ATOM 1931 N N . LEU A 1 237 ? 10.945 14.440 -0.778 1.00 77.56 237 LEU A N 1
ATOM 1932 C CA . LEU A 1 237 ? 10.886 15.642 0.055 1.00 77.56 237 LEU A CA 1
ATOM 1933 C C . LEU A 1 237 ? 10.047 16.782 -0.551 1.00 77.56 237 LEU A C 1
ATOM 1935 O O . LEU A 1 237 ? 9.710 17.732 0.156 1.00 77.56 237 LEU A O 1
ATOM 1939 N N . SER A 1 238 ? 9.682 16.708 -1.836 1.00 70.25 238 SER A N 1
ATOM 1940 C CA . SER A 1 238 ? 9.032 17.816 -2.550 1.00 70.25 238 SER A CA 1
ATOM 1941 C C . SER A 1 238 ? 7.687 18.247 -1.950 1.00 70.25 238 SER A C 1
ATOM 1943 O O . SER A 1 238 ? 6.773 17.443 -1.776 1.00 70.25 238 SER A O 1
ATOM 1945 N N . ALA A 1 239 ? 7.552 19.560 -1.723 1.00 61.31 239 ALA A N 1
ATOM 1946 C CA . ALA A 1 239 ? 6.317 20.197 -1.261 1.00 61.31 239 ALA A CA 1
ATOM 1947 C C . ALA A 1 239 ? 5.246 20.363 -2.335 1.00 61.31 239 ALA A C 1
ATOM 1949 O O . ALA A 1 239 ? 4.065 20.143 -2.082 1.00 61.31 239 ALA A O 1
ATOM 1950 N N . GLU A 1 240 ? 5.668 20.688 -3.553 1.00 54.25 240 GLU A N 1
ATOM 1951 C CA . GLU A 1 240 ? 4.777 20.856 -4.704 1.00 54.25 240 GLU A CA 1
ATOM 1952 C C . GLU A 1 240 ? 4.191 19.531 -5.198 1.00 54.25 240 GLU A C 1
ATOM 1954 O O . GLU A 1 240 ? 3.211 19.503 -5.942 1.00 54.25 240 GLU A O 1
ATOM 1959 N N . ARG A 1 241 ? 4.832 18.416 -4.843 1.00 56.41 241 ARG A N 1
ATOM 1960 C CA . ARG A 1 241 ? 4.467 17.084 -5.305 1.00 56.41 241 ARG A CA 1
ATOM 1961 C C . ARG A 1 241 ? 3.886 16.356 -4.114 1.00 56.41 241 ARG A C 1
ATOM 1963 O O . ARG A 1 241 ? 4.607 15.720 -3.355 1.00 56.41 241 ARG A O 1
ATOM 1970 N N . GLN A 1 242 ? 2.567 16.424 -3.963 1.00 51.16 242 GLN A N 1
ATOM 1971 C CA . GLN A 1 242 ? 1.827 15.538 -3.066 1.00 51.16 242 GLN A CA 1
ATOM 1972 C C . GLN A 1 242 ? 1.913 14.092 -3.589 1.00 51.16 242 GLN A C 1
ATOM 1974 O O . GLN A 1 242 ? 0.942 13.508 -4.076 1.00 51.16 242 GLN A O 1
ATOM 1979 N N . VAL A 1 243 ? 3.109 13.500 -3.553 1.00 51.78 243 VAL A N 1
ATOM 1980 C CA . VAL A 1 243 ? 3.303 12.080 -3.806 1.00 51.78 243 VAL A CA 1
ATOM 1981 C C . VAL A 1 243 ? 2.484 11.376 -2.740 1.00 51.78 243 VAL A C 1
ATOM 1983 O O . VAL A 1 243 ? 2.831 11.426 -1.563 1.00 51.78 243 VAL A O 1
ATOM 1986 N N . ARG A 1 244 ? 1.378 10.733 -3.138 1.00 58.53 244 ARG A N 1
ATOM 1987 C CA . ARG A 1 244 ? 0.584 9.935 -2.197 1.00 58.53 244 ARG A CA 1
ATOM 1988 C C . ARG A 1 244 ? 1.539 9.003 -1.459 1.00 58.53 244 ARG A C 1
ATOM 1990 O O . ARG A 1 244 ? 2.276 8.268 -2.117 1.00 58.53 244 ARG A O 1
ATOM 1997 N N . PHE A 1 245 ? 1.506 8.982 -0.135 1.00 65.25 245 PHE A N 1
ATOM 1998 C CA . PHE A 1 245 ? 2.393 8.148 0.678 1.00 65.25 245 PHE A CA 1
ATOM 1999 C C . PHE A 1 245 ? 2.337 6.664 0.295 1.00 65.25 245 PHE A C 1
ATOM 2001 O O . PHE A 1 245 ? 3.352 5.973 0.291 1.00 65.25 245 PHE A O 1
ATOM 2008 N N . SER A 1 246 ? 1.173 6.187 -0.153 1.00 61.81 246 SER A N 1
ATOM 2009 C CA . SER A 1 246 ? 0.999 4.861 -0.764 1.00 61.81 246 SER A CA 1
ATOM 2010 C C . SER A 1 246 ? 1.891 4.617 -1.992 1.00 61.81 246 SER A C 1
ATOM 2012 O O . SER A 1 246 ? 2.397 3.513 -2.181 1.00 61.81 246 SER A O 1
ATOM 2014 N N . SER A 1 247 ? 2.133 5.644 -2.804 1.00 67.06 247 SER A N 1
ATOM 2015 C CA . SER A 1 247 ? 3.031 5.618 -3.964 1.00 67.06 247 SER A CA 1
ATOM 2016 C C . SER A 1 247 ? 4.489 5.520 -3.548 1.00 67.06 247 SER A C 1
ATOM 2018 O O . SER A 1 247 ? 5.224 4.703 -4.095 1.00 67.06 247 SER A O 1
ATOM 2020 N N . LEU A 1 248 ? 4.886 6.320 -2.558 1.00 75.12 248 LEU A N 1
ATOM 2021 C CA . LEU A 1 248 ? 6.231 6.298 -1.993 1.00 75.12 248 LEU A CA 1
ATOM 2022 C C . LEU A 1 248 ? 6.537 4.938 -1.348 1.00 75.12 248 LEU A C 1
ATOM 2024 O O . LEU A 1 248 ? 7.547 4.316 -1.677 1.00 75.12 248 LEU A O 1
ATOM 2028 N N . ARG A 1 249 ? 5.614 4.423 -0.519 1.00 75.88 249 ARG A N 1
ATOM 2029 C CA . ARG A 1 249 ? 5.669 3.058 0.034 1.00 75.88 249 ARG A CA 1
ATOM 2030 C C . ARG A 1 249 ? 5.849 2.021 -1.069 1.00 75.88 249 ARG A C 1
ATOM 2032 O O . ARG A 1 249 ? 6.688 1.135 -0.940 1.00 75.88 249 ARG A O 1
ATOM 2039 N N . TYR A 1 250 ? 5.094 2.140 -2.163 1.00 76.12 250 TYR A N 1
ATOM 2040 C CA . TYR A 1 250 ? 5.208 1.220 -3.290 1.00 76.12 250 TYR A CA 1
ATOM 2041 C C . TYR A 1 250 ? 6.581 1.303 -3.970 1.00 76.12 250 TYR A C 1
ATOM 2043 O O . TYR A 1 250 ? 7.178 0.263 -4.223 1.00 76.12 250 TYR A O 1
ATOM 2051 N N . TRP A 1 251 ? 7.115 2.502 -4.231 1.00 79.62 251 TRP A N 1
ATOM 2052 C CA . TRP A 1 251 ? 8.445 2.671 -4.835 1.00 79.62 251 TRP A CA 1
ATOM 2053 C C . TRP A 1 251 ? 9.533 2.036 -3.971 1.00 79.62 251 TRP A C 1
ATOM 2055 O O . TRP A 1 251 ? 10.307 1.217 -4.463 1.00 79.62 251 TRP A O 1
ATOM 2065 N N . ILE A 1 252 ? 9.544 2.355 -2.675 1.00 84.75 252 ILE A N 1
ATOM 2066 C CA . ILE A 1 252 ? 10.505 1.793 -1.719 1.00 84.75 252 ILE A CA 1
ATOM 2067 C C . ILE A 1 252 ? 10.362 0.270 -1.646 1.00 84.75 252 ILE A C 1
ATOM 2069 O O . ILE A 1 252 ? 11.368 -0.433 -1.674 1.00 84.75 252 ILE A O 1
ATOM 2073 N N . ALA A 1 253 ? 9.135 -0.258 -1.633 1.00 83.69 253 ALA A N 1
ATOM 2074 C CA . ALA A 1 253 ? 8.898 -1.699 -1.657 1.00 83.69 253 ALA A CA 1
ATOM 2075 C C . ALA A 1 253 ? 9.419 -2.363 -2.944 1.00 83.69 253 ALA A C 1
ATOM 2077 O O . ALA A 1 253 ? 9.992 -3.447 -2.869 1.00 83.69 253 ALA A O 1
ATOM 2078 N N . GLN A 1 254 ? 9.266 -1.725 -4.111 1.00 82.88 254 GLN A N 1
ATOM 2079 C CA . GLN A 1 254 ? 9.806 -2.247 -5.372 1.00 82.88 254 GLN A CA 1
ATOM 2080 C C . GLN A 1 254 ? 11.338 -2.252 -5.390 1.00 82.88 254 GLN A C 1
ATOM 2082 O O . GLN A 1 254 ? 11.925 -3.214 -5.876 1.00 82.88 254 GLN A O 1
ATOM 2087 N N . PHE A 1 255 ? 11.988 -1.224 -4.835 1.00 86.69 255 PHE A N 1
ATOM 2088 C CA . PHE A 1 255 ? 13.440 -1.249 -4.648 1.00 86.69 255 PHE A CA 1
ATOM 2089 C C . PHE A 1 255 ? 13.850 -2.353 -3.675 1.00 86.69 255 PHE A C 1
ATOM 2091 O O . PHE A 1 255 ? 14.740 -3.136 -3.975 1.00 86.69 255 PHE A O 1
ATOM 2098 N N . ALA A 1 256 ? 13.177 -2.459 -2.529 1.00 86.75 256 ALA A N 1
ATOM 2099 C CA . ALA A 1 256 ? 13.534 -3.413 -1.485 1.00 86.75 256 ALA A CA 1
ATOM 2100 C C . ALA A 1 256 ? 13.332 -4.877 -1.901 1.00 86.75 256 ALA A C 1
ATOM 2102 O O . ALA A 1 256 ? 14.046 -5.755 -1.421 1.00 86.75 256 ALA A O 1
ATOM 2103 N N . ALA A 1 257 ? 12.400 -5.138 -2.822 1.00 85.50 257 ALA A N 1
ATOM 2104 C CA . ALA A 1 257 ? 12.183 -6.459 -3.403 1.00 85.50 257 ALA A CA 1
ATOM 2105 C C . ALA A 1 257 ? 13.398 -6.984 -4.191 1.00 85.50 257 ALA A C 1
ATOM 2107 O O . ALA A 1 257 ? 13.490 -8.187 -4.441 1.00 85.50 257 ALA A O 1
ATOM 2108 N N . ASP A 1 258 ? 14.330 -6.111 -4.573 1.00 84.88 258 ASP A N 1
ATOM 2109 C CA . ASP A 1 258 ? 15.514 -6.468 -5.337 1.00 84.88 258 ASP A CA 1
ATOM 2110 C C . ASP A 1 258 ? 16.798 -6.184 -4.537 1.00 84.88 258 ASP A C 1
ATOM 2112 O O . ASP A 1 258 ? 17.073 -5.070 -4.085 1.00 84.88 258 ASP A O 1
ATOM 2116 N N . LYS A 1 259 ? 17.606 -7.235 -4.348 1.00 82.25 259 LYS A N 1
ATOM 2117 C CA . LYS A 1 259 ? 18.810 -7.212 -3.505 1.00 82.25 259 LYS A CA 1
ATOM 2118 C C . LYS A 1 259 ? 19.868 -6.229 -4.002 1.00 82.25 259 LYS A C 1
ATOM 2120 O O . LYS A 1 259 ? 20.636 -5.725 -3.179 1.00 82.25 259 LYS A O 1
ATOM 2125 N N . ASP A 1 260 ? 19.879 -5.916 -5.296 1.00 83.75 260 ASP A N 1
ATOM 2126 C CA . ASP A 1 260 ? 20.838 -4.981 -5.889 1.00 83.75 260 ASP A CA 1
ATOM 2127 C C . ASP A 1 260 ? 20.635 -3.545 -5.371 1.00 83.75 260 ASP A C 1
ATOM 2129 O O . ASP A 1 260 ? 21.567 -2.738 -5.366 1.00 83.75 260 ASP A O 1
ATOM 2133 N N . PHE A 1 261 ? 19.448 -3.231 -4.840 1.00 87.44 261 PHE A N 1
ATOM 2134 C CA . PHE A 1 261 ? 19.133 -1.928 -4.251 1.00 87.44 261 PHE A CA 1
ATOM 2135 C C . PHE A 1 261 ? 19.466 -1.803 -2.769 1.00 87.44 261 PHE A C 1
ATOM 2137 O O . PHE A 1 261 ? 19.226 -0.740 -2.194 1.00 87.44 261 PHE A O 1
ATOM 2144 N N . LYS A 1 262 ? 20.055 -2.826 -2.135 1.00 89.75 262 LYS A N 1
ATOM 2145 C CA . LYS A 1 262 ? 20.451 -2.737 -0.721 1.00 89.75 262 LYS A CA 1
ATOM 2146 C C . LYS A 1 262 ? 21.311 -1.499 -0.454 1.00 89.75 262 LYS A C 1
ATOM 2148 O O . LYS A 1 262 ? 21.026 -0.745 0.469 1.00 89.75 262 LYS A O 1
ATOM 2153 N N . VAL A 1 263 ? 22.332 -1.262 -1.281 1.00 88.31 263 VAL A N 1
ATOM 2154 C CA . VAL A 1 263 ? 23.231 -0.102 -1.132 1.00 88.31 263 VAL A CA 1
ATOM 2155 C C . VAL A 1 263 ? 22.481 1.212 -1.340 1.00 88.31 263 VAL A C 1
ATOM 2157 O O . VAL A 1 263 ? 22.688 2.154 -0.581 1.00 88.31 263 VAL A O 1
ATOM 2160 N N . VAL A 1 264 ? 21.576 1.263 -2.321 1.00 88.00 264 VAL A N 1
ATOM 2161 C CA . VAL A 1 264 ? 20.768 2.455 -2.610 1.00 88.00 264 VAL A CA 1
ATOM 2162 C C . VAL A 1 264 ? 19.897 2.819 -1.412 1.00 88.00 264 VAL A C 1
ATOM 2164 O O . VAL A 1 264 ? 19.930 3.956 -0.951 1.00 88.00 264 VAL A O 1
ATOM 2167 N N . LEU A 1 265 ? 19.151 1.852 -0.876 1.00 90.00 265 LEU A N 1
ATOM 2168 C CA . LEU A 1 265 ? 18.236 2.086 0.238 1.00 90.00 265 LEU A CA 1
ATOM 2169 C C . LEU A 1 265 ? 18.972 2.448 1.530 1.00 90.00 265 LEU A C 1
ATOM 2171 O O . LEU A 1 265 ? 18.545 3.375 2.210 1.00 90.00 265 LEU A O 1
ATOM 2175 N N . LEU A 1 266 ? 20.097 1.794 1.838 1.00 89.75 266 LEU A N 1
ATOM 2176 C CA . LEU A 1 266 ? 20.917 2.166 2.997 1.00 89.75 266 LEU A CA 1
ATOM 2177 C C . LEU A 1 266 ? 21.530 3.566 2.839 1.00 89.75 266 LEU A C 1
ATOM 2179 O O . LEU A 1 266 ? 21.534 4.343 3.785 1.00 89.75 266 LEU A O 1
ATOM 2183 N N . THR A 1 267 ? 21.958 3.932 1.630 1.00 89.56 267 THR A N 1
ATOM 2184 C CA . THR A 1 267 ? 22.484 5.279 1.357 1.00 89.56 267 THR A CA 1
ATOM 2185 C C . THR A 1 267 ? 21.394 6.345 1.494 1.00 89.56 267 THR A C 1
ATOM 2187 O O . THR A 1 267 ? 21.636 7.409 2.055 1.00 89.56 267 THR A O 1
ATOM 2190 N N . LEU A 1 268 ? 20.178 6.081 1.002 1.00 89.50 268 LEU A N 1
ATOM 2191 C CA . LEU A 1 268 ? 19.036 6.985 1.181 1.00 89.50 268 LEU A CA 1
ATOM 2192 C C . LEU A 1 268 ? 18.647 7.112 2.654 1.00 89.50 268 LEU A C 1
ATOM 2194 O O . LEU A 1 268 ? 18.368 8.218 3.103 1.00 89.50 268 LEU A O 1
ATOM 2198 N N . MET A 1 269 ? 18.665 6.006 3.401 1.00 91.56 269 MET A N 1
ATOM 2199 C CA . MET A 1 269 ? 18.439 6.002 4.846 1.00 91.56 269 MET A CA 1
ATOM 2200 C C . MET A 1 269 ? 19.425 6.939 5.550 1.00 91.56 269 MET A C 1
ATOM 2202 O O . MET A 1 269 ? 18.995 7.835 6.269 1.00 91.56 269 MET A O 1
ATOM 2206 N N . ASP A 1 270 ? 20.724 6.807 5.273 1.00 88.94 270 ASP A N 1
ATOM 2207 C CA . ASP A 1 270 ? 21.755 7.662 5.867 1.00 88.94 270 ASP A CA 1
ATOM 2208 C C . ASP A 1 270 ? 21.619 9.132 5.448 1.00 88.94 270 ASP A C 1
ATOM 2210 O O . ASP A 1 270 ? 21.807 10.024 6.269 1.00 88.94 270 ASP A O 1
ATOM 2214 N N . ARG A 1 271 ? 21.226 9.417 4.200 1.00 88.25 271 ARG A N 1
ATOM 2215 C CA . ARG A 1 271 ? 20.979 10.798 3.744 1.00 88.25 271 ARG A CA 1
ATOM 2216 C C . ARG A 1 271 ? 19.739 11.434 4.380 1.00 88.25 271 ARG A C 1
ATOM 2218 O O . ARG A 1 271 ? 19.710 12.646 4.568 1.00 88.25 271 ARG A O 1
ATOM 2225 N N . LEU A 1 272 ? 18.711 10.644 4.690 1.00 87.88 272 LEU A N 1
ATOM 2226 C CA . LEU A 1 272 ? 17.479 11.116 5.335 1.00 87.88 272 LEU A CA 1
ATOM 2227 C C . LEU A 1 272 ? 17.613 11.226 6.860 1.00 87.88 272 LEU A C 1
ATOM 2229 O O . LEU A 1 272 ? 16.796 11.898 7.502 1.00 87.88 272 LEU A O 1
ATOM 2233 N N . ARG A 1 273 ? 18.636 10.594 7.450 1.00 85.44 273 ARG A N 1
ATOM 2234 C CA . ARG A 1 273 ? 19.020 10.777 8.852 1.00 85.44 273 ARG A CA 1
ATOM 2235 C C . ARG A 1 273 ? 19.584 12.182 9.046 1.00 85.44 273 ARG A C 1
ATOM 2237 O O . ARG A 1 273 ? 20.778 12.430 8.928 1.00 85.44 273 ARG A O 1
ATOM 2244 N N . THR A 1 274 ? 18.705 13.119 9.375 1.00 74.88 274 THR A N 1
ATOM 2245 C CA . THR A 1 274 ? 19.097 14.449 9.845 1.00 74.88 274 THR A CA 1
ATOM 2246 C C . THR A 1 274 ? 18.725 14.597 11.311 1.00 74.88 274 THR A C 1
ATOM 2248 O O . THR A 1 274 ? 17.590 14.299 11.685 1.00 74.88 274 THR A O 1
ATOM 2251 N N . ALA A 1 275 ? 19.645 15.119 12.123 1.00 60.66 275 ALA A N 1
ATOM 2252 C CA . ALA A 1 275 ? 19.446 15.393 13.548 1.00 60.66 275 ALA A CA 1
ATOM 2253 C C . ALA A 1 275 ? 18.613 16.670 13.793 1.00 60.66 275 ALA A C 1
ATOM 2255 O O . ALA A 1 275 ? 19.022 17.562 14.536 1.00 60.66 275 ALA A O 1
ATOM 2256 N N . LYS A 1 276 ? 17.467 16.801 13.117 1.00 66.25 276 LYS A N 1
ATOM 2257 C CA . LYS A 1 276 ? 16.520 17.890 13.376 1.00 66.25 276 LYS A CA 1
ATOM 2258 C C . LYS A 1 276 ? 15.622 17.506 14.562 1.00 66.25 276 LYS A C 1
ATOM 2260 O O . LYS A 1 276 ? 15.254 16.335 14.669 1.00 66.25 276 LYS A O 1
ATOM 2265 N N . PRO A 1 277 ? 15.294 18.450 15.463 1.00 65.88 277 PRO A N 1
ATOM 2266 C CA . PRO A 1 277 ? 14.350 18.192 16.541 1.00 65.88 277 PRO A CA 1
ATOM 2267 C C . PRO A 1 277 ? 12.986 17.838 15.949 1.00 65.88 277 PRO A C 1
ATOM 2269 O O . PRO A 1 277 ? 12.475 18.553 15.093 1.00 65.88 277 PRO A O 1
ATOM 2272 N N . ILE A 1 278 ? 12.423 16.722 16.404 1.00 69.88 278 ILE A N 1
ATOM 2273 C CA . ILE A 1 278 ? 11.134 16.222 15.934 1.00 69.88 278 ILE A CA 1
ATOM 2274 C C . ILE A 1 278 ? 10.038 16.942 16.711 1.00 69.88 278 ILE A C 1
ATOM 2276 O O . ILE A 1 278 ? 10.018 16.903 17.945 1.00 69.88 278 ILE A O 1
ATOM 2280 N N . GLU A 1 279 ? 9.131 17.603 15.997 1.00 63.75 279 GLU A N 1
ATOM 2281 C CA . GLU A 1 279 ? 8.000 18.278 16.621 1.00 63.75 279 GLU A CA 1
ATOM 2282 C C . GLU A 1 279 ? 7.004 17.250 17.166 1.00 63.75 279 GLU A C 1
ATOM 2284 O O . GLU A 1 279 ? 6.288 16.565 16.430 1.00 63.75 279 GLU A O 1
ATOM 2289 N N . ALA A 1 280 ? 6.985 17.132 18.494 1.00 60.28 280 ALA A N 1
ATOM 2290 C CA . ALA A 1 280 ? 5.984 16.355 19.199 1.00 60.28 280 ALA A CA 1
ATOM 2291 C C . ALA A 1 280 ? 4.663 17.125 19.246 1.00 60.28 280 ALA A C 1
ATOM 2293 O O . ALA A 1 280 ? 4.640 18.323 19.545 1.00 60.28 280 ALA A O 1
ATOM 2294 N N . ASP A 1 281 ? 3.567 16.418 19.010 1.00 59.78 281 ASP A N 1
ATOM 2295 C CA . ASP A 1 281 ? 2.245 16.970 19.235 1.00 59.78 281 ASP A CA 1
ATOM 2296 C C . ASP A 1 281 ? 1.950 17.067 20.728 1.00 59.78 281 ASP A C 1
ATOM 2298 O O . ASP A 1 281 ? 2.280 16.168 21.506 1.00 59.78 281 ASP A O 1
ATOM 2302 N N . LYS A 1 282 ? 1.303 18.159 21.123 1.00 52.91 282 LYS A N 1
ATOM 2303 C CA . LYS A 1 282 ? 0.787 18.332 22.482 1.00 52.91 282 LYS A CA 1
ATOM 2304 C C . LYS A 1 282 ? -0.705 18.025 22.568 1.00 52.91 282 LYS A C 1
ATOM 2306 O O . LYS A 1 282 ? -1.198 17.884 23.684 1.00 52.91 282 LYS A O 1
ATOM 2311 N N . ASP A 1 283 ? -1.395 17.908 21.433 1.00 48.09 283 ASP A N 1
ATOM 2312 C CA . ASP A 1 283 ? -2.844 17.744 21.367 1.00 48.09 283 ASP A CA 1
ATOM 2313 C C . ASP A 1 283 ? -3.228 16.663 20.341 1.00 48.09 283 ASP A C 1
ATOM 2315 O O . ASP A 1 283 ? -3.777 16.918 19.273 1.00 48.09 283 ASP A O 1
ATOM 2319 N N . THR A 1 284 ? -2.946 15.402 20.688 1.00 47.38 284 THR A N 1
ATOM 2320 C CA . THR A 1 284 ? -3.211 14.215 19.847 1.00 47.38 284 THR A CA 1
ATOM 2321 C C . THR A 1 284 ? -4.701 13.947 19.584 1.00 47.38 284 THR A C 1
ATOM 2323 O O . THR A 1 284 ? -5.036 12.965 18.917 1.00 47.38 284 THR A O 1
ATOM 2326 N N . GLY A 1 285 ? -5.593 14.782 20.128 1.00 41.47 285 GLY A N 1
ATOM 2327 C CA . GLY A 1 285 ? -7.028 14.542 20.218 1.00 41.47 285 GLY A CA 1
ATOM 2328 C C . GLY A 1 285 ? -7.852 14.839 18.965 1.00 41.47 285 GLY A C 1
ATOM 2329 O O . GLY A 1 285 ? -9.001 14.422 18.954 1.00 41.47 285 GLY A O 1
ATOM 2330 N N . ASN A 1 286 ? -7.322 15.527 17.942 1.00 38.34 286 ASN A N 1
ATOM 2331 C CA . ASN A 1 286 ? -8.146 16.014 16.815 1.00 38.34 286 ASN A CA 1
ATOM 2332 C C . ASN A 1 286 ? -7.467 15.995 15.428 1.00 38.34 286 ASN A C 1
ATOM 2334 O O . ASN A 1 286 ? -7.911 16.698 14.518 1.00 38.34 286 ASN A O 1
ATOM 2338 N N . LEU A 1 287 ? -6.38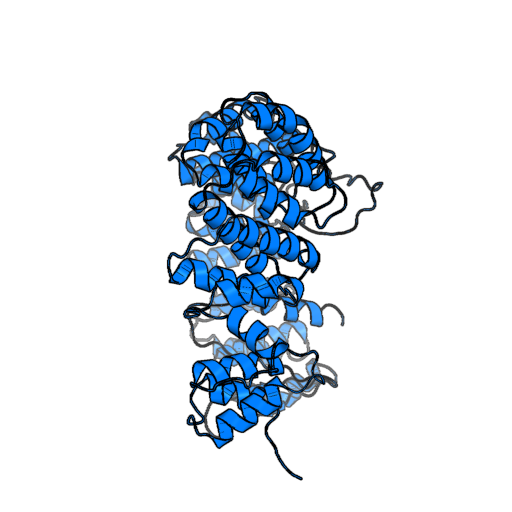7 15.235 15.228 1.00 41.06 287 LEU A N 1
ATOM 2339 C CA . LEU A 1 287 ? -5.732 15.176 13.916 1.00 41.06 287 LEU A CA 1
ATOM 2340 C C . LEU A 1 287 ? -6.287 14.031 13.069 1.00 41.06 287 LEU A C 1
ATOM 2342 O O . LEU A 1 287 ? -5.838 12.887 13.161 1.00 41.06 287 LEU A O 1
ATOM 2346 N N . THR A 1 288 ? -7.235 14.387 12.205 1.00 42.69 288 THR A N 1
ATOM 2347 C CA . THR A 1 288 ? -7.701 13.546 11.104 1.00 42.69 288 THR A CA 1
ATOM 2348 C C . THR A 1 288 ? -6.749 13.673 9.914 1.00 42.69 288 THR A C 1
ATOM 2350 O O . THR A 1 288 ? -6.951 14.508 9.038 1.00 42.69 288 THR A O 1
ATOM 2353 N N . ASP A 1 289 ? -5.733 12.810 9.813 1.00 47.66 289 ASP A N 1
ATOM 2354 C CA . ASP A 1 289 ? -5.030 12.641 8.532 1.00 47.66 289 ASP A CA 1
ATOM 2355 C C . ASP A 1 289 ? -5.889 11.718 7.651 1.00 47.66 289 ASP A C 1
ATOM 2357 O O . ASP A 1 289 ? -5.682 10.507 7.529 1.00 47.66 289 ASP A O 1
ATOM 2361 N N . ILE A 1 290 ? -6.933 12.284 7.047 1.00 42.59 290 ILE A N 1
ATOM 2362 C CA . ILE A 1 290 ? -7.704 11.554 6.048 1.00 42.59 290 ILE A CA 1
ATOM 2363 C C . ILE A 1 290 ? -6.857 11.466 4.777 1.00 42.59 290 ILE A C 1
ATOM 2365 O O . ILE A 1 290 ? -6.602 12.443 4.082 1.00 42.59 290 ILE A O 1
ATOM 2369 N N . ASP A 1 291 ? -6.481 10.242 4.430 1.00 41.22 291 ASP A N 1
ATOM 2370 C CA . ASP A 1 291 ? -5.838 9.860 3.170 1.00 41.22 291 ASP A CA 1
ATOM 2371 C C . ASP A 1 291 ? -6.851 9.955 1.983 1.00 41.22 291 ASP A C 1
ATOM 2373 O O . ASP A 1 291 ? -6.999 9.015 1.209 1.00 41.22 291 ASP A O 1
ATOM 2377 N N . PHE A 1 292 ? -7.638 11.040 1.867 1.00 34.59 292 PHE A N 1
ATOM 2378 C CA . PHE A 1 292 ? -8.687 11.300 0.852 1.00 34.59 292 PHE A CA 1
ATOM 2379 C C . PHE A 1 292 ? -9.007 12.822 0.813 1.00 34.59 292 PHE A C 1
ATOM 2381 O O . PHE A 1 292 ? -9.244 13.404 1.856 1.00 34.59 292 PHE A O 1
ATOM 2388 N N . PHE A 1 293 ? -9.058 13.558 -0.308 1.00 36.91 293 PHE A N 1
ATOM 2389 C CA . PHE A 1 293 ? -9.961 13.390 -1.455 1.00 36.91 293 PHE A CA 1
ATOM 2390 C C . PHE A 1 293 ? -9.482 14.182 -2.695 1.00 36.91 293 PHE A C 1
ATOM 2392 O O . PHE A 1 293 ? -8.662 15.091 -2.635 1.00 36.91 293 PHE A O 1
ATOM 2399 N N . TRP A 1 294 ? -10.029 13.802 -3.847 1.00 36.69 294 TRP A N 1
ATOM 2400 C CA . TRP A 1 294 ? -9.781 14.350 -5.174 1.00 36.69 294 TRP A CA 1
ATOM 2401 C C . TRP A 1 294 ? -10.327 15.776 -5.330 1.00 36.69 294 TRP A C 1
ATOM 2403 O O . TRP A 1 294 ? -11.473 16.024 -4.966 1.00 36.69 294 TRP A O 1
ATOM 2413 N N . GLY A 1 295 ? -9.578 16.649 -6.009 1.00 32.88 295 GLY A N 1
ATOM 2414 C CA . GLY A 1 295 ? -10.146 17.857 -6.616 1.00 32.88 295 GLY A CA 1
ATOM 2415 C C . GLY A 1 295 ? -9.788 19.201 -5.986 1.00 32.88 295 GLY A C 1
ATOM 2416 O O . GLY A 1 295 ? -10.513 20.157 -6.248 1.00 32.88 295 GLY A O 1
ATOM 2417 N N . LEU A 1 296 ? -8.680 19.320 -5.247 1.00 36.56 296 LEU A N 1
ATOM 2418 C CA . LEU A 1 296 ? -8.107 20.649 -5.014 1.00 36.56 296 LEU A CA 1
ATOM 2419 C C . LEU A 1 296 ? -7.711 21.233 -6.375 1.00 36.56 296 LEU A C 1
ATOM 2421 O O . LEU A 1 296 ? -6.936 20.642 -7.134 1.00 36.56 296 LEU A O 1
ATOM 2425 N N . ARG A 1 297 ? -8.312 22.372 -6.720 1.00 35.72 297 ARG A N 1
ATOM 2426 C CA . ARG A 1 297 ? -7.858 23.183 -7.854 1.00 35.72 297 ARG A CA 1
ATOM 2427 C C . ARG A 1 297 ? -6.419 23.610 -7.563 1.00 35.72 297 ARG A C 1
ATOM 2429 O O . ARG A 1 297 ? -6.055 23.749 -6.400 1.00 35.72 297 ARG A O 1
ATOM 2436 N N . GLU A 1 298 ? -5.626 23.872 -8.602 1.00 43.28 298 GLU A N 1
ATOM 2437 C CA . GLU A 1 298 ? -4.193 24.242 -8.547 1.00 43.28 298 GLU A CA 1
ATOM 2438 C C . GLU A 1 298 ? -3.851 25.475 -7.665 1.00 43.28 298 GLU A C 1
ATOM 2440 O O . GLU A 1 298 ? -2.720 25.954 -7.679 1.00 43.28 298 GLU A O 1
ATOM 2445 N N . HIS A 1 299 ? -4.808 26.037 -6.922 1.00 34.66 299 HIS A N 1
ATOM 2446 C CA . HIS A 1 299 ? -4.687 27.268 -6.143 1.00 34.66 299 HIS A CA 1
ATOM 2447 C C . HIS A 1 299 ? -5.129 27.114 -4.677 1.00 34.66 299 HIS A C 1
ATOM 2449 O O . HIS A 1 299 ? -5.042 28.077 -3.922 1.00 34.66 299 HIS A O 1
ATOM 2455 N N . GLU A 1 300 ? -5.591 25.934 -4.256 1.00 36.56 300 GLU A N 1
ATOM 2456 C CA . GLU A 1 300 ? -5.900 25.654 -2.851 1.00 36.56 300 GLU A CA 1
ATOM 2457 C C . GLU A 1 300 ? -4.691 24.950 -2.227 1.00 36.56 300 GLU A C 1
ATOM 2459 O O . GLU A 1 300 ? -4.545 23.731 -2.291 1.00 36.56 300 GLU A O 1
ATOM 2464 N N . VAL A 1 301 ? -3.763 25.749 -1.690 1.00 36.53 301 VAL A N 1
ATOM 2465 C CA . VAL A 1 301 ? -2.709 25.239 -0.808 1.00 36.53 301 VAL A CA 1
ATOM 2466 C C . VAL A 1 301 ? -3.405 24.769 0.459 1.00 36.53 301 VAL A C 1
ATOM 2468 O O . VAL A 1 301 ? -3.950 25.583 1.202 1.00 36.53 301 VAL A O 1
ATOM 2471 N N . ASP A 1 302 ? -3.418 23.457 0.658 1.00 46.22 302 ASP A N 1
ATOM 2472 C CA . ASP A 1 302 ? -3.880 22.839 1.890 1.00 46.22 302 ASP A CA 1
ATOM 2473 C C . ASP A 1 302 ? -3.108 23.452 3.079 1.00 46.22 302 ASP A C 1
ATOM 2475 O O . ASP A 1 302 ? -1.874 23.363 3.098 1.00 46.22 302 ASP A O 1
ATOM 2479 N N . PRO A 1 303 ? -3.774 24.113 4.046 1.00 37.78 303 PRO A N 1
ATOM 2480 C CA . PRO A 1 303 ? -3.120 24.595 5.261 1.00 37.78 303 PRO A CA 1
ATOM 2481 C C . PRO A 1 303 ? -2.488 23.458 6.089 1.00 37.78 303 PRO A C 1
ATOM 2483 O O . PRO A 1 303 ? -1.621 23.741 6.914 1.00 37.78 303 PRO A O 1
ATOM 2486 N N . ASP A 1 304 ? -2.835 22.194 5.810 1.00 50.62 304 ASP A N 1
ATOM 2487 C CA . ASP A 1 304 ? -2.225 20.981 6.361 1.00 50.62 304 ASP A CA 1
ATOM 2488 C C . ASP A 1 304 ? -1.111 20.383 5.484 1.00 50.62 304 ASP A C 1
ATOM 2490 O O . ASP A 1 304 ? -0.690 19.241 5.699 1.00 50.62 304 ASP A O 1
ATOM 2494 N N . ALA A 1 305 ? -0.575 21.143 4.521 1.00 58.75 305 ALA A N 1
ATOM 2495 C CA . ALA A 1 305 ? 0.564 20.716 3.719 1.00 58.75 305 ALA A CA 1
ATOM 2496 C C . ALA A 1 305 ? 1.710 20.229 4.621 1.00 58.75 305 ALA A C 1
ATOM 2498 O O . ALA A 1 305 ? 2.287 20.983 5.403 1.00 58.75 305 ALA A O 1
ATOM 2499 N N . TRP A 1 306 ? 2.038 18.942 4.494 1.00 68.12 306 TRP A N 1
ATOM 2500 C CA . TRP A 1 306 ? 3.169 18.332 5.185 1.00 68.12 306 TRP A CA 1
ATOM 2501 C C . TRP A 1 306 ? 4.427 19.146 4.907 1.00 68.12 306 TRP A C 1
ATOM 2503 O O . TRP A 1 306 ? 4.690 19.513 3.755 1.00 68.12 306 TRP A O 1
ATOM 2513 N N . ASP A 1 307 ? 5.210 19.438 5.935 1.00 74.50 307 ASP A N 1
ATOM 2514 C CA . ASP A 1 307 ? 6.486 20.094 5.698 1.00 74.50 307 ASP A CA 1
ATOM 2515 C C . ASP A 1 307 ? 7.535 19.086 5.199 1.00 74.50 307 ASP A C 1
ATOM 2517 O O . ASP A 1 307 ? 7.287 17.887 5.030 1.00 74.50 307 ASP A O 1
ATOM 2521 N N . GLU A 1 308 ? 8.714 19.598 4.863 1.00 77.38 308 GLU A N 1
ATOM 2522 C CA . GLU A 1 308 ? 9.823 18.768 4.398 1.00 77.38 308 GLU A CA 1
ATOM 2523 C C . GLU A 1 308 ? 10.246 17.728 5.450 1.00 77.38 308 GLU A C 1
ATOM 2525 O O . GLU A 1 308 ? 10.653 16.624 5.086 1.00 77.38 308 GLU A O 1
ATOM 2530 N N . ASP A 1 309 ? 10.118 18.044 6.744 1.00 82.62 309 ASP A N 1
ATOM 2531 C CA . ASP A 1 309 ? 10.534 17.159 7.829 1.00 82.62 309 ASP A CA 1
ATOM 2532 C C . ASP A 1 309 ? 9.534 16.020 8.054 1.00 82.62 309 ASP A C 1
ATOM 2534 O O . ASP A 1 309 ? 9.949 14.862 8.130 1.00 82.62 309 ASP A O 1
ATOM 2538 N N . ASP A 1 310 ? 8.229 16.312 8.025 1.00 81.69 310 ASP A N 1
ATOM 2539 C CA . ASP A 1 310 ? 7.155 15.316 8.072 1.00 81.69 310 ASP A CA 1
ATOM 2540 C C . ASP A 1 310 ? 7.366 14.263 6.957 1.00 81.69 310 ASP A C 1
ATOM 2542 O O . ASP A 1 310 ? 7.315 13.048 7.190 1.00 81.69 310 ASP A O 1
ATOM 2546 N N . ARG A 1 311 ? 7.658 14.721 5.726 1.00 80.62 311 ARG A N 1
ATOM 2547 C CA . ARG A 1 311 ? 7.916 13.847 4.565 1.00 80.62 311 ARG A CA 1
ATOM 2548 C C . ARG A 1 311 ? 9.204 13.048 4.712 1.00 80.62 311 ARG A C 1
ATOM 2550 O O . ARG A 1 311 ? 9.223 11.853 4.407 1.00 80.62 311 ARG A O 1
ATOM 2557 N N . ARG A 1 312 ? 10.273 13.695 5.180 1.00 87.31 312 ARG A N 1
ATOM 2558 C CA . ARG A 1 312 ? 11.570 13.060 5.434 1.00 87.31 312 ARG A CA 1
ATOM 2559 C C . ARG A 1 312 ? 11.430 11.927 6.442 1.00 87.31 312 ARG A C 1
ATOM 2561 O O . ARG A 1 312 ? 11.898 10.824 6.166 1.00 87.31 312 ARG A O 1
ATOM 2568 N N . LEU A 1 313 ? 10.784 12.182 7.581 1.00 88.94 313 LEU A N 1
ATOM 2569 C CA . LEU A 1 313 ? 10.563 11.194 8.638 1.00 88.94 313 LEU A CA 1
ATOM 2570 C C . LEU A 1 313 ? 9.731 10.023 8.128 1.00 88.94 313 LEU A C 1
ATOM 2572 O O . LEU A 1 313 ? 10.109 8.869 8.324 1.00 88.94 313 LEU A O 1
ATOM 2576 N N . PHE A 1 314 ? 8.651 10.301 7.400 1.00 87.38 314 PHE A N 1
ATOM 2577 C CA . PHE A 1 314 ? 7.853 9.253 6.778 1.00 87.38 314 PHE A CA 1
ATOM 2578 C C . PHE A 1 314 ? 8.681 8.385 5.818 1.00 87.38 314 PHE A C 1
ATOM 2580 O O . PHE A 1 314 ? 8.691 7.160 5.944 1.00 87.38 314 PHE A O 1
ATOM 2587 N N . ALA A 1 315 ? 9.417 9.000 4.884 1.00 88.19 315 ALA A N 1
ATOM 2588 C CA . ALA A 1 315 ? 10.261 8.278 3.933 1.00 88.19 315 ALA A CA 1
ATOM 2589 C C . ALA A 1 315 ? 11.323 7.428 4.649 1.00 88.19 315 ALA A C 1
ATOM 2591 O O . ALA A 1 315 ? 11.511 6.259 4.308 1.00 88.19 315 ALA A O 1
ATOM 2592 N N . LEU A 1 316 ? 11.970 7.991 5.674 1.00 92.75 316 LEU A N 1
ATOM 2593 C CA . LEU A 1 316 ? 12.975 7.313 6.486 1.00 92.75 316 LEU A CA 1
ATOM 2594 C C . LEU A 1 316 ? 12.398 6.071 7.181 1.00 92.75 316 LEU A C 1
ATOM 2596 O O . LEU A 1 316 ? 12.961 4.987 7.040 1.00 92.75 316 LEU A O 1
ATOM 2600 N N . LEU A 1 317 ? 11.252 6.190 7.859 1.00 93.12 317 LEU A N 1
ATOM 2601 C CA . LEU A 1 317 ? 10.608 5.062 8.546 1.00 93.12 317 LEU A CA 1
ATOM 2602 C C . LEU A 1 317 ? 10.204 3.950 7.565 1.00 93.12 317 LEU A C 1
ATOM 2604 O O . LEU A 1 317 ? 10.388 2.766 7.857 1.00 93.12 317 LEU A O 1
ATOM 2608 N N . VAL A 1 318 ? 9.707 4.308 6.377 1.00 91.00 318 VAL A N 1
ATOM 2609 C CA . VAL A 1 318 ? 9.358 3.331 5.333 1.00 91.00 318 VAL A CA 1
ATOM 2610 C C . VAL A 1 318 ? 10.605 2.611 4.803 1.00 91.00 318 VAL A C 1
ATOM 2612 O O . VAL A 1 318 ? 10.566 1.393 4.605 1.00 91.00 318 VAL A O 1
ATOM 2615 N N . ILE A 1 319 ? 11.722 3.321 4.608 1.00 92.75 319 ILE A N 1
ATOM 2616 C CA . ILE A 1 319 ? 12.999 2.711 4.201 1.00 92.75 319 ILE A CA 1
ATOM 2617 C C . ILE A 1 319 ? 13.527 1.773 5.287 1.00 92.75 319 ILE A C 1
ATOM 2619 O O . ILE A 1 319 ? 13.907 0.649 4.956 1.00 92.75 319 ILE A O 1
ATOM 2623 N N . ILE A 1 320 ? 13.500 2.178 6.562 1.00 94.12 320 ILE A N 1
ATOM 2624 C CA . ILE A 1 320 ? 13.920 1.329 7.688 1.00 94.12 320 ILE A CA 1
ATOM 2625 C C . ILE A 1 320 ? 13.093 0.038 7.704 1.00 94.12 320 ILE A C 1
ATOM 2627 O O . ILE A 1 320 ? 13.656 -1.057 7.694 1.00 94.12 320 ILE A O 1
ATOM 2631 N N . GLN A 1 321 ? 11.761 0.134 7.629 1.00 92.50 321 GLN A N 1
ATOM 2632 C CA . GLN A 1 321 ? 10.891 -1.047 7.573 1.00 92.50 321 GLN A CA 1
ATOM 2633 C C . GLN A 1 321 ? 11.218 -1.968 6.398 1.00 92.50 321 GLN A C 1
ATOM 2635 O O . GLN A 1 321 ? 11.258 -3.193 6.552 1.00 92.50 321 GLN A O 1
ATOM 2640 N N . ALA A 1 322 ? 11.437 -1.397 5.214 1.00 91.38 322 ALA A N 1
ATOM 2641 C CA . ALA A 1 322 ? 11.775 -2.163 4.027 1.00 91.38 322 ALA A CA 1
ATOM 2642 C C . ALA A 1 322 ? 13.139 -2.858 4.177 1.00 91.38 322 ALA A C 1
ATOM 2644 O O . ALA A 1 322 ? 13.265 -4.040 3.846 1.00 91.38 322 ALA A O 1
ATOM 2645 N N . ALA A 1 323 ? 14.128 -2.166 4.749 1.00 91.69 323 ALA A N 1
ATOM 2646 C CA . ALA A 1 323 ? 15.455 -2.703 5.021 1.00 91.69 323 ALA A CA 1
ATOM 2647 C C . ALA A 1 323 ? 15.427 -3.833 6.061 1.00 91.69 323 ALA A C 1
ATOM 2649 O O . ALA A 1 323 ? 16.109 -4.845 5.880 1.00 91.69 323 ALA A O 1
ATOM 2650 N N . MET A 1 324 ? 14.601 -3.721 7.105 1.00 91.81 324 MET A N 1
ATOM 2651 C CA . MET A 1 324 ? 14.406 -4.797 8.083 1.00 91.81 324 MET A CA 1
ATOM 2652 C C . MET A 1 324 ? 13.815 -6.041 7.417 1.00 91.81 324 MET A C 1
ATOM 2654 O O . MET A 1 324 ? 14.358 -7.136 7.552 1.00 91.81 324 MET A O 1
ATOM 2658 N N . ARG A 1 325 ? 12.730 -5.872 6.648 1.00 89.81 325 ARG A N 1
ATOM 2659 C CA . ARG A 1 325 ? 12.020 -6.991 6.005 1.00 89.81 325 ARG A CA 1
ATOM 2660 C C . ARG A 1 325 ? 12.849 -7.684 4.926 1.00 89.81 325 ARG A C 1
ATOM 2662 O O . ARG A 1 325 ? 12.798 -8.905 4.827 1.00 89.81 325 ARG A O 1
ATOM 2669 N N . CYS A 1 326 ? 13.575 -6.922 4.109 1.00 90.44 326 CYS A N 1
ATOM 2670 C CA . CYS A 1 326 ? 14.199 -7.454 2.893 1.00 90.44 326 CYS A CA 1
ATOM 2671 C C . CYS A 1 326 ? 15.702 -7.710 3.042 1.00 90.44 326 CYS A C 1
ATOM 2673 O O . CYS A 1 326 ? 16.245 -8.582 2.364 1.00 90.44 326 CYS A O 1
ATOM 2675 N N . PHE A 1 327 ? 16.387 -6.972 3.922 1.00 89.62 327 PHE A N 1
ATOM 2676 C CA . PHE A 1 327 ? 17.848 -7.018 4.049 1.00 89.62 327 PHE A CA 1
ATOM 2677 C C . PHE A 1 327 ? 18.345 -7.406 5.444 1.00 89.62 327 PHE A C 1
ATOM 2679 O O . PHE A 1 327 ? 19.561 -7.439 5.645 1.00 89.62 327 PHE A O 1
ATOM 2686 N N . GLY A 1 328 ? 17.437 -7.708 6.379 1.00 87.56 328 GLY A N 1
ATOM 2687 C CA . GLY A 1 328 ? 17.781 -8.101 7.745 1.00 87.56 328 GLY A CA 1
ATOM 2688 C C . GLY A 1 328 ? 18.407 -6.971 8.563 1.00 87.56 328 GLY A C 1
ATOM 2689 O O . GLY A 1 328 ? 19.206 -7.245 9.454 1.00 87.56 328 GLY A O 1
ATOM 2690 N N . TYR A 1 329 ? 18.093 -5.711 8.239 1.00 91.25 329 TYR A N 1
ATOM 2691 C CA . TYR A 1 329 ? 18.502 -4.568 9.055 1.00 91.25 329 TYR A CA 1
ATOM 2692 C C . TYR A 1 329 ? 17.970 -4.723 10.488 1.00 91.25 329 TYR A C 1
ATOM 2694 O O . TYR A 1 329 ? 16.834 -5.158 10.681 1.00 91.25 329 TYR A O 1
ATOM 2702 N N . GLN A 1 330 ? 18.788 -4.378 11.480 1.00 91.06 330 GLN A N 1
ATOM 2703 C CA . GLN A 1 330 ? 18.410 -4.376 12.892 1.00 91.06 330 GLN A CA 1
ATOM 2704 C C . GLN A 1 330 ? 18.455 -2.942 13.404 1.00 91.06 330 GLN A C 1
ATOM 2706 O O . GLN A 1 330 ? 19.391 -2.212 13.083 1.00 91.06 330 GLN A O 1
ATOM 2711 N N . LEU A 1 331 ? 17.438 -2.554 14.174 1.00 89.50 331 LEU A N 1
ATOM 2712 C CA . LEU A 1 331 ? 17.374 -1.227 14.777 1.00 89.50 331 LEU A CA 1
ATOM 2713 C C . LEU A 1 331 ? 18.516 -1.074 15.784 1.00 89.50 331 LEU A C 1
ATOM 2715 O O . LEU A 1 331 ? 18.728 -1.945 16.630 1.00 89.50 331 LEU A O 1
ATOM 2719 N N . GLY A 1 332 ? 19.271 0.014 15.650 1.00 88.00 332 GLY A N 1
ATOM 2720 C CA . GLY A 1 332 ? 20.232 0.439 16.662 1.00 88.00 332 GLY A CA 1
ATOM 2721 C C . GLY A 1 332 ? 19.595 1.386 17.689 1.00 88.00 332 GLY A C 1
ATOM 2722 O O . GLY A 1 332 ? 18.477 1.854 17.480 1.00 88.00 332 GLY A O 1
ATOM 2723 N N . PRO A 1 333 ? 20.329 1.765 18.752 1.00 87.44 333 PRO A N 1
ATOM 2724 C CA . PRO A 1 333 ? 19.831 2.693 19.774 1.00 87.44 333 PRO A CA 1
ATOM 2725 C C . PRO A 1 333 ? 19.364 4.048 19.219 1.00 87.44 333 PRO A C 1
ATOM 2727 O O . PRO A 1 333 ? 18.408 4.634 19.719 1.00 87.44 333 PRO A O 1
ATOM 2730 N N . GLU A 1 334 ? 20.025 4.549 18.171 1.00 86.31 334 GLU A N 1
ATOM 2731 C CA . GLU A 1 334 ? 19.631 5.792 17.495 1.00 86.31 334 GLU A CA 1
ATOM 2732 C C . GLU A 1 334 ? 18.298 5.649 16.749 1.00 86.31 334 GLU A C 1
ATOM 2734 O O . GLU A 1 334 ? 17.488 6.575 16.751 1.00 86.31 334 GLU A O 1
ATOM 2739 N N . ASP A 1 335 ? 18.047 4.482 16.144 1.00 88.44 335 ASP A N 1
ATOM 2740 C CA . ASP A 1 335 ? 16.783 4.205 15.463 1.00 88.44 335 ASP A CA 1
ATOM 2741 C C . ASP A 1 335 ? 15.647 4.035 16.474 1.00 88.44 335 ASP A C 1
ATOM 2743 O O . ASP A 1 335 ? 14.550 4.533 16.240 1.00 88.44 335 ASP A O 1
ATOM 2747 N N . ASP A 1 336 ? 15.907 3.384 17.610 1.00 88.44 336 ASP A N 1
ATOM 2748 C CA . ASP A 1 336 ? 14.924 3.250 18.687 1.00 88.44 336 ASP A CA 1
ATOM 2749 C C . ASP A 1 336 ? 14.509 4.632 19.221 1.00 88.44 336 ASP A C 1
ATOM 2751 O O . ASP A 1 336 ? 13.316 4.927 19.310 1.00 88.44 336 ASP A O 1
ATOM 2755 N N . ALA A 1 337 ? 15.474 5.523 19.480 1.00 87.75 337 ALA A N 1
ATOM 2756 C CA . ALA A 1 337 ? 15.199 6.894 19.921 1.00 87.75 337 ALA A CA 1
ATOM 2757 C C . ALA A 1 337 ? 14.427 7.716 18.868 1.00 87.75 337 ALA A C 1
ATOM 2759 O O . ALA A 1 337 ? 13.525 8.495 19.206 1.00 87.75 337 ALA A O 1
ATOM 2760 N N . LEU A 1 338 ? 14.751 7.532 17.583 1.00 89.88 338 LEU A N 1
ATOM 2761 C CA . LEU A 1 338 ? 14.015 8.125 16.467 1.00 89.88 338 LEU A CA 1
ATOM 2762 C C . LEU A 1 338 ? 12.565 7.625 16.441 1.00 89.88 338 LEU A C 1
ATOM 2764 O O . LEU A 1 338 ? 11.641 8.434 16.382 1.00 89.88 338 LEU A O 1
ATOM 2768 N N . VAL A 1 339 ? 12.358 6.309 16.511 1.00 91.06 339 VAL A N 1
ATOM 2769 C CA . VAL A 1 339 ? 11.029 5.684 16.496 1.00 91.06 339 VAL A CA 1
ATOM 2770 C C . VAL A 1 339 ? 10.197 6.169 17.681 1.00 91.06 339 VAL A C 1
ATOM 2772 O O . VAL A 1 339 ? 9.056 6.582 17.482 1.00 91.06 339 VAL A O 1
ATOM 2775 N N . GLU A 1 340 ? 10.760 6.205 18.890 1.00 88.50 340 GLU A N 1
ATOM 2776 C CA . GLU A 1 340 ? 10.082 6.728 20.084 1.00 88.50 340 GLU A CA 1
ATOM 2777 C C . GLU A 1 340 ? 9.664 8.195 19.939 1.00 88.50 340 GLU A C 1
ATOM 2779 O O . GLU A 1 340 ? 8.577 8.581 20.376 1.00 88.50 340 GLU A O 1
ATOM 2784 N N . SER A 1 341 ? 10.493 9.008 19.285 1.00 88.00 341 SER A N 1
ATOM 2785 C CA . SER A 1 341 ? 10.162 10.402 18.982 1.00 88.00 341 SER A CA 1
ATOM 2786 C C . SER A 1 341 ? 9.044 10.495 17.935 1.00 88.00 341 SER A C 1
ATOM 2788 O O . SER A 1 341 ? 8.088 11.251 18.111 1.00 88.00 341 SER A O 1
ATOM 2790 N N . CYS A 1 342 ? 9.099 9.674 16.882 1.00 89.44 342 CYS A N 1
ATOM 2791 C CA . CYS A 1 342 ? 8.079 9.624 15.833 1.00 89.44 342 CYS A CA 1
ATOM 2792 C C . CYS A 1 342 ? 6.718 9.094 16.319 1.00 89.44 342 CYS A C 1
ATOM 2794 O O . CYS A 1 342 ? 5.688 9.456 15.753 1.00 89.44 342 CYS A O 1
ATOM 2796 N N . LEU A 1 343 ? 6.669 8.292 17.388 1.00 88.94 343 LEU A N 1
ATOM 2797 C CA . LEU A 1 343 ? 5.412 7.877 18.030 1.00 88.94 343 LEU A CA 1
ATOM 2798 C C . LEU A 1 343 ? 4.632 9.055 18.639 1.00 88.94 343 LEU A C 1
ATOM 2800 O O . LEU A 1 343 ? 3.420 8.955 18.824 1.00 88.94 343 LEU A O 1
ATOM 2804 N N . LYS A 1 344 ? 5.303 10.174 18.925 1.00 85.75 344 LYS A N 1
ATOM 2805 C CA . LYS A 1 344 ? 4.699 11.403 19.471 1.00 85.75 344 LYS A CA 1
ATOM 2806 C C . LYS A 1 344 ? 4.497 12.484 18.411 1.00 85.75 344 LYS A C 1
ATOM 2808 O O . LYS A 1 344 ? 4.173 13.619 18.740 1.00 85.75 344 LYS A O 1
ATOM 2813 N N . HIS A 1 345 ? 4.730 12.153 17.147 1.00 84.56 345 HIS A N 1
ATOM 2814 C CA . HIS A 1 345 ? 4.682 13.105 16.050 1.00 84.56 345 HIS A CA 1
ATOM 2815 C C . HIS A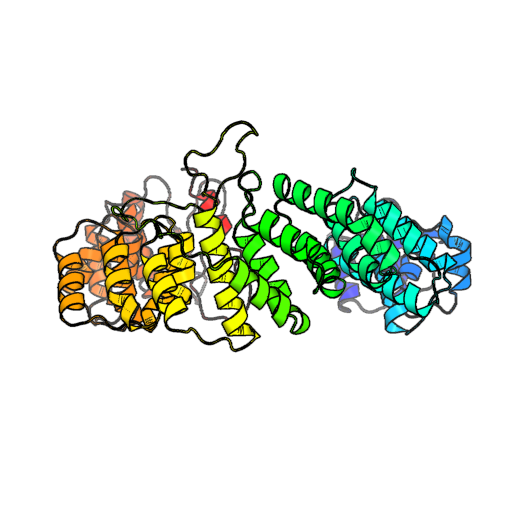 1 345 ? 3.257 13.599 15.774 1.00 84.56 345 HIS A C 1
ATOM 2817 O O . HIS A 1 345 ? 2.312 12.813 15.836 1.00 84.56 345 HIS A O 1
ATOM 2823 N N . ARG A 1 346 ? 3.102 14.869 15.379 1.00 78.25 346 ARG A N 1
ATOM 2824 C CA . ARG A 1 346 ? 1.800 15.460 14.999 1.00 78.25 346 ARG A CA 1
ATOM 2825 C C . ARG A 1 346 ? 1.070 14.660 13.920 1.00 78.25 346 ARG A C 1
ATOM 2827 O O . ARG A 1 346 ? -0.060 14.224 14.118 1.00 78.25 346 ARG A O 1
ATOM 2834 N N . ARG A 1 347 ? 1.751 14.310 12.828 1.00 79.00 347 ARG A N 1
ATOM 2835 C CA . ARG A 1 347 ? 1.159 13.506 11.740 1.00 79.00 347 ARG A CA 1
ATOM 2836 C C . ARG A 1 347 ? 0.893 12.059 12.165 1.00 79.00 347 ARG A C 1
ATOM 2838 O O . ARG A 1 347 ? 1.821 11.350 12.569 1.00 79.00 347 ARG A O 1
ATOM 2845 N N . SER A 1 348 ? -0.349 11.598 12.032 1.00 78.50 348 SER A N 1
ATOM 2846 C CA . SER A 1 348 ? -0.769 10.232 12.364 1.00 78.50 348 SER A CA 1
ATOM 2847 C C . SER A 1 348 ? -0.102 9.202 11.449 1.00 78.50 348 SER A C 1
ATOM 2849 O O . SER A 1 348 ? 0.252 8.111 11.894 1.00 78.50 348 SER A O 1
ATOM 2851 N N . ALA A 1 349 ? 0.149 9.550 10.183 1.00 78.94 349 ALA A N 1
ATOM 2852 C CA . ALA A 1 349 ? 0.804 8.647 9.245 1.00 78.94 349 ALA A CA 1
ATOM 2853 C C . ALA A 1 349 ? 2.279 8.399 9.615 1.00 78.94 349 ALA A C 1
ATOM 2855 O O . ALA A 1 349 ? 2.749 7.272 9.469 1.00 78.94 349 ALA A O 1
ATOM 2856 N N . VAL A 1 350 ? 2.988 9.389 10.178 1.00 85.25 350 VAL A N 1
ATOM 2857 C CA . VAL A 1 350 ? 4.331 9.183 10.763 1.00 85.25 350 VAL A CA 1
ATOM 2858 C C . VAL A 1 350 ? 4.239 8.290 12.003 1.00 85.25 350 VAL A C 1
ATOM 2860 O O . VAL A 1 350 ? 4.989 7.318 12.107 1.00 85.25 350 VAL A O 1
ATOM 2863 N N . ARG A 1 351 ? 3.270 8.546 12.896 1.00 87.50 351 ARG A N 1
ATOM 2864 C CA . ARG A 1 351 ? 3.006 7.691 14.069 1.00 87.50 351 ARG A CA 1
ATOM 2865 C C . ARG A 1 351 ? 2.714 6.242 13.675 1.00 87.50 351 ARG A C 1
ATOM 2867 O O . ARG A 1 351 ? 3.213 5.322 14.313 1.00 87.50 351 ARG A O 1
ATOM 2874 N N . ASN A 1 352 ? 1.948 6.026 12.609 1.00 86.94 352 ASN A N 1
ATOM 2875 C CA . ASN A 1 352 ? 1.606 4.704 12.089 1.00 86.94 352 ASN A CA 1
ATOM 2876 C C . ASN A 1 352 ? 2.853 3.951 11.596 1.00 86.94 352 ASN A C 1
ATOM 2878 O O . ASN A 1 352 ? 3.072 2.795 11.964 1.00 86.94 352 ASN A O 1
ATOM 2882 N N . GLU A 1 353 ? 3.720 4.611 10.821 1.00 88.50 353 GLU A N 1
ATOM 2883 C CA . GLU A 1 353 ? 4.982 3.992 10.401 1.00 88.50 353 GLU A CA 1
ATOM 2884 C C . GLU A 1 353 ? 5.918 3.710 11.582 1.00 88.50 353 GLU A C 1
ATOM 2886 O O . GLU A 1 353 ? 6.554 2.655 11.625 1.00 88.50 353 GLU A O 1
ATOM 2891 N N . ALA A 1 354 ? 5.963 4.600 12.575 1.00 92.00 354 ALA A N 1
ATOM 2892 C CA . ALA A 1 354 ? 6.740 4.394 13.792 1.00 92.00 354 ALA A CA 1
ATOM 2893 C C . ALA A 1 354 ? 6.198 3.220 14.624 1.00 92.00 354 ALA A C 1
ATOM 2895 O O . ALA A 1 354 ? 6.969 2.371 15.066 1.00 92.00 354 ALA A O 1
ATOM 2896 N N . LEU A 1 355 ? 4.876 3.086 14.762 1.00 91.69 355 LEU A N 1
ATOM 2897 C CA . LEU A 1 355 ? 4.225 1.974 15.464 1.00 91.69 355 LEU A CA 1
ATOM 2898 C C . LEU A 1 355 ? 4.579 0.609 14.854 1.00 91.69 355 LEU A C 1
ATOM 2900 O O . LEU A 1 355 ? 4.706 -0.393 15.564 1.00 91.69 355 LEU A O 1
ATOM 2904 N N . ASN A 1 356 ? 4.773 0.550 13.536 1.00 88.25 356 ASN A N 1
ATOM 2905 C CA . ASN A 1 356 ? 5.205 -0.676 12.869 1.00 88.25 356 ASN A CA 1
ATOM 2906 C C . ASN A 1 356 ? 6.638 -1.080 13.246 1.00 88.25 356 ASN A C 1
ATOM 2908 O O . ASN A 1 356 ? 6.927 -2.280 13.252 1.00 88.25 356 ASN A O 1
ATOM 2912 N N . LEU A 1 357 ? 7.489 -0.121 13.616 1.00 90.25 357 LEU A N 1
ATOM 2913 C CA . LEU A 1 357 ? 8.880 -0.318 14.037 1.00 90.25 357 LEU A CA 1
ATOM 2914 C C . LEU A 1 357 ? 9.060 -0.420 15.556 1.00 90.25 357 LEU A C 1
ATOM 2916 O O . LEU A 1 357 ? 10.042 -0.998 16.001 1.00 90.25 357 LEU A O 1
ATOM 2920 N N . ALA A 1 358 ? 8.112 0.094 16.337 1.00 89.31 358 ALA A N 1
ATOM 2921 C CA . ALA A 1 358 ? 8.218 0.196 17.785 1.00 89.31 358 ALA A CA 1
ATOM 2922 C C . ALA A 1 358 ? 8.455 -1.152 18.493 1.00 89.31 358 ALA A C 1
ATOM 2924 O O . ALA A 1 358 ? 7.828 -2.179 18.171 1.00 89.31 358 ALA A O 1
ATOM 2925 N N . ASN A 1 359 ? 9.337 -1.092 19.495 1.00 83.94 359 ASN A N 1
ATOM 2926 C CA . ASN A 1 359 ? 9.565 -2.132 20.493 1.00 83.94 359 ASN A CA 1
ATOM 2927 C C . ASN A 1 359 ? 8.412 -2.170 21.505 1.00 83.94 359 ASN A C 1
ATOM 2929 O O . ASN A 1 359 ? 7.706 -1.184 21.705 1.00 83.94 359 ASN A O 1
ATOM 2933 N N . ASP A 1 360 ? 8.230 -3.307 22.178 1.00 80.06 360 ASP A N 1
ATOM 2934 C CA . ASP A 1 360 ? 7.076 -3.505 23.063 1.00 80.06 360 ASP A CA 1
ATOM 2935 C C . ASP A 1 360 ? 7.063 -2.549 24.275 1.00 80.06 360 ASP A C 1
ATOM 2937 O O . ASP A 1 360 ? 5.992 -2.220 24.785 1.00 80.06 360 ASP A O 1
ATOM 2941 N N . SER A 1 361 ? 8.231 -2.047 24.699 1.00 76.56 361 SER A N 1
ATOM 2942 C CA . SER A 1 361 ? 8.386 -1.114 25.825 1.00 76.56 361 SER A CA 1
ATOM 2943 C C . SER A 1 361 ? 7.772 0.268 25.583 1.00 76.56 361 SER A C 1
ATOM 2945 O O . SER A 1 361 ? 7.347 0.912 26.539 1.00 76.56 361 SER A O 1
ATOM 2947 N N . SER A 1 362 ? 7.691 0.729 24.332 1.00 79.06 362 SER A N 1
ATOM 2948 C CA . SER A 1 362 ? 7.150 2.053 23.986 1.00 79.06 362 SER A CA 1
ATOM 2949 C C . SER A 1 362 ? 5.659 2.029 23.629 1.00 79.06 362 SER A C 1
ATOM 2951 O O . SER A 1 362 ? 5.044 3.080 23.437 1.00 79.06 362 SER A O 1
ATOM 2953 N N . LEU A 1 363 ? 5.044 0.841 23.589 1.00 85.88 363 LEU A N 1
ATOM 2954 C CA . LEU A 1 363 ? 3.654 0.670 23.171 1.00 85.88 363 LEU A CA 1
ATOM 2955 C C . LEU A 1 363 ? 2.640 1.199 24.187 1.00 85.88 363 LEU A C 1
ATOM 2957 O O . LEU A 1 363 ? 1.610 1.723 23.778 1.00 85.88 363 LEU A O 1
ATOM 2961 N N . GLU A 1 364 ? 2.890 1.066 25.492 1.00 89.00 364 GLU A N 1
ATOM 2962 C CA . GLU A 1 364 ? 1.883 1.400 26.509 1.00 89.00 364 GLU A CA 1
ATOM 2963 C C . GLU A 1 364 ? 1.521 2.886 26.512 1.00 89.00 364 GLU A C 1
ATOM 2965 O O . GLU A 1 364 ? 0.347 3.221 26.371 1.00 89.00 364 GLU A O 1
ATOM 2970 N N . ALA A 1 365 ? 2.517 3.771 26.611 1.00 85.50 365 ALA A N 1
ATOM 2971 C CA . ALA A 1 365 ? 2.283 5.213 26.561 1.00 85.50 365 ALA A CA 1
ATOM 2972 C C . ALA A 1 365 ? 1.578 5.601 25.254 1.00 85.50 365 ALA A C 1
ATOM 2974 O O . ALA A 1 365 ? 0.537 6.252 25.274 1.00 85.50 365 ALA A O 1
ATOM 2975 N N . PHE A 1 366 ? 2.074 5.089 24.123 1.00 89.56 366 PHE A N 1
ATOM 2976 C CA . PHE A 1 366 ? 1.486 5.348 22.815 1.00 89.56 366 PHE A CA 1
ATOM 2977 C C . PHE A 1 366 ? 0.012 4.926 22.729 1.00 89.56 366 PHE A C 1
ATOM 2979 O O . PHE A 1 366 ? -0.831 5.711 22.295 1.00 89.56 366 PHE A O 1
ATOM 2986 N N . PHE A 1 367 ? -0.319 3.705 23.154 1.00 90.62 367 PHE A N 1
ATOM 2987 C CA . PHE A 1 367 ? -1.690 3.205 23.134 1.00 90.62 367 PHE A CA 1
ATOM 2988 C C . PHE A 1 367 ? -2.611 4.031 24.023 1.00 90.62 367 PHE A C 1
ATOM 2990 O O . PHE A 1 367 ? -3.729 4.342 23.618 1.00 90.62 367 PHE A O 1
ATOM 2997 N N . LEU A 1 368 ? -2.144 4.398 25.216 1.00 88.81 368 LEU A N 1
ATOM 2998 C CA . LEU A 1 368 ? -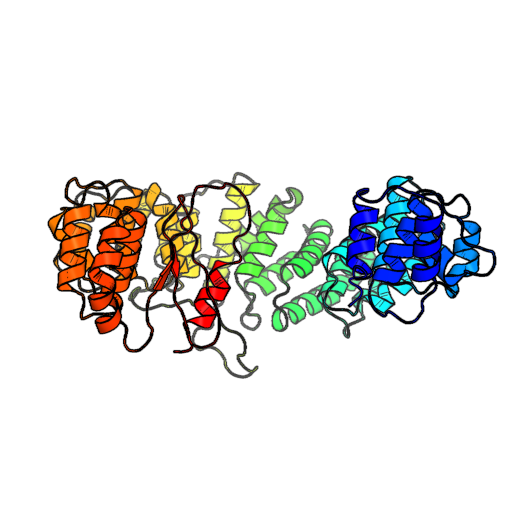2.953 5.157 26.158 1.00 88.81 368 LEU A CA 1
ATOM 2999 C C . LEU A 1 368 ? -3.201 6.597 25.689 1.00 88.81 368 LEU A C 1
ATOM 3001 O O . LEU A 1 368 ? -4.299 7.113 25.902 1.00 88.81 368 LEU A O 1
ATOM 3005 N N . ASP A 1 369 ? -2.220 7.217 25.035 1.00 86.00 369 ASP A N 1
ATOM 3006 C CA . ASP A 1 369 ? -2.308 8.593 24.533 1.00 86.00 369 ASP A CA 1
ATOM 3007 C C . ASP A 1 369 ? -3.131 8.694 23.236 1.00 86.00 369 ASP A C 1
ATOM 3009 O O . ASP A 1 369 ? -3.740 9.728 22.966 1.00 86.00 369 ASP A O 1
ATOM 3013 N N . ASN A 1 370 ? -3.201 7.610 22.453 1.00 87.19 370 ASN A N 1
ATOM 3014 C CA . ASN A 1 370 ? -3.922 7.555 21.174 1.00 87.19 370 ASN A CA 1
ATOM 3015 C C . ASN A 1 370 ? -5.248 6.776 21.244 1.00 87.19 370 ASN A C 1
ATOM 3017 O O . ASN A 1 370 ? -5.912 6.607 20.226 1.00 87.19 370 ASN A O 1
ATOM 3021 N N . ALA A 1 371 ? -5.677 6.312 22.423 1.00 88.00 371 ALA A N 1
ATOM 3022 C CA . ALA A 1 371 ? -6.923 5.549 22.581 1.00 88.00 371 ALA A CA 1
ATOM 3023 C C . ALA A 1 371 ? -8.178 6.313 22.109 1.00 88.00 371 ALA A C 1
ATOM 3025 O O . ALA A 1 371 ? -9.185 5.695 21.781 1.00 88.00 371 ALA A O 1
ATOM 3026 N N . ALA A 1 372 ? -8.115 7.648 22.078 1.00 85.81 372 ALA A N 1
ATOM 3027 C CA . ALA A 1 372 ? -9.175 8.544 21.611 1.00 85.81 372 ALA A CA 1
ATOM 3028 C C . ALA A 1 372 ? -8.933 9.092 20.195 1.00 85.81 372 ALA A C 1
ATOM 3030 O O . ALA A 1 372 ? -9.399 10.183 19.898 1.00 85.81 372 ALA A O 1
ATOM 3031 N N . THR A 1 373 ? -8.119 8.427 19.372 1.00 82.19 373 THR A N 1
ATOM 3032 C CA . THR A 1 373 ? -7.847 8.915 18.017 1.00 82.19 373 THR A CA 1
ATOM 3033 C C . THR A 1 373 ? -9.028 8.634 17.087 1.00 82.19 373 THR A C 1
ATOM 3035 O O . THR A 1 373 ? -9.570 7.523 17.045 1.00 82.19 373 THR A O 1
ATOM 3038 N N . ASP A 1 374 ? -9.407 9.641 16.309 1.00 75.31 374 ASP A N 1
ATOM 3039 C CA . ASP A 1 374 ? -10.426 9.551 15.268 1.00 75.31 374 ASP A CA 1
ATOM 3040 C C . ASP A 1 374 ? -9.874 8.983 13.952 1.00 75.31 374 ASP A C 1
ATOM 3042 O O . ASP A 1 374 ? -10.629 8.394 13.165 1.00 75.31 374 ASP A O 1
ATOM 3046 N N . ASP A 1 375 ? -8.556 9.039 13.761 1.00 76.62 375 ASP A N 1
ATOM 3047 C CA . ASP A 1 375 ? -7.859 8.477 12.615 1.00 76.62 375 ASP A CA 1
ATOM 3048 C C . ASP A 1 375 ? -8.117 6.966 12.476 1.00 76.62 375 ASP A C 1
ATOM 3050 O O . ASP A 1 375 ? -7.690 6.119 13.269 1.00 76.62 375 ASP A O 1
ATOM 3054 N N . SER A 1 376 ? -8.855 6.611 11.425 1.00 77.31 376 SER A N 1
ATOM 3055 C CA . SER A 1 376 ? -9.230 5.224 11.148 1.00 77.31 376 SER A CA 1
ATOM 3056 C C . SER A 1 376 ? -8.039 4.328 10.783 1.00 77.31 376 SER A C 1
ATOM 3058 O O . SER A 1 376 ? -8.052 3.138 11.109 1.00 77.31 376 SER A O 1
ATOM 3060 N N . GLN A 1 377 ? -7.002 4.872 10.136 1.00 77.00 377 GLN A N 1
ATOM 3061 C CA . GLN A 1 377 ? -5.813 4.108 9.766 1.00 77.00 377 GLN A CA 1
ATOM 3062 C C . GLN A 1 377 ? -4.955 3.815 10.995 1.00 77.00 377 GLN A C 1
ATOM 3064 O O . GLN A 1 377 ? -4.487 2.684 11.157 1.00 77.00 377 GLN A O 1
ATOM 3069 N N . LEU A 1 378 ? -4.783 4.807 11.872 1.00 82.69 378 LEU A N 1
ATOM 3070 C CA . LEU A 1 378 ? -4.054 4.665 13.124 1.00 82.69 378 LEU A CA 1
ATOM 3071 C C . LEU A 1 378 ? -4.763 3.683 14.057 1.00 82.69 378 LEU A C 1
ATOM 3073 O O . LEU A 1 378 ? -4.112 2.777 14.575 1.00 82.69 378 LEU A O 1
ATOM 3077 N N . ARG A 1 379 ? -6.097 3.770 14.187 1.00 84.44 379 ARG A N 1
ATOM 3078 C CA . ARG A 1 379 ? -6.897 2.785 14.941 1.00 84.44 379 ARG A CA 1
ATOM 3079 C C . ARG A 1 379 ? -6.700 1.366 14.424 1.00 84.44 379 ARG A C 1
ATOM 3081 O O . ARG A 1 379 ? -6.486 0.445 15.212 1.00 84.44 379 ARG A O 1
ATOM 3088 N N . GLU A 1 380 ? -6.723 1.170 13.108 1.00 84.38 380 GLU A N 1
ATOM 3089 C CA . GLU A 1 380 ? -6.521 -0.155 12.519 1.00 84.38 380 GLU A CA 1
ATOM 3090 C C . GLU A 1 380 ? -5.092 -0.678 12.734 1.00 84.38 380 GLU A C 1
ATOM 3092 O O . GLU A 1 380 ? -4.896 -1.863 13.025 1.00 84.38 380 GLU A O 1
ATOM 3097 N N . ALA A 1 381 ? -4.082 0.189 12.627 1.00 84.62 381 ALA A N 1
ATOM 3098 C CA . ALA A 1 381 ? -2.692 -0.161 12.911 1.00 84.62 381 ALA A CA 1
ATOM 3099 C C . ALA A 1 381 ? -2.496 -0.535 14.389 1.00 84.62 381 ALA A C 1
ATOM 3101 O O . ALA A 1 381 ? -1.928 -1.589 14.698 1.00 84.62 381 ALA A O 1
ATOM 3102 N N . MET A 1 382 ? -3.058 0.270 15.295 1.00 89.75 382 MET A N 1
ATOM 3103 C CA . MET A 1 382 ? -3.117 0.009 16.730 1.00 89.75 382 MET A CA 1
ATOM 3104 C C . MET A 1 382 ? -3.762 -1.346 17.012 1.00 89.75 382 MET A C 1
ATOM 3106 O O . MET A 1 382 ? -3.144 -2.187 17.662 1.00 89.75 382 MET A O 1
ATOM 3110 N N . ARG A 1 383 ? -4.942 -1.620 16.445 1.00 87.25 383 ARG A N 1
ATOM 3111 C CA . ARG A 1 383 ? -5.666 -2.892 16.603 1.00 87.25 383 ARG A CA 1
ATOM 3112 C C . ARG A 1 383 ? -4.847 -4.104 16.148 1.00 87.25 383 ARG A C 1
ATOM 3114 O O . ARG A 1 383 ? -4.888 -5.154 16.791 1.00 87.25 383 ARG A O 1
ATOM 3121 N N . LYS A 1 384 ? -4.075 -3.983 15.062 1.00 86.62 384 LYS A N 1
ATOM 3122 C CA . LYS A 1 384 ? -3.171 -5.052 14.591 1.00 86.62 384 LYS A CA 1
ATOM 3123 C C . LYS A 1 384 ? -2.020 -5.301 15.570 1.00 86.62 384 LYS A C 1
ATOM 3125 O O . LYS A 1 384 ? -1.731 -6.457 15.894 1.00 86.62 384 LYS A O 1
ATOM 3130 N N . ARG A 1 385 ? -1.385 -4.236 16.071 1.00 86.62 385 ARG A N 1
ATOM 3131 C CA . ARG A 1 385 ? -0.255 -4.318 17.018 1.00 86.62 385 ARG A CA 1
ATOM 3132 C C . ARG A 1 385 ? -0.664 -4.647 18.455 1.00 86.62 385 ARG A C 1
ATOM 3134 O O . ARG A 1 385 ? 0.155 -5.171 19.203 1.00 86.62 385 ARG A O 1
ATOM 3141 N N . MET A 1 386 ? -1.926 -4.438 18.813 1.00 87.06 386 MET A N 1
ATOM 3142 C CA . MET A 1 386 ? -2.494 -4.678 20.144 1.00 87.06 386 MET A CA 1
ATOM 3143 C C . MET A 1 386 ? -2.274 -6.108 20.661 1.00 87.06 386 MET A C 1
ATOM 3145 O O . MET A 1 386 ? -2.124 -6.326 21.858 1.00 87.06 386 MET A O 1
ATOM 3149 N N . SER A 1 387 ? -2.177 -7.091 19.760 1.00 82.25 387 SER A N 1
ATOM 3150 C CA . SER A 1 387 ? -1.848 -8.482 20.104 1.00 82.25 387 SER A CA 1
ATOM 3151 C C . SER A 1 387 ? -0.502 -8.639 20.828 1.00 82.25 387 SER A C 1
ATOM 3153 O O . SER A 1 387 ? -0.358 -9.552 21.639 1.00 82.25 387 SER A O 1
ATOM 3155 N N . ARG A 1 388 ? 0.462 -7.737 20.609 1.00 81.81 388 ARG A N 1
ATOM 3156 C CA . ARG A 1 388 ? 1.798 -7.785 21.231 1.00 81.81 388 ARG A CA 1
ATOM 3157 C C . ARG A 1 388 ? 1.883 -7.028 22.552 1.00 81.81 388 ARG A C 1
ATOM 3159 O O . ARG A 1 388 ? 2.691 -7.371 23.402 1.00 81.81 388 ARG A O 1
ATOM 3166 N N . TRP A 1 389 ? 0.998 -6.064 22.771 1.00 86.69 389 TRP A N 1
ATOM 3167 C CA . TRP A 1 389 ? 1.005 -5.260 23.987 1.00 86.69 389 TRP A CA 1
ATOM 3168 C C . TRP A 1 389 ? 0.228 -5.923 25.121 1.00 86.69 389 TRP A C 1
ATOM 3170 O O . TRP A 1 389 ? -0.884 -6.412 24.932 1.00 86.69 389 TRP A O 1
ATOM 3180 N N . THR A 1 390 ? 0.806 -5.937 26.316 1.00 84.81 390 THR A N 1
ATOM 3181 C CA . THR A 1 390 ? 0.103 -6.320 27.541 1.00 84.81 390 THR A CA 1
ATOM 3182 C C . THR A 1 390 ? 0.104 -5.110 28.467 1.00 84.81 390 THR A C 1
ATOM 3184 O O . THR A 1 390 ? 1.188 -4.707 28.885 1.00 84.81 390 THR A O 1
ATOM 3187 N N . PRO A 1 391 ? -1.064 -4.524 28.786 1.00 86.38 391 PRO A N 1
ATOM 3188 C CA . PRO A 1 391 ? -1.112 -3.357 29.657 1.00 86.38 391 PRO A CA 1
ATOM 3189 C C . PRO A 1 391 ? -0.581 -3.691 31.053 1.00 86.38 391 PRO A C 1
ATOM 3191 O O . PRO A 1 391 ? -0.915 -4.754 31.608 1.00 86.38 391 PRO A O 1
ATOM 3194 N N . SER A 1 392 ? 0.200 -2.767 31.614 1.00 89.50 392 SER A N 1
ATOM 3195 C CA . SER A 1 392 ? 0.651 -2.798 33.005 1.00 89.50 392 SER A CA 1
ATOM 3196 C C . SER A 1 392 ? -0.538 -2.711 33.964 1.00 89.50 392 SER A C 1
ATOM 3198 O O . SER A 1 392 ? -1.673 -2.442 33.563 1.00 89.50 392 SER A O 1
ATOM 3200 N N . GLU A 1 393 ? -0.306 -2.926 35.258 1.00 88.12 393 GLU A N 1
ATOM 3201 C CA . GLU A 1 393 ? -1.367 -2.787 36.260 1.00 88.12 393 GLU A CA 1
ATOM 3202 C C . GLU A 1 393 ? -1.979 -1.374 36.262 1.00 88.12 393 GLU A C 1
ATOM 3204 O O . GLU A 1 393 ? -3.199 -1.219 36.344 1.00 88.12 393 GLU A O 1
ATOM 3209 N N . GLU A 1 394 ? -1.144 -0.345 36.113 1.00 88.31 394 GLU A N 1
ATOM 3210 C CA . GLU A 1 394 ? -1.585 1.047 36.032 1.00 88.31 3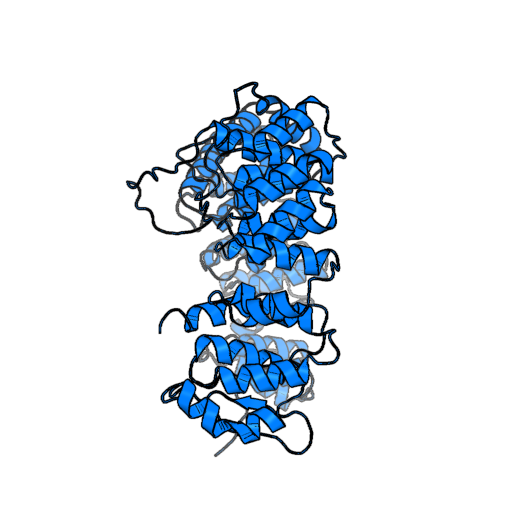94 GLU A CA 1
ATOM 3211 C C . GLU A 1 394 ? -2.365 1.316 34.738 1.00 88.31 394 GLU A C 1
ATOM 3213 O O . GLU A 1 394 ? -3.462 1.882 34.779 1.00 88.31 394 GLU A O 1
ATOM 3218 N N . GLY A 1 395 ? -1.871 0.811 33.602 1.00 87.62 395 GLY A N 1
ATOM 3219 C CA . GLY A 1 395 ? -2.571 0.870 32.321 1.00 87.62 395 GLY A CA 1
ATOM 3220 C C . GLY A 1 395 ? -3.948 0.207 32.379 1.00 87.62 395 GLY A C 1
ATOM 3221 O O . GLY A 1 395 ? -4.931 0.788 31.921 1.00 87.62 395 GLY A O 1
ATOM 3222 N N . ARG A 1 396 ? -4.068 -0.964 33.021 1.00 87.19 396 ARG A N 1
ATOM 3223 C CA . ARG A 1 396 ? -5.359 -1.653 33.218 1.00 87.19 396 ARG A CA 1
ATOM 3224 C C . ARG A 1 396 ? -6.339 -0.825 34.039 1.00 87.19 396 ARG A C 1
ATOM 3226 O O . ARG A 1 396 ? -7.498 -0.729 33.649 1.00 87.19 396 ARG A O 1
ATOM 3233 N N . LYS A 1 397 ? -5.890 -0.202 35.136 1.00 86.75 397 LYS A N 1
ATOM 3234 C CA . LYS A 1 397 ? -6.741 0.680 35.957 1.00 86.75 397 LYS A CA 1
ATOM 3235 C C . LYS A 1 397 ? -7.250 1.872 35.146 1.00 86.75 397 LYS A C 1
ATOM 3237 O O . LYS A 1 397 ? -8.432 2.202 35.229 1.00 86.75 397 LYS A O 1
ATOM 3242 N N . LYS A 1 398 ? -6.390 2.480 34.320 1.00 88.50 398 LYS A N 1
ATOM 3243 C CA . LYS A 1 398 ? -6.768 3.591 33.430 1.00 88.50 398 LYS A CA 1
ATOM 3244 C C . LYS A 1 398 ? -7.801 3.155 32.383 1.00 88.50 398 LYS A C 1
ATOM 3246 O O . LYS A 1 398 ? -8.829 3.806 32.236 1.00 88.50 398 LYS A O 1
ATOM 3251 N N . ILE A 1 399 ? -7.560 2.020 31.725 1.00 88.62 399 ILE A N 1
ATOM 3252 C CA . ILE A 1 399 ? -8.450 1.420 30.717 1.00 88.62 399 ILE A CA 1
ATOM 3253 C C . ILE A 1 399 ? -9.816 1.066 31.316 1.00 88.62 399 ILE A C 1
ATOM 3255 O O . ILE A 1 399 ? -10.849 1.370 30.725 1.00 88.62 399 ILE A O 1
ATOM 3259 N N . GLN A 1 400 ? -9.838 0.463 32.505 1.00 84.50 400 GLN A N 1
ATOM 3260 C CA . GLN A 1 400 ? -11.083 0.150 33.204 1.00 84.50 400 GLN A CA 1
ATOM 3261 C C . GLN A 1 400 ? -11.853 1.425 33.574 1.00 84.50 400 GLN A C 1
ATOM 3263 O O . GLN A 1 400 ? -13.066 1.486 33.382 1.00 84.50 400 GLN A O 1
ATOM 3268 N N . GLY A 1 401 ? -11.148 2.467 34.023 1.00 85.62 401 GLY A N 1
ATOM 3269 C CA . GLY A 1 401 ? -11.748 3.770 34.304 1.00 85.62 401 GLY A CA 1
ATOM 3270 C C . GLY A 1 401 ? -12.464 4.384 33.096 1.00 85.62 401 GLY A C 1
ATOM 3271 O O . GLY A 1 401 ? -13.486 5.047 33.278 1.00 85.62 401 GLY A O 1
ATOM 3272 N N . TRP A 1 402 ? -11.986 4.127 31.871 1.00 89.38 402 TRP A N 1
ATOM 3273 C CA . TRP A 1 402 ? -12.647 4.609 30.656 1.00 89.38 402 TRP A CA 1
ATOM 3274 C C . TRP A 1 402 ? -14.012 3.965 30.415 1.00 89.38 402 TRP A C 1
ATOM 3276 O O . TRP A 1 402 ? -14.950 4.673 30.067 1.00 89.38 402 TRP A O 1
ATOM 3286 N N . LEU A 1 403 ? -14.165 2.662 30.668 1.00 84.44 403 LEU A N 1
ATOM 3287 C CA . LEU A 1 403 ? -15.457 1.978 30.507 1.00 84.44 403 LEU A CA 1
ATOM 3288 C C . LEU A 1 403 ? -16.535 2.506 31.463 1.00 84.44 403 LEU A C 1
ATOM 3290 O O . LEU A 1 403 ? -17.722 2.462 31.148 1.00 84.44 403 LEU A O 1
ATOM 3294 N N . GLU A 1 404 ? -16.132 2.969 32.646 1.00 77.62 404 GLU A N 1
ATOM 3295 C CA . GLU A 1 404 ? -17.063 3.384 33.697 1.00 77.62 404 GLU A CA 1
ATOM 3296 C C . GLU A 1 404 ? -17.471 4.858 33.591 1.00 77.62 404 GLU A C 1
ATOM 3298 O O . GLU A 1 404 ? -18.602 5.207 33.939 1.00 77.62 404 GLU A O 1
ATOM 3303 N N . LYS A 1 405 ? -16.544 5.731 33.171 1.00 78.81 405 LYS A N 1
ATOM 3304 C CA . LYS A 1 405 ? -16.659 7.186 33.374 1.00 78.81 405 LYS A CA 1
ATOM 3305 C C . LYS A 1 405 ? -16.414 8.035 32.128 1.00 78.81 405 LYS A C 1
ATOM 3307 O O . LYS A 1 405 ? -16.672 9.235 32.188 1.00 78.81 405 LYS A O 1
ATOM 3312 N N . ASP A 1 406 ? -15.897 7.469 31.039 1.00 78.50 406 ASP A N 1
ATOM 3313 C CA . ASP A 1 406 ? -15.498 8.251 29.866 1.00 78.50 406 ASP A CA 1
ATOM 3314 C C . ASP A 1 406 ? -16.612 8.270 28.804 1.00 78.50 406 ASP A C 1
ATOM 3316 O O . ASP A 1 406 ? -17.063 7.207 28.383 1.00 78.50 406 ASP A O 1
ATOM 3320 N N . PRO A 1 407 ? -17.079 9.450 28.354 1.00 79.62 407 PRO A N 1
ATOM 3321 C CA . PRO A 1 407 ? -18.076 9.548 27.290 1.00 79.62 407 PRO A CA 1
ATOM 3322 C C . PRO A 1 407 ? -17.486 9.366 25.878 1.00 79.62 407 PRO A C 1
ATOM 3324 O O . PRO A 1 407 ? -18.235 9.347 24.901 1.00 79.62 407 PRO A O 1
ATOM 3327 N N . ASN A 1 408 ? -16.159 9.284 25.725 1.00 86.69 408 ASN A N 1
ATOM 3328 C CA . ASN A 1 408 ? -15.515 9.175 24.421 1.00 86.69 408 ASN A CA 1
ATOM 3329 C C . ASN A 1 408 ? -15.666 7.756 23.841 1.00 86.69 408 ASN A C 1
ATOM 3331 O O . ASN A 1 408 ? -14.991 6.809 24.252 1.00 86.69 408 ASN A O 1
ATOM 3335 N N . HIS A 1 409 ? -16.516 7.632 22.820 1.00 86.81 409 HIS A N 1
ATOM 3336 C CA . HIS A 1 409 ? -16.803 6.367 22.144 1.00 86.81 409 HIS A CA 1
ATOM 3337 C C . HIS A 1 409 ? -15.561 5.694 21.539 1.00 86.81 409 HIS A C 1
ATOM 3339 O O . HIS A 1 409 ? -15.483 4.471 21.543 1.00 86.81 409 HIS A O 1
ATOM 3345 N N . GLN A 1 410 ? -14.557 6.449 21.079 1.00 88.31 410 GLN A N 1
ATOM 3346 C CA . GLN A 1 410 ? -13.334 5.878 20.500 1.00 88.31 410 GLN A CA 1
ATOM 3347 C C . GLN A 1 410 ? -12.483 5.190 21.567 1.00 88.31 410 GLN A C 1
ATOM 3349 O O . GLN A 1 410 ? -12.012 4.077 21.332 1.00 88.31 410 GLN A O 1
ATOM 3354 N N . ARG A 1 411 ? -12.373 5.783 22.767 1.00 89.94 411 ARG A N 1
ATOM 3355 C CA . ARG A 1 411 ? -11.719 5.128 23.913 1.00 89.94 411 ARG A CA 1
ATOM 3356 C C . ARG A 1 411 ? -12.454 3.863 24.313 1.00 89.94 411 ARG A C 1
ATOM 3358 O O . ARG A 1 411 ? -11.814 2.835 24.509 1.00 89.94 411 ARG A O 1
ATOM 3365 N N . ILE A 1 412 ? -13.783 3.916 24.399 1.00 91.06 412 ILE A N 1
ATOM 3366 C CA . ILE A 1 412 ? -14.599 2.738 24.721 1.00 91.06 412 ILE A CA 1
ATOM 3367 C C . ILE A 1 412 ? -14.360 1.638 23.678 1.00 91.06 412 ILE A C 1
ATOM 3369 O O . ILE A 1 412 ? -14.018 0.516 24.047 1.00 91.06 412 ILE A O 1
ATOM 3373 N N . THR A 1 413 ? -14.454 1.958 22.385 1.00 90.31 413 THR A N 1
ATOM 3374 C CA . THR A 1 413 ? -14.163 1.028 21.286 1.00 90.31 413 THR A CA 1
ATOM 3375 C C . THR A 1 413 ? -12.760 0.439 21.396 1.00 90.31 413 THR A C 1
ATOM 3377 O O . THR A 1 413 ? -12.603 -0.773 21.254 1.00 90.31 413 THR A O 1
ATOM 3380 N N . PHE A 1 414 ? -11.752 1.256 21.712 1.00 90.56 414 PHE A N 1
ATOM 3381 C CA . PHE A 1 414 ? -10.382 0.798 21.934 1.00 90.56 414 PHE A CA 1
ATOM 3382 C C . PHE A 1 414 ? -10.296 -0.235 23.069 1.00 90.56 414 PHE A C 1
ATOM 3384 O O . PHE A 1 414 ? -9.628 -1.261 22.919 1.00 90.56 414 PHE A O 1
ATOM 3391 N N . VAL A 1 415 ? -11.002 -0.013 24.185 1.00 91.38 415 VAL A N 1
ATOM 3392 C CA . VAL A 1 415 ? -11.054 -0.985 25.288 1.00 91.38 415 VAL A CA 1
ATOM 3393 C C . VAL A 1 415 ? -11.742 -2.283 24.864 1.00 91.38 415 VAL A C 1
ATOM 3395 O O . VAL A 1 415 ? -11.258 -3.366 25.198 1.00 91.38 415 VAL A O 1
ATOM 3398 N N . LEU A 1 416 ? -12.844 -2.201 24.113 1.00 91.31 416 LEU A N 1
ATOM 3399 C CA . LEU A 1 416 ? -13.554 -3.387 23.627 1.00 91.31 416 LEU A CA 1
ATOM 3400 C C . LEU A 1 416 ? -12.703 -4.187 22.626 1.00 91.31 416 LEU A C 1
ATOM 3402 O O . LEU A 1 416 ? -12.653 -5.414 22.717 1.00 91.31 416 LEU A O 1
ATOM 3406 N N . ASP A 1 417 ? -11.968 -3.514 21.735 1.00 90.56 417 ASP A N 1
ATOM 3407 C CA . ASP A 1 417 ? -10.997 -4.153 20.836 1.00 90.56 417 ASP A CA 1
ATOM 3408 C C . ASP A 1 417 ? -9.898 -4.882 21.613 1.00 90.56 417 ASP A C 1
ATOM 3410 O O . ASP A 1 417 ? -9.539 -6.015 21.278 1.00 90.56 417 ASP A O 1
ATOM 3414 N N . LEU A 1 418 ? -9.388 -4.261 22.679 1.00 89.25 418 LEU A N 1
ATOM 3415 C CA . LEU A 1 418 ? -8.390 -4.871 23.549 1.00 89.25 418 LEU A CA 1
ATOM 3416 C C . LEU A 1 418 ? -8.939 -6.106 24.254 1.00 89.25 418 LEU A C 1
ATOM 3418 O O . LEU A 1 418 ? -8.272 -7.143 24.266 1.00 89.25 418 LEU A O 1
ATOM 3422 N N . ALA A 1 419 ? -10.155 -6.022 24.792 1.00 88.31 419 ALA A N 1
ATOM 3423 C CA . ALA A 1 419 ? -10.808 -7.151 25.436 1.00 88.31 419 ALA A CA 1
ATOM 3424 C C . ALA A 1 419 ? -10.994 -8.321 24.466 1.00 88.31 419 ALA A C 1
ATOM 3426 O O . ALA A 1 419 ? -10.597 -9.443 24.783 1.00 88.31 419 ALA A O 1
ATOM 3427 N N . GLN A 1 420 ? -11.476 -8.049 23.251 1.00 87.50 420 GLN A N 1
ATOM 3428 C CA . GLN A 1 420 ? -11.656 -9.063 22.216 1.00 87.50 420 GLN A CA 1
ATOM 3429 C C . GLN A 1 420 ? -10.324 -9.685 21.776 1.00 87.50 420 GLN A C 1
ATOM 3431 O O . GLN A 1 420 ? -10.221 -10.902 21.636 1.00 87.50 420 GLN A O 1
ATOM 3436 N N . LYS A 1 421 ? -9.276 -8.875 21.573 1.00 86.81 421 LYS A N 1
ATOM 3437 C CA . LYS A 1 421 ? -7.966 -9.358 21.106 1.00 86.81 421 LYS A CA 1
ATOM 3438 C C . LYS A 1 421 ? -7.184 -10.137 22.154 1.00 86.81 421 LYS A C 1
ATOM 3440 O O . LYS A 1 421 ? -6.407 -11.015 21.786 1.00 86.81 421 LYS A O 1
ATOM 3445 N N . LYS A 1 422 ? -7.335 -9.792 23.432 1.00 83.06 422 LYS A N 1
ATOM 3446 C CA . LYS A 1 422 ? -6.592 -10.406 24.544 1.00 83.06 422 LYS A CA 1
ATOM 3447 C C . LYS A 1 422 ? -7.409 -11.434 25.322 1.00 83.06 422 LYS A C 1
ATOM 3449 O O . LYS A 1 422 ? -6.858 -12.063 26.220 1.00 83.06 422 LYS A O 1
ATOM 3454 N N . GLY A 1 423 ? -8.690 -11.603 24.994 1.00 78.12 423 GLY A N 1
ATOM 3455 C CA . GLY A 1 423 ? -9.604 -12.465 25.740 1.00 78.12 423 GLY A CA 1
ATOM 3456 C C . GLY A 1 423 ? -9.816 -11.985 27.177 1.00 78.12 423 GLY A C 1
ATOM 3457 O O . GLY A 1 423 ? -9.955 -12.803 28.085 1.00 78.12 423 GLY A O 1
ATOM 3458 N N . LEU A 1 424 ? -9.780 -10.669 27.414 1.00 78.31 424 LEU A N 1
ATOM 3459 C CA . LEU A 1 424 ? -10.032 -10.125 28.748 1.00 78.31 424 LEU A CA 1
ATOM 3460 C C . LEU A 1 424 ? -11.528 -10.213 29.037 1.00 78.31 424 LEU A C 1
ATOM 3462 O O . LEU A 1 424 ? -12.339 -9.663 28.291 1.00 78.31 424 LEU A O 1
ATOM 3466 N N . LYS A 1 425 ? -11.889 -10.867 30.144 1.00 79.19 425 LYS A N 1
ATOM 3467 C CA . LYS A 1 425 ? -13.268 -10.863 30.631 1.00 79.19 425 LYS A CA 1
ATOM 3468 C C . LYS A 1 425 ? -13.601 -9.485 31.194 1.00 79.19 425 LYS A C 1
ATOM 3470 O O . LYS A 1 425 ? -12.980 -9.043 32.160 1.00 79.19 425 LYS A O 1
ATOM 3475 N N . LEU A 1 426 ? -14.575 -8.824 30.578 1.00 85.12 426 LEU A N 1
ATOM 3476 C CA . LEU A 1 426 ? -15.182 -7.604 31.100 1.00 85.12 426 LEU A CA 1
ATOM 3477 C C . LEU A 1 426 ? -16.444 -7.967 31.900 1.00 85.12 426 LEU A C 1
ATOM 3479 O O . LEU A 1 426 ? -17.063 -8.985 31.599 1.00 85.12 426 LEU A O 1
ATOM 3483 N N . PRO A 1 427 ? -16.840 -7.170 32.908 1.00 87.50 427 PRO A N 1
ATOM 3484 C CA . PRO A 1 427 ? -18.065 -7.431 33.661 1.00 87.50 427 PRO A CA 1
ATOM 3485 C C . PRO A 1 427 ? -19.298 -7.425 32.748 1.00 87.50 427 PRO A C 1
ATOM 3487 O O . PRO A 1 427 ? -19.510 -6.458 32.009 1.00 87.50 427 PRO A O 1
ATOM 3490 N N . SER A 1 428 ? -20.128 -8.469 32.829 1.00 87.25 428 SER A N 1
ATOM 3491 C CA . SER A 1 428 ? -21.298 -8.653 31.957 1.00 87.25 428 SER A CA 1
ATOM 3492 C C . SER A 1 428 ? -22.279 -7.480 32.061 1.00 87.25 428 SER A C 1
ATOM 3494 O O . SER A 1 428 ? -22.765 -6.997 31.045 1.00 87.25 428 SER A O 1
ATOM 3496 N N . GLU A 1 429 ? -22.477 -6.922 33.259 1.00 88.31 429 GLU A N 1
ATOM 3497 C CA . GLU A 1 429 ? -23.311 -5.727 33.477 1.00 88.31 429 GLU A CA 1
ATOM 3498 C C . GLU A 1 429 ? -22.801 -4.488 32.723 1.00 88.31 429 GLU A C 1
ATOM 3500 O O . GLU A 1 429 ? -23.582 -3.739 32.131 1.00 88.31 429 GLU A O 1
ATOM 3505 N N . THR A 1 430 ? -21.481 -4.286 32.672 1.00 88.56 430 THR A N 1
ATOM 3506 C CA . THR A 1 430 ? -20.877 -3.186 31.907 1.00 88.56 430 THR A CA 1
ATOM 3507 C C . THR A 1 430 ? -21.110 -3.378 30.411 1.00 88.56 430 THR A C 1
ATOM 3509 O O . THR A 1 430 ? -21.486 -2.434 29.719 1.00 88.56 430 THR A O 1
ATOM 3512 N N . LEU A 1 431 ? -20.932 -4.602 29.906 1.00 90.06 431 LEU A N 1
ATOM 3513 C CA . LEU A 1 431 ? -21.171 -4.920 28.498 1.00 90.06 431 LEU A CA 1
ATOM 3514 C C . LEU A 1 431 ? -22.650 -4.768 28.117 1.00 90.06 431 LEU A C 1
ATOM 3516 O O . LEU A 1 431 ? -22.949 -4.172 27.083 1.00 90.06 431 LEU A O 1
ATOM 3520 N N . LYS A 1 432 ? -23.575 -5.228 28.971 1.00 90.38 432 LYS A N 1
ATOM 3521 C CA . LYS A 1 432 ? -25.023 -5.049 28.785 1.00 90.38 432 LYS A CA 1
ATOM 3522 C C . LYS A 1 432 ? -25.382 -3.567 28.702 1.00 90.38 432 LYS A C 1
ATOM 3524 O O . LYS A 1 432 ? -26.090 -3.169 27.782 1.00 90.38 432 LYS A O 1
ATOM 3529 N N . LYS A 1 433 ? -24.817 -2.717 29.565 1.00 89.44 433 LYS A N 1
ATOM 3530 C CA . LYS A 1 433 ? -24.999 -1.257 29.478 1.00 89.44 433 LYS A CA 1
ATOM 3531 C C . LYS A 1 433 ? -24.446 -0.667 28.171 1.00 89.44 433 LYS A C 1
ATOM 3533 O O . LYS A 1 433 ? -25.103 0.165 27.550 1.00 89.44 433 LYS A O 1
ATOM 3538 N N . LEU A 1 434 ? -23.262 -1.095 27.728 1.00 90.62 434 LEU A N 1
ATOM 3539 C CA . LEU A 1 434 ? -22.636 -0.607 26.488 1.00 90.62 434 LEU A CA 1
ATOM 3540 C C . LEU A 1 434 ? -23.345 -1.079 25.210 1.00 90.62 434 LEU A C 1
ATOM 3542 O O . LEU A 1 434 ? -23.262 -0.404 24.186 1.00 90.62 434 LEU A O 1
ATOM 3546 N N . SER A 1 435 ? -24.101 -2.175 25.263 1.00 90.25 435 SER A N 1
ATOM 3547 C CA . SER A 1 435 ? -24.915 -2.635 24.128 1.00 90.25 435 SER A CA 1
ATOM 3548 C C . SER A 1 435 ? -26.014 -1.642 23.721 1.00 90.25 435 SER A C 1
ATOM 3550 O O . SER A 1 435 ? -26.501 -1.685 22.595 1.00 90.25 435 SER A O 1
ATOM 3552 N N . GLN A 1 436 ? -26.375 -0.720 24.620 1.00 87.75 436 GLN A N 1
ATOM 3553 C CA . GLN A 1 436 ? -27.355 0.346 24.396 1.00 87.75 436 GLN A CA 1
ATOM 3554 C C . GLN A 1 436 ? -26.692 1.704 24.099 1.00 87.75 436 GLN A C 1
ATOM 3556 O O . GLN A 1 436 ? -27.356 2.737 24.072 1.00 87.75 436 GLN A O 1
ATOM 3561 N N . HIS A 1 437 ? -25.372 1.730 23.896 1.00 89.19 437 HIS A N 1
ATOM 3562 C CA . HIS A 1 437 ? -24.624 2.957 23.635 1.00 89.19 437 HIS A CA 1
ATOM 3563 C C . HIS A 1 437 ? -25.068 3.641 22.327 1.00 89.19 437 HIS A C 1
ATOM 3565 O O . HIS A 1 437 ? -25.502 2.971 21.396 1.00 89.19 437 HIS A O 1
ATOM 3571 N N . ALA A 1 438 ? -24.941 4.969 22.216 1.00 86.12 438 ALA A N 1
ATOM 3572 C CA . ALA A 1 438 ? -25.373 5.718 21.025 1.00 86.12 438 ALA A CA 1
ATOM 3573 C C . ALA A 1 438 ? -24.532 5.410 19.768 1.00 86.12 438 ALA A C 1
ATOM 3575 O O . ALA A 1 438 ? -25.062 5.338 18.661 1.00 86.12 438 ALA A O 1
ATOM 3576 N N . ASP A 1 439 ? -23.234 5.165 19.943 1.00 88.38 439 ASP A N 1
ATOM 3577 C CA . ASP A 1 439 ? -22.330 4.739 18.868 1.00 88.38 439 ASP A CA 1
ATOM 3578 C C . ASP A 1 439 ? -22.534 3.258 18.499 1.00 88.38 439 ASP A C 1
ATOM 3580 O O . ASP A 1 439 ? -22.494 2.382 19.367 1.00 88.38 439 ASP A O 1
ATOM 3584 N N . SER A 1 440 ? -22.735 2.974 17.210 1.00 87.12 440 SER A N 1
ATOM 3585 C CA . SER A 1 440 ? -23.024 1.624 16.711 1.00 87.12 440 SER A CA 1
ATOM 3586 C C . SER A 1 440 ? -21.861 0.638 16.837 1.00 87.12 440 SER A C 1
ATOM 3588 O O . SER A 1 440 ? -22.107 -0.553 17.018 1.00 87.12 440 SER A O 1
ATOM 3590 N N . ASP A 1 441 ? -20.612 1.105 16.742 1.00 87.19 441 ASP A N 1
ATOM 3591 C CA . ASP A 1 441 ? -19.426 0.241 16.816 1.00 87.19 441 ASP A CA 1
ATOM 3592 C C . ASP A 1 441 ? -19.227 -0.251 18.258 1.00 87.19 441 ASP A C 1
ATOM 3594 O O . ASP A 1 441 ? -19.007 -1.441 18.503 1.00 87.19 441 ASP A O 1
ATOM 3598 N N . VAL A 1 442 ? -19.447 0.637 19.237 1.00 90.81 442 VAL A N 1
ATOM 3599 C CA . VAL A 1 442 ? -19.493 0.279 20.666 1.00 90.81 442 VAL A CA 1
ATOM 3600 C C . VAL A 1 442 ? -20.579 -0.770 20.945 1.00 90.81 442 VAL A C 1
ATOM 3602 O O . VAL A 1 442 ? -20.314 -1.767 21.629 1.00 90.81 442 VAL A O 1
ATOM 3605 N N . ARG A 1 443 ? -21.792 -0.595 20.392 1.00 91.38 443 ARG A N 1
ATOM 3606 C CA . ARG A 1 443 ? -22.886 -1.573 20.557 1.00 91.38 443 ARG A CA 1
ATOM 3607 C C . ARG A 1 443 ? -22.521 -2.942 19.991 1.00 91.38 443 ARG A C 1
ATOM 3609 O O . ARG A 1 443 ? -22.637 -3.949 20.682 1.00 91.38 443 ARG A O 1
ATOM 3616 N N . GLN A 1 444 ? -22.049 -2.990 18.746 1.00 89.50 444 GLN A N 1
ATOM 3617 C CA . GLN A 1 444 ? -21.719 -4.249 18.074 1.00 89.50 444 GLN A CA 1
ATOM 3618 C C . GLN A 1 444 ? -20.616 -5.021 18.807 1.00 89.50 444 GLN A C 1
ATOM 3620 O O . GLN A 1 444 ? -20.746 -6.227 19.034 1.00 89.50 444 GLN A O 1
ATOM 3625 N N . LYS A 1 445 ? -19.549 -4.336 19.234 1.00 91.19 445 LYS A N 1
ATOM 3626 C CA . LYS A 1 445 ? -18.430 -4.976 19.941 1.00 91.19 445 LYS A CA 1
ATOM 3627 C C . LYS A 1 445 ? -18.823 -5.478 21.326 1.00 91.19 445 LYS A C 1
ATOM 3629 O O . LYS A 1 445 ? -18.439 -6.585 21.696 1.00 91.19 445 LYS A O 1
ATOM 3634 N N . SER A 1 446 ? -19.607 -4.704 22.077 1.00 92.31 446 SER A N 1
ATOM 3635 C CA . SER A 1 446 ? -20.079 -5.130 23.402 1.00 92.31 446 SER A CA 1
ATOM 3636 C C . SER A 1 446 ? -21.005 -6.348 23.318 1.00 92.31 446 SER A C 1
ATOM 3638 O O . SER A 1 446 ? -20.805 -7.304 24.064 1.00 92.31 446 SER A O 1
ATOM 3640 N N . ILE A 1 447 ? -21.929 -6.382 22.350 1.00 91.25 447 ILE A N 1
ATOM 3641 C CA . ILE A 1 447 ? -22.783 -7.553 22.085 1.00 91.25 447 ILE A CA 1
ATOM 3642 C C . ILE A 1 447 ? -21.944 -8.769 21.682 1.00 91.25 447 ILE A C 1
ATOM 3644 O O . ILE A 1 447 ? -22.196 -9.875 22.156 1.00 91.25 447 ILE A O 1
ATOM 3648 N N . SER A 1 448 ? -20.919 -8.582 20.845 1.00 90.38 448 SER A N 1
ATOM 3649 C CA . SER A 1 448 ? -20.030 -9.678 20.449 1.00 90.38 448 SER A CA 1
ATOM 3650 C C . SER A 1 448 ? -19.277 -10.288 21.633 1.00 90.38 448 SER A C 1
ATOM 3652 O O . SER A 1 448 ? -19.009 -11.487 21.606 1.00 90.38 448 SER A O 1
ATOM 3654 N N . LEU A 1 449 ? -18.919 -9.491 22.643 1.00 90.25 449 LEU A N 1
ATOM 3655 C CA . LEU A 1 449 ? -18.240 -9.970 23.851 1.00 90.25 449 LEU A CA 1
ATOM 3656 C C . LEU A 1 449 ? -19.186 -10.696 24.818 1.00 90.25 449 LEU A C 1
ATOM 3658 O O . LEU A 1 449 ? -18.717 -11.503 25.612 1.00 90.25 449 LEU A O 1
ATOM 3662 N N . LEU A 1 450 ? -20.498 -10.459 24.727 1.00 90.88 450 LEU A N 1
ATOM 3663 C CA . LEU A 1 450 ? -21.516 -11.164 25.515 1.00 90.88 450 LEU A CA 1
ATOM 3664 C C . LEU A 1 450 ? -21.884 -12.545 24.949 1.00 90.88 450 LEU A C 1
ATOM 3666 O O . LEU A 1 450 ? -22.537 -13.312 25.647 1.00 90.88 450 LEU A O 1
ATOM 3670 N N . LYS A 1 451 ? -21.467 -12.892 23.720 1.00 86.81 451 LYS A N 1
ATOM 3671 C CA . LYS A 1 451 ? -21.857 -14.148 23.037 1.00 86.81 451 LYS A CA 1
ATOM 3672 C C . LYS A 1 451 ? -21.540 -15.426 23.830 1.00 86.81 451 LYS A C 1
ATOM 3674 O O . LYS A 1 451 ? -22.151 -16.456 23.570 1.00 86.81 451 LYS A O 1
ATOM 3679 N N . SER A 1 452 ? -20.574 -15.385 24.748 1.00 81.12 452 SER A N 1
ATOM 3680 C CA . SER A 1 452 ? -20.186 -16.534 25.580 1.00 81.12 452 SER A CA 1
ATOM 3681 C C . SER A 1 452 ? -20.938 -16.646 26.908 1.00 81.12 452 SER A C 1
ATOM 3683 O O . SER A 1 452 ? -20.673 -17.583 27.658 1.00 81.12 452 SER A O 1
ATOM 3685 N N . GLU A 1 453 ? -21.802 -15.688 27.240 1.00 85.50 453 GLU A N 1
ATOM 3686 C CA . GLU A 1 453 ? -22.557 -15.690 28.494 1.00 85.50 453 GLU A CA 1
ATOM 3687 C C . GLU A 1 453 ? -23.776 -16.620 28.393 1.00 85.50 453 GLU A C 1
ATOM 3689 O O . GLU A 1 453 ? -24.431 -16.693 27.352 1.00 85.50 453 GLU A O 1
ATOM 3694 N N . GLU A 1 454 ? -24.098 -17.329 29.478 1.00 83.06 454 GLU A N 1
ATOM 3695 C CA . GLU A 1 454 ? -25.204 -18.303 29.503 1.00 83.06 454 GLU A CA 1
ATOM 3696 C C . GLU A 1 454 ? -26.576 -17.652 29.256 1.00 83.06 454 GLU A C 1
ATOM 3698 O O . GLU A 1 454 ? -27.454 -18.274 28.665 1.00 83.06 454 GLU A O 1
ATOM 3703 N N . ASP A 1 455 ? -26.753 -16.389 29.655 1.00 89.12 455 ASP A N 1
ATOM 3704 C CA . ASP A 1 455 ? -27.994 -15.619 29.516 1.00 89.12 455 ASP A CA 1
ATOM 3705 C C . ASP A 1 455 ? -28.037 -14.742 28.250 1.00 89.12 455 ASP A C 1
ATOM 3707 O O . ASP A 1 455 ? -28.936 -13.911 28.102 1.00 89.12 455 ASP A O 1
ATOM 3711 N N . TYR A 1 456 ? -27.085 -14.915 27.322 1.00 90.88 456 TYR A N 1
ATOM 3712 C CA . TYR A 1 456 ? -26.922 -14.062 26.139 1.00 90.88 456 TYR A CA 1
ATOM 3713 C C . TYR A 1 456 ? -28.215 -13.897 25.331 1.00 90.88 456 TYR A C 1
ATOM 3715 O O . TYR A 1 456 ? -28.619 -12.779 25.010 1.00 90.88 456 TYR A O 1
ATOM 3723 N N . VAL A 1 457 ? -28.884 -15.009 25.024 1.00 90.38 457 VAL A N 1
ATOM 3724 C CA . VAL A 1 457 ? -30.098 -15.022 24.196 1.00 90.38 457 VAL A CA 1
ATOM 3725 C C . VAL A 1 457 ? -31.269 -14.333 24.899 1.00 90.38 457 VAL A C 1
ATOM 3727 O O . VAL A 1 457 ? -31.960 -13.514 24.289 1.00 90.38 457 VAL A O 1
ATOM 3730 N N . ASP A 1 458 ? -31.477 -14.620 26.183 1.00 91.81 458 ASP A N 1
ATOM 3731 C CA . ASP A 1 458 ? -32.560 -14.023 26.973 1.00 91.81 458 ASP A CA 1
ATOM 3732 C C . ASP A 1 458 ? -32.351 -12.516 27.151 1.00 91.81 458 ASP A C 1
ATOM 3734 O O . ASP A 1 458 ? -33.296 -11.722 27.058 1.00 91.81 458 ASP A O 1
ATOM 3738 N N . PHE A 1 459 ? -31.093 -12.106 27.323 1.00 93.75 459 PHE A N 1
ATOM 3739 C CA . PHE A 1 459 ? -30.700 -10.708 27.312 1.00 93.75 459 PHE A CA 1
ATOM 3740 C C . PHE A 1 459 ? -31.029 -10.036 25.971 1.00 93.75 459 PHE A C 1
ATOM 3742 O O . PHE A 1 459 ? -31.678 -8.989 25.974 1.00 93.75 459 PHE A O 1
ATOM 3749 N N . LEU A 1 460 ? -30.643 -10.626 24.830 1.00 92.00 460 LEU A N 1
ATOM 3750 C CA . LEU A 1 460 ? -30.934 -10.053 23.510 1.00 92.00 460 LEU A CA 1
ATOM 3751 C C . LEU A 1 460 ? -32.439 -9.863 23.286 1.00 92.00 460 LEU A C 1
ATOM 3753 O O . LEU A 1 460 ? -32.859 -8.811 22.802 1.00 92.00 460 LEU A O 1
ATOM 3757 N N . LYS A 1 461 ? -33.252 -10.861 23.659 1.00 91.31 461 LYS A N 1
ATOM 3758 C CA . LYS A 1 461 ? -34.720 -10.805 23.552 1.00 91.31 461 LYS A CA 1
ATOM 3759 C C . LYS A 1 461 ? -35.301 -9.672 24.395 1.00 91.31 461 LYS A C 1
ATOM 3761 O O . LYS A 1 461 ? -36.124 -8.899 23.905 1.00 91.31 461 LYS A O 1
ATOM 3766 N N . SER A 1 462 ? -34.844 -9.540 25.637 1.00 91.25 462 SER A N 1
ATOM 3767 C CA . SER A 1 462 ? -35.297 -8.486 26.552 1.00 91.25 462 SER A CA 1
ATOM 3768 C C . SER A 1 462 ? -34.893 -7.097 26.048 1.00 91.25 462 SER A C 1
ATOM 3770 O O . SER A 1 462 ? -35.741 -6.217 25.900 1.00 91.25 462 SER A O 1
ATOM 3772 N N . ALA A 1 463 ? -33.623 -6.924 25.670 1.00 89.25 463 ALA A N 1
ATOM 3773 C CA . ALA A 1 463 ? -33.094 -5.664 25.154 1.00 89.25 463 ALA A CA 1
ATOM 3774 C C . ALA A 1 463 ? -33.778 -5.235 23.847 1.00 89.25 463 ALA A C 1
ATOM 3776 O O . ALA A 1 463 ? -34.048 -4.048 23.647 1.00 89.25 463 ALA A O 1
ATOM 3777 N N . PHE A 1 464 ? -34.111 -6.191 22.976 1.00 89.44 464 PHE A N 1
ATOM 3778 C CA . PHE A 1 464 ? -34.899 -5.944 21.774 1.00 89.44 464 PHE A CA 1
ATOM 3779 C C . PHE A 1 464 ? -36.272 -5.345 22.109 1.00 89.44 464 PHE A C 1
ATOM 3781 O O . PHE A 1 464 ? -36.637 -4.313 21.544 1.00 89.44 464 PHE A O 1
ATOM 3788 N N . LEU A 1 465 ? -37.014 -5.956 23.042 1.00 88.19 465 LEU A N 1
ATOM 3789 C CA . LEU A 1 465 ? -38.362 -5.514 23.423 1.00 88.19 465 LEU A CA 1
ATOM 3790 C C . LEU A 1 465 ? -38.361 -4.127 24.080 1.00 88.19 465 LEU A C 1
ATOM 3792 O O . LEU A 1 465 ? -39.261 -3.326 23.827 1.00 88.19 465 LEU A O 1
ATOM 3796 N N . GLU A 1 466 ? -37.337 -3.818 24.872 1.00 87.81 466 GLU A N 1
ATOM 3797 C CA . GLU A 1 466 ? -37.170 -2.506 25.508 1.00 87.81 466 GLU A CA 1
ATOM 3798 C C . GLU A 1 466 ? -36.851 -1.389 24.500 1.00 87.81 466 GLU A C 1
ATOM 3800 O O . GLU A 1 466 ? -37.212 -0.233 24.720 1.00 87.81 466 GLU A O 1
ATOM 3805 N N . ASN A 1 467 ? -36.218 -1.723 23.369 1.00 84.56 467 ASN A N 1
ATOM 3806 C CA . ASN A 1 467 ? -35.711 -0.752 22.394 1.00 84.56 467 ASN A CA 1
ATOM 3807 C C . ASN A 1 467 ? -36.520 -0.686 21.088 1.00 84.56 467 ASN A C 1
ATOM 3809 O O . ASN A 1 467 ? -36.080 -0.054 20.128 1.00 84.56 467 ASN A O 1
ATOM 3813 N N . VAL A 1 468 ? -37.730 -1.259 21.046 1.00 79.38 468 VAL A N 1
ATOM 3814 C CA . VAL A 1 468 ? -38.612 -1.281 19.856 1.00 79.38 468 VAL A CA 1
ATOM 3815 C C . VAL A 1 468 ? -38.868 0.101 19.246 1.00 79.38 468 VAL A C 1
ATOM 3817 O O . VAL A 1 468 ? -39.055 0.222 18.036 1.00 79.38 468 VAL A O 1
ATOM 3820 N N . ALA A 1 469 ? -38.857 1.155 20.062 1.00 76.94 469 ALA A N 1
ATOM 3821 C CA . ALA A 1 469 ? -39.070 2.526 19.605 1.00 76.94 469 ALA A CA 1
ATOM 3822 C C . ALA A 1 469 ? -37.813 3.204 19.017 1.00 76.94 469 ALA A C 1
ATOM 3824 O O . ALA A 1 469 ? -37.936 4.263 18.406 1.00 76.94 469 ALA A O 1
ATOM 3825 N N . ASN A 1 470 ? -36.618 2.627 19.190 1.00 79.31 470 ASN A N 1
ATOM 3826 C CA . ASN A 1 470 ? -35.353 3.198 18.730 1.00 79.31 470 ASN A CA 1
ATOM 3827 C C . ASN A 1 470 ? -34.788 2.389 17.551 1.00 79.31 470 ASN A C 1
ATOM 3829 O O . ASN A 1 470 ? -34.060 1.414 17.742 1.00 79.31 470 ASN A O 1
ATOM 3833 N N . GLY A 1 471 ? -35.113 2.828 16.329 1.00 74.06 471 GLY A N 1
ATOM 3834 C CA . GLY A 1 471 ? -34.748 2.160 15.073 1.00 74.06 471 GLY A CA 1
ATOM 3835 C C . GLY A 1 471 ? -33.246 1.889 14.886 1.00 74.06 471 GLY A C 1
AT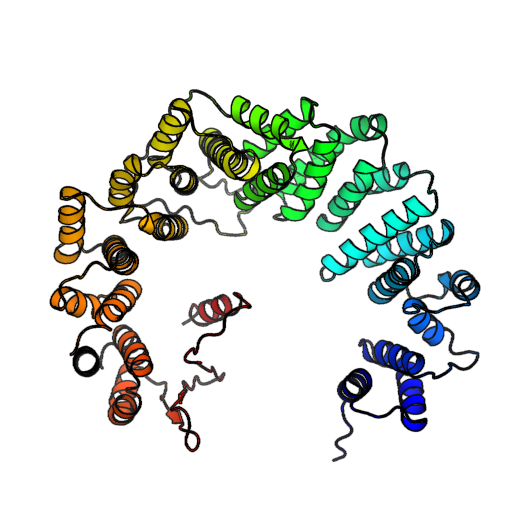OM 3836 O O . GLY A 1 471 ? -32.869 0.861 14.321 1.00 74.06 471 GLY A O 1
ATOM 3837 N N . GLU A 1 472 ? -32.371 2.765 15.387 1.00 75.12 472 GLU A N 1
ATOM 3838 C CA . GLU A 1 472 ? -30.915 2.604 15.253 1.00 75.12 472 GLU A CA 1
ATOM 3839 C C . GLU A 1 472 ? -30.336 1.563 16.216 1.00 75.12 472 GLU A C 1
ATOM 3841 O O . GLU A 1 472 ? -29.391 0.845 15.873 1.00 75.12 472 GLU A O 1
ATOM 3846 N N . VAL A 1 473 ? -30.893 1.479 17.426 1.00 82.00 473 VAL A N 1
ATOM 3847 C CA . VAL A 1 473 ? -30.460 0.529 18.458 1.00 82.00 473 VAL A CA 1
ATOM 3848 C C . VAL A 1 473 ? -31.040 -0.856 18.184 1.00 82.00 473 VAL A C 1
ATOM 3850 O O . VAL A 1 473 ? -30.301 -1.841 18.206 1.00 82.00 473 VAL A O 1
ATOM 3853 N N . ILE A 1 474 ? -32.331 -0.945 17.840 1.00 84.25 474 ILE A N 1
ATOM 3854 C CA . ILE A 1 474 ? -32.991 -2.230 17.568 1.00 84.25 474 ILE A CA 1
ATOM 3855 C C . ILE A 1 474 ? -32.339 -2.980 16.409 1.00 84.25 474 ILE A C 1
ATOM 3857 O O . ILE A 1 474 ? -32.234 -4.201 16.469 1.00 84.25 474 ILE A O 1
ATOM 3861 N N . ARG A 1 475 ? -31.834 -2.275 15.386 1.00 81.75 475 ARG A N 1
ATOM 3862 C CA . ARG A 1 475 ? -31.143 -2.905 14.254 1.00 81.75 475 ARG A CA 1
ATOM 3863 C C . ARG A 1 475 ? -29.968 -3.771 14.710 1.00 81.75 475 ARG A C 1
ATOM 3865 O O . ARG A 1 475 ? -29.827 -4.890 14.235 1.00 81.75 475 ARG A O 1
ATOM 3872 N N . THR A 1 476 ? -29.170 -3.291 15.665 1.00 84.81 476 THR A N 1
ATOM 3873 C CA . THR A 1 476 ? -28.028 -4.055 16.184 1.00 84.81 476 THR A CA 1
ATOM 3874 C C . THR A 1 476 ? -28.475 -5.331 16.910 1.00 84.81 476 THR A C 1
ATOM 3876 O O . THR A 1 476 ? -27.841 -6.373 16.758 1.00 84.81 476 THR A O 1
ATOM 3879 N N . PHE A 1 477 ? -29.580 -5.278 17.661 1.00 87.94 477 PHE A N 1
ATOM 3880 C CA . PHE A 1 477 ? -30.132 -6.450 18.350 1.00 87.94 477 PHE A CA 1
ATOM 3881 C C . PHE A 1 477 ? -30.821 -7.436 17.402 1.00 87.94 477 PHE A C 1
ATOM 3883 O O . PHE A 1 477 ? -30.747 -8.638 17.633 1.00 87.94 477 PHE A O 1
ATOM 3890 N N . VAL A 1 478 ? -31.444 -6.957 16.321 1.00 85.50 478 VAL A N 1
ATOM 3891 C CA . VAL A 1 478 ? -31.995 -7.815 15.260 1.00 85.50 478 VAL A CA 1
ATOM 3892 C C . VAL A 1 478 ? -30.887 -8.633 14.613 1.00 85.50 478 VAL A C 1
ATOM 3894 O O . VAL A 1 478 ? -31.005 -9.853 14.559 1.00 85.50 478 VAL A O 1
ATOM 3897 N N . ASP A 1 479 ? -29.803 -7.982 14.184 1.00 83.00 479 ASP A N 1
ATOM 3898 C CA . ASP A 1 479 ? -28.662 -8.667 13.568 1.00 83.00 479 ASP A CA 1
ATOM 3899 C C . ASP A 1 479 ? -28.083 -9.729 14.528 1.00 83.00 479 ASP A C 1
ATOM 3901 O O . ASP A 1 479 ? -27.852 -10.871 14.136 1.00 83.00 479 ASP A O 1
ATOM 3905 N N . ALA A 1 480 ? -27.949 -9.398 15.818 1.00 86.50 480 ALA A N 1
ATOM 3906 C CA . ALA A 1 480 ? -27.463 -10.329 16.838 1.00 86.50 480 ALA A CA 1
ATOM 3907 C C . ALA A 1 480 ? -28.416 -11.510 17.123 1.00 86.50 480 ALA A C 1
ATOM 3909 O O . ALA A 1 480 ? -27.951 -12.626 17.348 1.00 86.50 480 ALA A O 1
ATOM 3910 N N . LEU A 1 481 ? -29.736 -11.292 17.112 1.00 86.81 481 LEU A N 1
ATOM 3911 C CA . LEU A 1 481 ? -30.738 -12.353 17.284 1.00 86.81 481 LEU A CA 1
ATOM 3912 C C . LEU A 1 481 ? -30.768 -13.302 16.080 1.00 86.81 481 LEU A C 1
ATOM 3914 O O . LEU A 1 481 ? -30.917 -14.508 16.263 1.00 86.81 481 LEU A O 1
ATOM 3918 N N . ILE A 1 482 ? -30.581 -12.785 14.861 1.00 83.69 482 ILE A N 1
ATOM 3919 C CA . ILE A 1 482 ? -30.437 -13.612 13.654 1.00 83.69 482 ILE A CA 1
ATOM 3920 C C . ILE A 1 482 ? -29.192 -14.494 13.771 1.00 83.69 482 ILE A C 1
ATOM 3922 O O . ILE A 1 482 ? -29.295 -15.707 13.592 1.00 83.69 482 ILE A O 1
ATOM 3926 N N . ASP A 1 483 ? -28.046 -13.906 14.130 1.00 82.12 483 ASP A N 1
ATOM 3927 C CA . ASP A 1 483 ? -26.793 -14.636 14.368 1.00 82.12 483 ASP A CA 1
ATOM 3928 C C . ASP A 1 483 ? -26.945 -15.731 15.441 1.00 82.12 483 ASP A C 1
ATOM 3930 O O . ASP A 1 483 ? -26.293 -16.770 15.364 1.00 82.12 483 ASP A O 1
ATOM 3934 N N . ALA A 1 484 ? -27.794 -15.499 16.448 1.00 84.25 484 ALA A N 1
ATOM 3935 C CA . ALA A 1 484 ? -28.087 -16.449 17.519 1.00 84.25 484 ALA A CA 1
ATOM 3936 C C . ALA A 1 484 ? -29.124 -17.527 17.134 1.00 84.25 484 ALA A C 1
ATOM 3938 O O . ALA A 1 484 ? -29.407 -18.410 17.940 1.00 84.25 484 ALA A O 1
ATOM 3939 N N . GLY A 1 485 ? -29.695 -17.473 15.925 1.00 85.62 485 GLY A N 1
ATOM 3940 C CA . GLY A 1 485 ? -30.710 -18.421 15.454 1.00 85.62 485 GLY A CA 1
ATOM 3941 C C . GLY A 1 485 ? -32.140 -18.124 15.926 1.00 85.62 485 GLY A C 1
ATOM 3942 O O . GLY A 1 485 ? -33.034 -18.942 15.729 1.00 85.62 485 GLY A O 1
ATOM 3943 N N . GLU A 1 486 ? -32.400 -16.947 16.493 1.00 87.88 486 GLU A N 1
ATOM 3944 C CA . GLU A 1 486 ? -33.688 -16.552 17.086 1.00 87.88 486 GLU A CA 1
ATOM 3945 C C . GLU A 1 486 ? -34.655 -15.927 16.062 1.00 87.88 486 GLU A C 1
ATOM 3947 O O . GLU A 1 486 ? -35.342 -14.932 16.315 1.00 87.88 486 GLU A O 1
ATOM 3952 N N . GLY A 1 487 ? -34.717 -16.520 14.867 1.00 78.50 487 GLY A N 1
ATOM 3953 C CA . GLY A 1 487 ? -35.561 -16.043 13.768 1.00 78.50 487 GLY A CA 1
ATOM 3954 C C . GLY A 1 487 ? -37.063 -16.137 14.058 1.00 78.50 487 GLY A C 1
ATOM 3955 O O . GLY A 1 487 ? -37.817 -15.248 13.658 1.00 78.50 487 GLY A O 1
ATOM 3956 N N . ASP A 1 488 ? -37.500 -17.168 14.786 1.00 79.38 488 ASP A N 1
ATOM 3957 C CA . ASP A 1 488 ? -38.912 -17.354 15.151 1.00 79.38 488 ASP A CA 1
ATOM 3958 C C . ASP A 1 488 ? -39.380 -16.290 16.152 1.00 79.38 488 ASP A C 1
ATOM 3960 O O . ASP A 1 488 ? -40.438 -15.691 15.968 1.00 79.38 488 ASP A O 1
ATOM 3964 N N . PHE A 1 489 ? -38.540 -15.944 17.133 1.00 85.75 489 PHE A N 1
ATOM 3965 C CA . PHE A 1 489 ? -38.811 -14.834 18.048 1.00 85.75 489 PHE A CA 1
ATOM 3966 C C . PHE A 1 489 ? -38.999 -13.510 17.292 1.00 85.75 489 PHE A C 1
ATOM 3968 O O . PHE A 1 489 ? -39.949 -12.769 17.557 1.00 85.75 489 PHE A O 1
ATOM 3975 N N . LEU A 1 490 ? -38.132 -13.214 16.316 1.00 82.06 490 LEU A N 1
ATOM 3976 C CA . LEU A 1 490 ? -38.262 -12.016 15.480 1.00 82.06 490 LEU A CA 1
ATOM 3977 C C . LEU A 1 490 ? -39.539 -12.043 14.629 1.00 82.06 490 LEU A C 1
ATOM 3979 O O . LEU A 1 490 ? -40.170 -11.001 14.439 1.00 82.06 490 LEU A O 1
ATOM 3983 N N . LYS A 1 491 ? -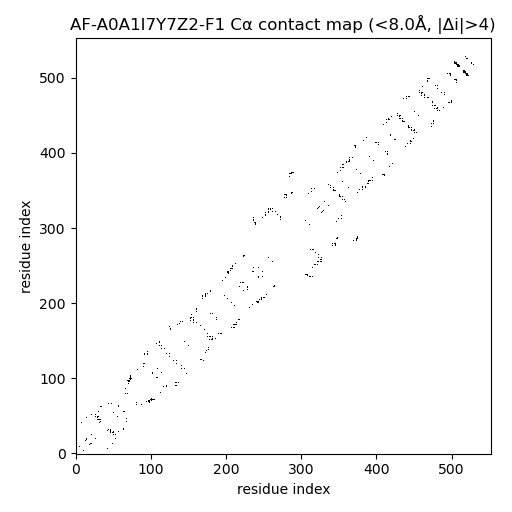39.943 -13.226 14.150 1.00 78.00 491 LYS A N 1
ATOM 3984 C CA . LYS A 1 491 ? -41.177 -13.429 13.383 1.00 78.00 491 LYS A CA 1
ATOM 3985 C C . LYS A 1 491 ? -42.413 -13.092 14.207 1.00 78.00 491 LYS A C 1
ATOM 3987 O O . LYS A 1 491 ? -43.266 -12.335 13.740 1.00 78.00 491 LYS A O 1
ATOM 3992 N N . ASP A 1 492 ? -42.461 -13.576 15.442 1.00 80.31 492 ASP A N 1
ATOM 3993 C CA . ASP A 1 492 ? -43.559 -13.318 16.375 1.00 80.31 492 ASP A CA 1
ATOM 3994 C C . ASP A 1 492 ? -43.669 -11.827 16.743 1.00 80.31 492 ASP A C 1
ATOM 3996 O O . ASP A 1 492 ? -44.751 -11.331 17.060 1.00 80.31 492 ASP A O 1
ATOM 4000 N N . HIS A 1 493 ? -42.571 -11.075 16.604 1.00 81.31 493 HIS A N 1
ATOM 4001 C CA . HIS A 1 493 ? -42.486 -9.650 16.934 1.00 81.31 493 HIS A CA 1
ATOM 4002 C C . HIS A 1 493 ? -42.332 -8.723 15.710 1.00 81.31 493 HIS A C 1
ATOM 4004 O O . HIS A 1 493 ? -42.032 -7.534 15.859 1.00 81.31 493 HIS A O 1
ATOM 4010 N N . LEU A 1 494 ? -42.631 -9.204 14.494 1.00 66.94 494 LEU A N 1
ATOM 4011 C CA . LEU A 1 494 ? -42.612 -8.416 13.246 1.00 66.94 494 LEU A CA 1
ATOM 4012 C C . LEU A 1 494 ? -43.457 -7.132 13.315 1.00 66.94 494 LEU A C 1
ATOM 4014 O O . LEU A 1 494 ? -43.114 -6.111 12.715 1.00 66.94 494 LEU A O 1
ATOM 4018 N N . GLN A 1 495 ? -44.569 -7.154 14.054 1.00 65.69 495 GLN A N 1
ATOM 4019 C CA . GLN A 1 495 ? -45.419 -5.972 14.232 1.00 65.69 495 GLN A CA 1
ATOM 4020 C C . GLN A 1 495 ? -44.732 -4.873 15.053 1.00 65.69 495 GLN A C 1
ATOM 4022 O O . GLN A 1 495 ? -44.941 -3.688 14.787 1.00 65.69 495 GLN A O 1
ATOM 4027 N N . SER A 1 496 ? -43.899 -5.255 16.020 1.00 65.75 496 SER A N 1
ATOM 4028 C CA . SER A 1 496 ? -43.085 -4.339 16.821 1.00 65.75 496 SER A CA 1
ATOM 4029 C C . SER A 1 496 ? -41.993 -3.698 15.959 1.00 65.75 496 SER A C 1
ATOM 4031 O O . SER A 1 496 ? -41.833 -2.479 15.977 1.00 65.75 496 SER A O 1
ATOM 4033 N N . LEU A 1 497 ? -41.341 -4.485 15.097 1.00 62.56 497 LEU A N 1
ATOM 4034 C CA . LEU A 1 497 ? -40.362 -3.996 14.117 1.00 62.56 497 LEU A CA 1
ATOM 4035 C C . LEU A 1 497 ? -40.962 -2.975 13.140 1.00 62.56 497 LEU A C 1
ATOM 4037 O O . LEU A 1 497 ? -40.419 -1.887 12.954 1.00 62.56 497 LEU A O 1
ATOM 4041 N N . ASN A 1 498 ? -42.130 -3.275 12.569 1.00 63.38 498 ASN A N 1
ATOM 4042 C CA . ASN A 1 498 ? -42.800 -2.382 11.618 1.00 63.38 498 ASN A CA 1
ATOM 4043 C C . ASN A 1 498 ? -43.239 -1.039 12.241 1.00 63.38 498 ASN A C 1
ATOM 4045 O O . ASN A 1 498 ? -43.413 -0.060 11.512 1.00 63.38 498 ASN A O 1
ATOM 4049 N N . LYS A 1 499 ? -43.393 -0.963 13.573 1.00 61.00 499 LYS A N 1
ATOM 4050 C CA . LYS A 1 499 ? -43.637 0.300 14.293 1.00 61.00 499 LYS A CA 1
ATOM 4051 C C . LYS A 1 499 ? -42.365 1.136 14.472 1.00 61.00 499 LYS A C 1
ATOM 4053 O O . LYS A 1 499 ? -42.455 2.355 14.372 1.00 61.00 499 LYS A O 1
ATOM 4058 N N . GLY A 1 500 ? -41.211 0.505 14.702 1.00 55.38 500 GLY A N 1
ATOM 4059 C CA . GLY A 1 500 ? -39.924 1.188 14.893 1.00 55.38 500 GLY A CA 1
ATOM 4060 C C . GLY A 1 500 ? -39.268 1.691 13.599 1.00 55.38 500 GLY A C 1
ATOM 4061 O O . GLY A 1 500 ? -38.618 2.732 13.610 1.00 55.38 500 GLY A O 1
ATOM 4062 N N . PHE A 1 501 ? -39.468 0.998 12.471 1.00 55.28 501 PHE A N 1
ATOM 4063 C CA . PHE A 1 501 ? -38.781 1.293 11.200 1.00 55.28 501 PHE A CA 1
ATOM 4064 C C . PHE A 1 501 ? -39.508 2.250 10.245 1.00 55.28 501 PHE A C 1
ATOM 4066 O O . PHE A 1 501 ? -38.957 2.554 9.195 1.00 55.28 501 PHE A O 1
ATOM 4073 N N . GLY A 1 502 ? -40.713 2.730 10.573 1.00 50.12 502 GLY A N 1
ATOM 4074 C CA . GLY A 1 502 ? -41.414 3.768 9.805 1.00 50.12 502 GLY A CA 1
ATOM 4075 C C . GLY A 1 502 ? -41.515 3.517 8.285 1.00 50.12 502 GLY A C 1
ATOM 4076 O O . GLY A 1 502 ? -40.660 3.925 7.511 1.00 50.12 502 GLY A O 1
ATOM 4077 N N . ARG A 1 503 ? -42.642 2.952 7.827 1.00 44.69 503 ARG A N 1
ATOM 4078 C CA . ARG A 1 503 ? -43.057 2.827 6.403 1.00 44.69 503 ARG A CA 1
ATOM 4079 C C . ARG A 1 503 ? -42.289 1.851 5.491 1.00 44.69 503 ARG A C 1
ATOM 4081 O O . ARG A 1 503 ? -42.609 1.810 4.304 1.00 44.69 503 ARG A O 1
ATOM 4088 N N . ILE A 1 504 ? -41.389 1.007 5.996 1.00 44.97 504 ILE A N 1
ATOM 4089 C CA . ILE A 1 504 ? -40.843 -0.127 5.223 1.00 44.97 504 ILE A CA 1
ATOM 4090 C C . ILE A 1 504 ? -41.310 -1.440 5.874 1.00 44.97 504 ILE A C 1
ATOM 4092 O O . ILE A 1 504 ? -40.841 -1.753 6.965 1.00 44.97 504 ILE A O 1
ATOM 4096 N N . PRO A 1 505 ? -42.242 -2.201 5.265 1.00 46.41 505 PRO A N 1
ATOM 4097 C CA . PRO A 1 505 ? -42.682 -3.475 5.823 1.00 46.41 505 PRO A CA 1
ATOM 4098 C C . PRO A 1 505 ? -41.582 -4.537 5.687 1.00 46.41 505 PRO A C 1
ATOM 4100 O O . PRO A 1 505 ? -41.117 -4.827 4.583 1.00 46.41 505 PRO A O 1
ATOM 4103 N N . LEU A 1 506 ? -41.186 -5.122 6.817 1.00 48.56 506 LEU A N 1
ATOM 4104 C CA . LEU A 1 506 ? -40.337 -6.313 6.878 1.00 48.56 506 LEU A CA 1
ATOM 4105 C C . LEU A 1 506 ? -41.183 -7.562 6.583 1.00 48.56 506 LEU A C 1
ATOM 4107 O O . LEU A 1 506 ? -42.222 -7.766 7.214 1.00 48.56 506 LEU A O 1
ATOM 4111 N N . GLU A 1 507 ? -40.742 -8.401 5.642 1.00 46.22 507 GLU A N 1
ATOM 4112 C CA . GLU A 1 507 ? -41.355 -9.703 5.341 1.00 46.22 507 GLU A CA 1
ATOM 4113 C C . GLU A 1 507 ? -40.323 -10.826 5.565 1.00 46.22 507 GLU A C 1
ATOM 4115 O O . GLU A 1 507 ? -39.212 -10.789 5.037 1.00 46.22 507 GLU A O 1
ATOM 4120 N N . LEU A 1 508 ? -40.694 -11.845 6.347 1.00 41.50 508 LEU A N 1
ATOM 4121 C CA . LEU A 1 508 ? -39.928 -13.085 6.525 1.00 41.50 508 LEU A CA 1
ATOM 4122 C C . LEU A 1 508 ? -40.434 -14.128 5.519 1.00 41.50 508 LEU A C 1
ATOM 4124 O O . LEU A 1 508 ? -41.598 -14.529 5.592 1.00 41.50 508 LEU A O 1
ATOM 4128 N N . ARG A 1 509 ? -39.574 -14.592 4.603 1.00 40.91 509 ARG A N 1
ATOM 4129 C CA . ARG A 1 509 ? -39.858 -15.747 3.734 1.00 40.91 509 ARG A CA 1
ATOM 4130 C C . ARG A 1 509 ? -39.010 -16.934 4.185 1.00 40.91 509 ARG A C 1
ATOM 4132 O O . ARG A 1 509 ? -37.786 -16.863 4.184 1.00 40.91 509 ARG A O 1
ATOM 4139 N N . GLY A 1 510 ? -39.676 -18.017 4.575 1.00 36.50 510 GLY A N 1
ATOM 4140 C CA . GLY A 1 510 ? -39.046 -19.327 4.714 1.00 36.50 510 GLY A CA 1
ATOM 4141 C C . GLY A 1 510 ? -39.318 -20.131 3.451 1.00 36.50 510 GLY A C 1
ATOM 4142 O O . GLY A 1 510 ? -40.483 -20.257 3.076 1.00 36.50 510 GLY A O 1
ATOM 4143 N N . ASP A 1 511 ? -38.268 -20.635 2.806 1.00 38.03 511 ASP A N 1
ATOM 4144 C CA . ASP A 1 511 ? -38.402 -21.704 1.816 1.00 38.03 511 ASP A CA 1
ATOM 4145 C C . ASP A 1 511 ? -38.371 -23.054 2.543 1.00 38.03 511 ASP A C 1
ATOM 4147 O O . ASP A 1 511 ? -37.622 -23.254 3.502 1.00 38.03 511 ASP A O 1
ATOM 4151 N N . ASP A 1 512 ? -39.221 -23.957 2.070 1.00 35.34 512 ASP A N 1
ATOM 4152 C CA . ASP A 1 512 ? -39.457 -25.336 2.495 1.00 35.34 512 ASP A CA 1
ATOM 4153 C C . ASP A 1 512 ? -38.220 -26.098 3.028 1.00 35.34 512 ASP A C 1
ATOM 4155 O O . ASP A 1 512 ? -37.600 -26.917 2.346 1.00 35.34 512 ASP A O 1
ATOM 4159 N N . GLY A 1 513 ? -37.908 -25.896 4.311 1.00 37.47 513 GLY A N 1
ATOM 4160 C CA . GLY A 1 513 ? -37.114 -26.821 5.120 1.00 37.47 513 GLY A CA 1
ATOM 4161 C C . GLY A 1 513 ? -35.619 -26.537 5.288 1.00 37.47 513 GLY A C 1
ATOM 4162 O O . GLY A 1 513 ? -34.966 -27.351 5.941 1.00 37.47 513 GLY A O 1
ATOM 4163 N N . ARG A 1 514 ? -35.052 -25.429 4.781 1.00 39.22 514 ARG A N 1
ATOM 4164 C CA . ARG A 1 514 ? -33.670 -25.004 5.112 1.00 39.22 514 ARG A CA 1
ATOM 4165 C C . ARG A 1 514 ? -33.536 -23.473 5.118 1.00 39.22 514 ARG A C 1
ATOM 4167 O O . ARG A 1 514 ? -33.689 -22.849 4.079 1.00 39.22 514 ARG A O 1
ATOM 4174 N N . GLU A 1 515 ? -33.194 -22.927 6.289 1.00 37.84 515 GLU A N 1
ATOM 4175 C CA . GLU A 1 515 ? -32.845 -21.521 6.590 1.00 37.84 515 GLU A CA 1
ATOM 4176 C C . GLU A 1 515 ? -33.952 -20.455 6.430 1.00 37.84 515 GLU A C 1
ATOM 4178 O O . GLU A 1 515 ? -34.387 -20.096 5.338 1.00 37.84 515 GLU A O 1
ATOM 4183 N N . SER A 1 516 ? -34.358 -19.867 7.560 1.00 36.56 516 SER A N 1
ATOM 4184 C CA . SER A 1 516 ? -35.245 -18.699 7.625 1.00 36.56 516 SER A CA 1
ATOM 4185 C C . SER A 1 516 ? -34.515 -17.431 7.153 1.00 36.56 516 SER A C 1
ATOM 4187 O O . SER A 1 516 ? -33.482 -17.079 7.719 1.00 36.56 516 SER A O 1
ATOM 4189 N N . ARG A 1 517 ? -35.049 -16.710 6.150 1.00 42.53 517 ARG A N 1
ATOM 4190 C CA . ARG A 1 517 ? -34.460 -15.462 5.613 1.00 42.53 517 ARG A CA 1
ATOM 4191 C C . ARG A 1 517 ? -35.338 -14.233 5.876 1.00 42.53 517 ARG A C 1
ATOM 4193 O O . ARG A 1 517 ? -36.523 -14.218 5.536 1.00 42.53 517 ARG A O 1
ATOM 4200 N N . LEU A 1 518 ? -34.738 -13.178 6.434 1.00 42.88 518 LEU A N 1
ATOM 4201 C CA . LEU A 1 518 ? -35.339 -11.842 6.575 1.00 42.88 518 LEU A CA 1
ATOM 4202 C C . LEU A 1 518 ? -35.084 -11.016 5.303 1.00 42.88 518 LEU A C 1
ATOM 4204 O O . LEU A 1 518 ? -33.932 -10.738 4.972 1.00 42.88 518 LEU A O 1
ATOM 4208 N N . GLU A 1 519 ? -36.144 -10.609 4.595 1.00 41.53 519 GLU A N 1
ATOM 4209 C CA . GLU A 1 519 ? -36.045 -9.756 3.403 1.00 41.53 519 GLU A CA 1
ATOM 4210 C C . GLU A 1 519 ? -36.513 -8.318 3.692 1.00 41.53 519 GLU A C 1
ATOM 4212 O O . GLU A 1 519 ? -37.603 -8.076 4.217 1.00 41.53 519 GLU A O 1
ATOM 4217 N N . TRP A 1 520 ? -35.705 -7.337 3.275 1.00 41.56 520 TRP A N 1
ATOM 4218 C CA . TRP A 1 520 ? -36.074 -5.919 3.269 1.00 41.56 520 TRP A CA 1
ATOM 4219 C C . TRP A 1 520 ? -36.656 -5.538 1.902 1.00 41.56 520 TRP A C 1
ATOM 4221 O O . TRP A 1 520 ? -35.944 -5.533 0.894 1.00 41.56 520 TRP A O 1
ATOM 4231 N N . LYS A 1 521 ? -37.938 -5.160 1.840 1.00 35.53 521 LYS A N 1
ATOM 4232 C CA . LYS A 1 521 ? -38.538 -4.591 0.621 1.00 35.53 521 LYS A CA 1
ATOM 4233 C C . LYS A 1 521 ? -38.413 -3.069 0.612 1.00 35.53 521 LYS A C 1
ATOM 4235 O O . LYS A 1 521 ? -39.273 -2.371 1.136 1.00 35.53 521 LYS A O 1
ATOM 4240 N N . LEU A 1 522 ? -37.385 -2.537 -0.050 1.00 33.91 522 LEU A N 1
ATOM 4241 C CA . LEU A 1 522 ? -37.372 -1.123 -0.443 1.00 33.91 522 LEU A CA 1
ATOM 4242 C C . LEU A 1 522 ? -38.236 -0.908 -1.703 1.00 33.91 522 LEU A C 1
ATOM 4244 O O . LEU A 1 522 ? -38.277 -1.800 -2.556 1.00 33.91 522 LEU A O 1
ATOM 4248 N N . PRO A 1 523 ? -38.881 0.263 -1.888 1.00 28.94 523 PRO A N 1
ATOM 4249 C CA . PRO A 1 523 ? -39.843 0.481 -2.974 1.00 28.94 523 PRO A CA 1
ATOM 4250 C C . PRO A 1 523 ? -39.295 0.362 -4.407 1.00 28.94 523 PRO A C 1
ATOM 4252 O O . PRO A 1 523 ? -40.094 0.379 -5.339 1.00 28.94 523 PRO A O 1
ATOM 4255 N N . THR A 1 524 ? -37.980 0.229 -4.634 1.00 30.53 524 THR A N 1
ATOM 4256 C CA . THR A 1 524 ? -37.432 0.173 -6.006 1.00 30.53 524 THR A CA 1
ATOM 4257 C C . THR A 1 524 ? -36.277 -0.794 -6.291 1.00 30.53 524 THR A C 1
ATOM 4259 O O . THR A 1 524 ? -35.973 -0.965 -7.469 1.00 30.53 524 THR A O 1
ATOM 4262 N N . ARG A 1 525 ? -35.668 -1.515 -5.336 1.00 31.30 525 ARG A N 1
ATOM 4263 C CA . ARG A 1 525 ? -34.671 -2.576 -5.640 1.00 31.30 525 ARG A CA 1
ATOM 4264 C C . ARG A 1 525 ? -34.614 -3.642 -4.537 1.00 31.30 525 ARG A C 1
ATOM 4266 O O . ARG A 1 525 ? -34.642 -3.304 -3.360 1.00 31.30 525 ARG A O 1
ATOM 4273 N N . ARG A 1 526 ? -34.514 -4.921 -4.931 1.00 28.80 526 ARG A N 1
ATOM 4274 C CA . ARG A 1 526 ? -34.309 -6.075 -4.029 1.00 28.80 526 ARG A CA 1
ATOM 4275 C C . ARG A 1 526 ? -32.853 -6.098 -3.538 1.00 28.80 526 ARG A C 1
ATOM 4277 O O . ARG A 1 526 ? -31.953 -6.004 -4.369 1.00 28.80 526 ARG A O 1
ATOM 4284 N N . MET A 1 527 ? -32.630 -6.248 -2.232 1.00 30.38 527 MET A N 1
ATOM 4285 C CA . MET A 1 527 ? -31.318 -6.543 -1.633 1.00 30.38 527 MET A CA 1
ATOM 4286 C C . MET A 1 527 ? -31.384 -7.883 -0.891 1.00 30.38 527 MET A C 1
ATOM 4288 O O . MET A 1 527 ? -32.382 -8.168 -0.236 1.00 30.38 527 MET A O 1
ATOM 4292 N N . PHE A 1 528 ? -30.324 -8.686 -1.009 1.00 31.50 528 PHE A N 1
ATOM 4293 C CA . PHE A 1 528 ? -30.171 -9.990 -0.357 1.00 31.50 528 PHE A CA 1
ATOM 4294 C C . PHE A 1 528 ? -29.120 -9.890 0.759 1.00 31.50 528 PHE A C 1
ATOM 4296 O O . PHE A 1 528 ? -28.104 -9.224 0.566 1.00 31.50 528 PHE A O 1
ATOM 4303 N N . PHE A 1 529 ? -29.337 -10.576 1.883 1.00 32.59 529 PHE A N 1
ATOM 4304 C CA . PHE A 1 529 ? -28.347 -10.753 2.951 1.00 32.59 529 PHE A CA 1
ATOM 4305 C C . PHE A 1 529 ? -28.018 -12.245 3.091 1.00 32.59 529 PHE A C 1
ATOM 4307 O O . PHE A 1 529 ? -28.927 -13.074 3.107 1.00 32.59 529 PHE A O 1
ATOM 4314 N N . TYR A 1 530 ? -26.728 -12.577 3.181 1.00 29.56 530 TYR A N 1
ATOM 4315 C CA . TYR A 1 530 ? -26.235 -13.926 3.464 1.00 29.56 530 TYR A CA 1
ATOM 4316 C C . TYR A 1 530 ? -25.643 -13.951 4.877 1.00 29.56 530 TYR A C 1
ATOM 4318 O O . TYR A 1 530 ? -24.760 -13.150 5.182 1.00 29.56 530 TYR A O 1
ATOM 4326 N N . GLY A 1 531 ? -26.120 -14.868 5.724 1.00 25.52 531 GLY A N 1
ATOM 4327 C CA . GLY A 1 531 ? -25.409 -15.279 6.935 1.00 25.52 531 GLY A CA 1
ATOM 4328 C C . GLY A 1 531 ? -24.248 -16.188 6.532 1.00 25.52 531 GLY A C 1
ATOM 4329 O O . GLY A 1 531 ? -24.432 -17.106 5.736 1.00 25.52 531 GLY A O 1
ATOM 4330 N N . GLY A 1 532 ? -23.039 -15.877 6.994 1.00 25.09 532 GLY A N 1
ATOM 4331 C CA . GLY A 1 532 ? -21.823 -16.566 6.573 1.00 25.09 532 GLY A CA 1
ATOM 4332 C C . GLY A 1 532 ? -21.677 -17.952 7.197 1.00 25.09 532 GLY A C 1
ATOM 4333 O O . GLY A 1 532 ? -21.695 -18.087 8.417 1.00 25.09 532 GLY A O 1
ATOM 4334 N N . ALA A 1 533 ? -21.429 -18.954 6.356 1.00 24.09 533 ALA A N 1
ATOM 4335 C CA . ALA A 1 533 ? -20.596 -20.094 6.713 1.00 24.09 533 ALA A CA 1
ATOM 4336 C C . ALA A 1 533 ? -19.227 -19.891 6.051 1.00 24.09 533 ALA A C 1
ATOM 4338 O O . ALA A 1 533 ? -19.143 -19.419 4.916 1.00 24.09 533 ALA A O 1
ATOM 4339 N N . GLU A 1 534 ? -18.170 -20.190 6.799 1.00 33.62 534 GLU A N 1
ATOM 4340 C CA . GLU A 1 534 ? -16.767 -20.037 6.425 1.00 33.62 534 GLU A CA 1
ATOM 4341 C C . GLU A 1 534 ? -16.472 -20.550 5.005 1.00 33.62 534 GLU A C 1
ATOM 4343 O O . GLU A 1 534 ? -16.596 -21.739 4.716 1.00 33.62 534 GLU A O 1
ATOM 4348 N N . HIS A 1 535 ? -16.012 -19.653 4.135 1.00 24.28 535 HIS A N 1
ATOM 4349 C CA . HIS A 1 535 ? -15.200 -20.019 2.984 1.00 24.28 535 HIS A CA 1
ATOM 4350 C C . HIS A 1 535 ? -13.925 -19.181 3.015 1.00 24.28 535 HIS A C 1
ATOM 4352 O O . HIS A 1 535 ? -13.951 -17.954 2.915 1.00 24.28 535 HIS A O 1
ATOM 4358 N N . GLU A 1 536 ? -12.807 -19.874 3.221 1.00 31.44 536 GLU A N 1
ATOM 4359 C CA . GLU A 1 536 ? -11.477 -19.369 2.918 1.00 31.44 536 GLU A CA 1
ATOM 4360 C C . GLU A 1 536 ? -11.377 -19.056 1.415 1.00 31.44 536 GLU A C 1
ATOM 4362 O O . GLU A 1 536 ? -11.931 -19.768 0.578 1.00 31.44 536 GLU A O 1
ATOM 4367 N N . ASP A 1 537 ? -10.626 -17.994 1.122 1.00 28.56 537 ASP A N 1
ATOM 4368 C CA . ASP A 1 537 ? -10.204 -17.495 -0.190 1.00 28.56 537 ASP A CA 1
ATOM 4369 C C . ASP A 1 537 ? -11.240 -16.799 -1.099 1.00 28.56 537 ASP A C 1
ATOM 4371 O O . ASP A 1 537 ? -12.096 -17.412 -1.729 1.00 28.56 537 ASP A O 1
ATOM 4375 N N . GLY A 1 538 ? -11.017 -15.490 -1.295 1.00 27.34 538 GLY A N 1
ATOM 4376 C CA . GLY A 1 538 ? -11.427 -14.758 -2.501 1.00 27.34 538 GLY A CA 1
ATOM 4377 C C . GLY A 1 538 ? -12.337 -13.547 -2.273 1.00 27.34 538 GLY A C 1
ATOM 4378 O O . GLY A 1 538 ? -13.461 -13.680 -1.822 1.00 27.34 538 GLY A O 1
ATOM 4379 N N . ASP A 1 539 ? -11.846 -12.378 -2.689 1.00 27.50 539 ASP A N 1
ATOM 4380 C CA . ASP A 1 539 ? -12.602 -11.169 -3.063 1.00 27.50 539 ASP A CA 1
ATOM 4381 C C . ASP A 1 539 ? -13.151 -10.233 -1.964 1.00 27.50 539 ASP A C 1
ATOM 4383 O O . ASP A 1 539 ? -14.247 -10.335 -1.427 1.00 27.50 539 ASP A O 1
ATOM 4387 N N . ARG A 1 540 ? -12.358 -9.181 -1.715 1.00 30.59 540 ARG A N 1
ATOM 4388 C CA . ARG A 1 540 ? -12.603 -8.057 -0.794 1.00 30.59 540 ARG A CA 1
ATOM 4389 C C . ARG A 1 540 ? -13.266 -6.827 -1.455 1.00 30.59 540 ARG A C 1
ATOM 4391 O O . ARG A 1 540 ? -13.031 -5.708 -1.003 1.00 30.59 540 ARG A O 1
ATOM 4398 N N . GLU A 1 541 ? -14.078 -6.989 -2.504 1.00 28.56 541 GLU A N 1
ATOM 4399 C CA . GLU A 1 541 ? -14.692 -5.850 -3.232 1.00 28.56 541 GLU A CA 1
ATOM 4400 C C . GLU A 1 541 ? -16.173 -5.553 -2.901 1.00 28.56 541 GLU A C 1
ATOM 4402 O O . GLU A 1 541 ? -16.630 -4.433 -3.139 1.00 28.56 541 GLU A O 1
ATOM 4407 N N . GLU A 1 542 ? -16.924 -6.455 -2.258 1.00 29.58 542 GLU A N 1
ATOM 4408 C CA . GLU A 1 542 ? -18.376 -6.252 -2.051 1.00 29.58 542 GLU A CA 1
ATOM 4409 C C . GLU A 1 542 ? -18.746 -5.290 -0.903 1.00 29.58 542 GLU A C 1
ATOM 4411 O O . GLU A 1 542 ? -19.839 -4.721 -0.883 1.00 29.58 542 GLU A O 1
ATOM 4416 N N . SER A 1 543 ? -17.823 -4.993 0.018 1.00 32.47 543 SER A N 1
ATOM 4417 C CA . SER A 1 543 ? -18.116 -4.115 1.164 1.00 32.47 543 SER A CA 1
ATOM 4418 C C . SER A 1 543 ? -18.193 -2.616 0.814 1.00 32.47 543 SER A C 1
ATOM 4420 O O . SER A 1 543 ? -18.695 -1.839 1.632 1.00 32.47 543 SER A O 1
ATOM 4422 N N . SER A 1 544 ? -17.703 -2.176 -0.355 1.00 28.69 544 SER A N 1
ATOM 4423 C CA . SER A 1 544 ? -17.671 -0.741 -0.703 1.00 28.69 544 SER A CA 1
ATOM 4424 C C . SER A 1 544 ? -18.969 -0.236 -1.349 1.00 28.69 544 SER A C 1
ATOM 4426 O O . SER A 1 544 ? -19.354 0.913 -1.134 1.00 28.69 544 SER A O 1
ATOM 4428 N N . TYR A 1 545 ? -19.706 -1.108 -2.046 1.00 28.03 545 TYR A N 1
ATOM 4429 C CA . TYR A 1 545 ? -20.955 -0.746 -2.724 1.00 28.03 545 TYR A CA 1
ATOM 4430 C C . TYR A 1 545 ? -22.112 -0.520 -1.731 1.00 28.03 545 TYR A C 1
ATOM 4432 O O . TYR A 1 545 ? -22.926 0.385 -1.902 1.00 28.03 545 TYR A O 1
ATOM 4440 N N . LEU A 1 546 ? -22.132 -1.279 -0.629 1.00 29.52 546 LEU A N 1
ATOM 4441 C CA . LEU A 1 546 ? -23.143 -1.183 0.434 1.00 29.52 546 LEU A CA 1
ATOM 4442 C C . LEU A 1 546 ? -23.070 0.126 1.236 1.00 29.52 546 LEU A C 1
ATOM 4444 O O . LEU A 1 546 ? -24.106 0.668 1.616 1.00 29.52 546 LEU A O 1
ATOM 4448 N N . ARG A 1 547 ? -21.869 0.684 1.446 1.00 31.48 547 ARG A N 1
ATOM 4449 C CA . ARG A 1 547 ? -21.715 1.993 2.110 1.00 31.48 547 ARG A CA 1
ATOM 4450 C C . ARG A 1 547 ? -22.151 3.155 1.217 1.00 31.48 547 ARG A C 1
ATOM 4452 O O . ARG A 1 547 ? -22.631 4.161 1.725 1.00 31.48 547 ARG A O 1
ATOM 4459 N N . GLN A 1 548 ? -22.022 3.012 -0.102 1.00 28.44 548 GLN A N 1
ATOM 4460 C CA . GLN A 1 548 ? -22.317 4.086 -1.053 1.00 28.44 548 GLN A CA 1
ATOM 4461 C C . GLN A 1 548 ? -23.822 4.285 -1.295 1.00 28.44 548 GLN A C 1
ATOM 4463 O O . GLN A 1 548 ? -24.249 5.391 -1.608 1.00 28.44 548 GLN A O 1
ATOM 4468 N N . VAL A 1 549 ? -24.634 3.240 -1.107 1.00 30.41 549 VAL A N 1
ATOM 4469 C CA . VAL A 1 549 ? -26.099 3.305 -1.275 1.00 30.41 549 VAL A CA 1
ATOM 4470 C C . VAL A 1 549 ? -26.804 3.825 -0.013 1.00 30.41 549 VAL A C 1
ATOM 4472 O O . VAL A 1 549 ? -27.878 4.409 -0.113 1.00 30.41 549 VAL A O 1
ATOM 4475 N N . LEU A 1 550 ? -26.197 3.666 1.168 1.00 32.09 550 LEU A N 1
ATOM 4476 C CA . LEU A 1 550 ? -26.782 4.086 2.449 1.00 32.09 550 LEU A CA 1
ATOM 4477 C C . LEU A 1 550 ? -26.416 5.521 2.868 1.00 32.09 550 LEU A C 1
ATOM 4479 O O . LEU A 1 550 ? -27.043 6.055 3.768 1.00 32.09 550 LEU A O 1
ATOM 4483 N N . GLY A 1 551 ? -25.446 6.165 2.210 1.00 25.42 551 GLY A N 1
ATOM 4484 C CA . GLY A 1 551 ? -25.044 7.551 2.495 1.00 25.42 551 GLY A CA 1
ATOM 4485 C C . GLY A 1 551 ? -25.890 8.641 1.819 1.00 25.42 551 GLY A C 1
ATOM 4486 O O . GLY A 1 551 ? -25.454 9.787 1.774 1.00 25.42 551 GLY A O 1
ATOM 4487 N N . GLN A 1 552 ? -27.046 8.305 1.235 1.00 27.45 552 GLN A N 1
ATOM 4488 C CA . GLN A 1 552 ? -27.920 9.263 0.534 1.00 27.45 552 GLN A CA 1
ATOM 4489 C C . GLN A 1 552 ? -29.360 9.329 1.076 1.00 27.45 552 GLN A C 1
ATOM 4491 O O . GLN A 1 552 ? -30.220 9.898 0.404 1.00 27.45 552 GLN A O 1
ATOM 4496 N N . TYR A 1 553 ? -29.623 8.800 2.277 1.00 31.55 553 TYR A N 1
ATOM 4497 C CA . TYR A 1 553 ? -30.903 8.968 2.977 1.00 31.55 553 TYR A CA 1
ATOM 4498 C C . TYR A 1 553 ? -30.707 9.330 4.440 1.00 31.55 553 TYR A C 1
ATOM 4500 O O . TYR A 1 553 ? -29.931 8.612 5.108 1.00 31.55 553 TYR A O 1
#

Organism: NCBI:txid37863

pLDDT: mean 71.31, std 18.85, range [24.09, 94.12]